Protein AF-A0A8T2PXD2-F1 (afdb_monomer_lite)

InterPro domains:
  IPR002957 Keratin, type I [PTHR23239] (31-312)
  IPR039008 Intermediate filament, rod domain [PF00038] (96-312)
  IPR039008 Intermediate filament, rod domain [PF00038] (316-366)
  IPR039008 Intermediate filament, rod domain [PS51842] (93-367)
  IPR039008 Intermediate filament, rod domain [SM01391] (88-366)

pLDDT: mean 75.16, std 25.71, range [29.47, 98.56]

Organism: NCBI:txid121402

Sequence (407 aa):
MPLPRRRSSFLGQPAPVSAAERAGTGSGGVGRMSAGVTASPRGVFVGMAPTGGTSSLGARVSRRALGISSVFLQGLRSSTMPVLPQPGERGHHQPTFESLNGCLLEYRDKVRALEQLNQQLEEQIRHCLDRKASSAGNWSALRQDWEEIYRQVSEAILDNARLMLQTENVQASAEDFKDSSLYKVIDDANLTKMDLEAQIEDMRAELGDLERNYEEDVRVLYNQLAGCQVDEPDAPIETSLDQILGYIRSHWEKAIERNRAETDAYLEFKADSLSSKLSREEEELESLKTECSDAGCKIQSLQAETESMRALNLGSVIGKLEAELGDIRGDIEQQRRDYETLLSNKMRLELEIGTYHGILDGEESRYQPMWSGGPAEAEGKPVPPSSDPSKASQTEGGANPLSHPKT

Foldseek 3Di:
DDDDDDDDDDDDDDDDDDDDDDDDDDDDDDDDDDDDDDDDDDDDDPDDDDDDDDDDDDPDDDPPPPPPPPVVVVPPPPPDDPPDDDPDDDDDDPPPVVNVVVVVVVVVVVVVVVVVVVVVVVVVVVVVVVVVVVVVVVVVVVVVVVVVVVVVVVVVVVVVVVVVVVVVVVVVVVVVCCVPPVVVVVVVVVVVVVVVVVVVVVVVVVVVVVVVVVVVVVVVVVVVVVVDDDDDDDDDDPDPPVVVVVVVVVVVVVVVVVVVVVVVVVVVVVVVVVVVVVVVVVVVVVVVVVVVVVVVVVVVVVVVVVVVVVVVVVVVVVVVVVVVVVVVVVVVVVVVVVVVVVVVVVVVVVVVVVVVVVVVVVVVVVPDDDDDDDDDDDDDDDDDDDDDDDDDDDDDDDDDDDDDDDD

Secondary structure (DSSP, 8-state):
-----------------------------PPPP-------------PPP-------------TTTT---TTTTTTT-------PPP-----S----HHHHHHHHHHHHHHHHHHHHHHHHHHHHHHHHHHHHHHHTTHHHHHHHHHHHHHHHHHHHHHHHHHHHHHHHHHHHHHHHHIIIIIHHHHHHHHHHHHHHHHHHHHHHHHHHHHHHHHHHHHHHHHHHHHH-----------S-HHHHHHHHHHHHHHHHHHHHHHHHHHHHHHHHHHHHHHHHHHHHHHHHHHHHHHHHHHHHHHHHHHHHHHHHHHHHHHHHHHHHHHHHHHHHHHHHHHHHHHHHHHHHHHHHHHHHHHHHHHHHTTS-------------PPPPP----------------------

Radius of gyration: 61.91 Å; chains: 1; bounding box: 147×72×177 Å

Structure (mmCIF, N/CA/C/O backbone):
data_AF-A0A8T2PXD2-F1
#
_entry.id   AF-A0A8T2PXD2-F1
#
loop_
_atom_site.group_PDB
_atom_site.id
_atom_site.type_symbol
_atom_site.label_atom_id
_atom_site.label_alt_id
_atom_site.label_comp_id
_atom_site.label_asym_id
_atom_site.label_entity_id
_atom_site.label_seq_id
_atom_site.pdbx_PDB_ins_code
_atom_site.Cartn_x
_atom_site.Cartn_y
_atom_site.Cartn_z
_atom_site.occupancy
_atom_site.B_iso_or_equiv
_atom_site.auth_seq_id
_atom_site.auth_comp_id
_atom_site.auth_asym_id
_atom_site.auth_atom_id
_atom_site.pdbx_PDB_model_num
ATOM 1 N N . MET A 1 1 ? -52.062 34.406 15.449 1.00 45.03 1 MET A N 1
ATOM 2 C CA . MET A 1 1 ? -51.867 35.877 15.471 1.00 45.03 1 MET A CA 1
ATOM 3 C C . MET A 1 1 ? -52.639 36.430 16.665 1.00 45.03 1 MET A C 1
ATOM 5 O O . MET A 1 1 ? -53.760 35.960 16.808 1.00 45.03 1 MET A O 1
ATOM 9 N N . PRO A 1 2 ? -52.150 37.395 17.472 1.00 58.28 2 PRO A N 1
ATOM 10 C CA . PRO A 1 2 ? -50.908 38.167 17.375 1.00 58.28 2 PRO A CA 1
ATOM 11 C C . PRO A 1 2 ? -50.071 38.240 18.688 1.00 58.28 2 PRO A C 1
ATOM 13 O O . PRO A 1 2 ? -50.428 37.701 19.725 1.00 58.28 2 PRO A O 1
ATOM 16 N N . LEU A 1 3 ? -48.926 38.912 18.529 1.00 49.41 3 LEU A N 1
ATOM 17 C CA . LEU A 1 3 ? -47.837 39.385 19.417 1.00 49.41 3 LEU A CA 1
ATOM 18 C C . LEU A 1 3 ? -48.336 40.242 20.634 1.00 49.41 3 LEU A C 1
ATOM 20 O O . LEU A 1 3 ? -49.552 40.406 20.702 1.00 49.41 3 LEU A O 1
ATOM 24 N N . PRO A 1 4 ? -47.516 40.928 21.500 1.00 58.84 4 PRO A N 1
ATOM 25 C CA . PRO A 1 4 ? -46.066 41.243 21.405 1.00 58.84 4 PRO A CA 1
ATOM 26 C C . PRO A 1 4 ? -45.228 41.463 22.719 1.00 58.84 4 PRO A C 1
ATOM 28 O O . PRO A 1 4 ? -45.768 41.580 23.804 1.00 58.84 4 PRO A O 1
ATOM 31 N N . ARG A 1 5 ? -43.892 41.645 22.538 1.00 46.41 5 ARG A N 1
ATOM 32 C CA . ARG A 1 5 ? -42.941 42.661 23.121 1.00 46.41 5 ARG A CA 1
ATOM 33 C C . ARG A 1 5 ? -42.919 42.899 24.662 1.00 46.41 5 ARG A C 1
ATOM 35 O O . ARG A 1 5 ? -43.954 43.105 25.258 1.00 46.41 5 ARG A O 1
ATOM 42 N N . ARG A 1 6 ? -41.787 43.118 25.363 1.00 39.47 6 ARG A N 1
ATOM 43 C CA . ARG A 1 6 ? -40.637 44.013 25.070 1.00 39.47 6 ARG A CA 1
ATOM 44 C C . ARG A 1 6 ? -39.559 43.933 26.192 1.00 39.47 6 ARG A C 1
ATOM 46 O O . ARG A 1 6 ? -39.910 43.954 27.359 1.00 39.47 6 ARG A O 1
ATOM 53 N N . ARG A 1 7 ? -38.281 43.944 25.777 1.00 40.31 7 ARG A N 1
ATOM 54 C CA . ARG A 1 7 ? -37.053 44.617 26.300 1.00 40.31 7 ARG A CA 1
ATOM 55 C C . ARG A 1 7 ? -36.970 45.130 27.759 1.00 40.31 7 ARG A C 1
ATOM 57 O O . ARG A 1 7 ? -37.756 45.997 28.112 1.00 40.31 7 ARG A O 1
ATOM 64 N N . SER A 1 8 ? -35.787 44.948 28.372 1.00 33.06 8 SER A N 1
ATOM 65 C CA . SER A 1 8 ? -34.846 46.061 28.657 1.00 33.06 8 SER A CA 1
ATOM 66 C C . SER A 1 8 ? -33.428 45.587 29.012 1.00 33.06 8 SER A C 1
ATOM 68 O O . SER A 1 8 ? -33.245 44.697 29.832 1.00 33.06 8 SER A O 1
ATOM 70 N N . SER A 1 9 ? -32.441 46.229 28.393 1.00 42.75 9 SER A N 1
ATOM 71 C CA . SER A 1 9 ? -30.997 46.151 28.626 1.00 42.75 9 SER A CA 1
ATOM 72 C C . SER A 1 9 ? -30.555 47.130 29.722 1.00 42.75 9 SER A C 1
ATOM 74 O O . SER A 1 9 ? -31.154 48.198 29.825 1.00 42.75 9 SER A O 1
ATOM 76 N N . PHE A 1 10 ? -29.446 46.859 30.425 1.00 34.78 10 PHE A N 1
ATOM 77 C CA . PHE A 1 10 ? -28.579 47.932 30.933 1.00 34.78 10 PHE A CA 1
ATOM 78 C C . PHE A 1 10 ? -27.119 47.479 31.126 1.00 34.78 10 PHE A C 1
ATOM 80 O O . PHE A 1 10 ? -26.850 46.394 31.631 1.00 34.78 10 PHE A O 1
ATOM 87 N N . LEU A 1 11 ? -26.208 48.329 30.646 1.00 40.47 11 LEU A N 1
ATOM 88 C CA . LEU A 1 11 ? -24.743 48.256 30.680 1.00 40.47 11 LEU A CA 1
ATOM 89 C C . LEU A 1 11 ? -24.173 48.500 32.089 1.00 40.47 11 LEU A C 1
ATOM 91 O O . LEU A 1 11 ? -24.747 49.279 32.847 1.00 40.47 11 LEU A O 1
ATOM 95 N N . GLY A 1 12 ? -22.955 48.005 32.348 1.00 30.86 12 GLY A N 1
ATOM 96 C CA . GLY A 1 12 ? -22.078 48.575 33.379 1.00 30.86 12 GLY A CA 1
ATOM 97 C C . GLY A 1 12 ? -20.835 47.741 33.715 1.00 30.86 12 GLY A C 1
ATOM 98 O O . GLY A 1 12 ? -20.894 46.865 34.564 1.00 30.86 12 GLY A O 1
ATOM 99 N N . GLN A 1 13 ? -19.700 48.057 33.088 1.00 38.34 13 GLN A N 1
ATOM 100 C CA . GLN A 1 13 ? -18.345 47.882 33.650 1.00 38.34 13 GLN A CA 1
ATOM 101 C C . GLN A 1 13 ? -17.867 49.277 34.112 1.00 38.34 13 GLN A C 1
ATOM 103 O O . GLN A 1 13 ? -18.331 50.249 33.500 1.00 38.34 13 GLN A O 1
ATOM 108 N N . PRO A 1 14 ? -16.984 49.435 35.134 1.00 47.81 14 PRO A N 1
ATOM 109 C CA . PRO A 1 14 ? -15.544 49.122 34.974 1.00 47.81 14 PRO A CA 1
ATOM 110 C C . PRO A 1 14 ? -14.715 48.724 36.243 1.00 47.81 14 PRO A C 1
ATOM 112 O O . PRO A 1 14 ? -14.995 49.201 37.331 1.00 47.81 14 PRO A O 1
ATOM 115 N N . ALA A 1 15 ? -13.655 47.910 36.025 1.00 32.88 15 ALA A N 1
ATOM 116 C CA . ALA A 1 15 ? -12.229 47.969 36.484 1.00 32.88 15 ALA A CA 1
ATOM 117 C C . ALA A 1 15 ? -11.821 48.252 37.976 1.00 32.88 15 ALA A C 1
ATOM 119 O O . ALA A 1 15 ? -12.648 48.669 38.773 1.00 32.88 15 ALA A O 1
ATOM 120 N N . PRO A 1 16 ? -10.510 48.265 38.349 1.00 60.94 16 PRO A N 1
ATOM 121 C CA . PRO A 1 16 ? -9.425 47.252 38.252 1.00 60.94 16 PRO A CA 1
ATOM 122 C C . PRO A 1 16 ? -8.598 47.113 39.572 1.00 60.94 16 PRO A C 1
ATOM 124 O O . PRO A 1 16 ? -8.717 47.966 40.440 1.00 60.94 16 PRO A O 1
ATOM 127 N N . VAL A 1 17 ? -7.670 46.142 39.703 1.00 36.81 17 VAL A N 1
ATOM 128 C CA . VAL A 1 17 ? -6.396 46.324 40.462 1.00 36.81 17 VAL A CA 1
ATOM 129 C C . VAL A 1 17 ? -5.326 45.262 40.140 1.00 36.81 17 VAL A C 1
ATOM 131 O O . VAL A 1 17 ? -5.614 44.081 39.976 1.00 36.81 17 VAL A O 1
ATOM 134 N N . SER A 1 18 ? -4.092 45.761 40.044 1.00 34.34 18 SER A N 1
ATOM 135 C CA . SER A 1 18 ? -2.800 45.161 39.678 1.00 34.34 18 SER A CA 1
ATOM 136 C C . SER A 1 18 ? -2.192 44.178 40.693 1.00 34.34 18 SER A C 1
ATOM 138 O O . SER A 1 18 ? -2.429 44.329 41.885 1.00 34.34 18 SER A O 1
ATOM 140 N N . ALA A 1 19 ? -1.258 43.315 40.254 1.00 31.69 19 ALA A N 1
ATOM 141 C CA . ALA A 1 19 ? 0.199 43.498 40.460 1.00 31.69 19 ALA A CA 1
ATOM 142 C C . ALA A 1 19 ? 1.038 42.228 40.154 1.00 31.69 19 ALA A C 1
ATOM 144 O O . ALA A 1 19 ? 0.718 41.163 40.660 1.00 31.69 19 ALA A O 1
ATOM 145 N N . ALA A 1 20 ? 2.129 42.443 39.387 1.00 34.78 20 ALA A N 1
ATOM 146 C CA . ALA A 1 20 ? 3.510 41.912 39.519 1.00 34.78 20 ALA A CA 1
ATOM 147 C C . ALA A 1 20 ? 3.761 40.377 39.535 1.00 34.78 20 ALA A C 1
ATOM 149 O O . ALA A 1 20 ? 3.026 39.631 40.152 1.00 34.78 20 ALA A O 1
ATOM 150 N N . GLU A 1 21 ? 4.816 39.788 38.956 1.00 31.72 21 GLU A N 1
ATOM 151 C CA . GLU A 1 21 ? 6.014 40.231 38.225 1.00 31.72 21 GLU A CA 1
ATOM 152 C C . GLU A 1 21 ? 6.671 38.992 37.543 1.00 31.72 21 GLU A C 1
ATOM 154 O O . GLU A 1 21 ? 6.519 37.884 38.042 1.00 31.72 21 GLU A O 1
ATOM 159 N N . ARG A 1 22 ? 7.369 39.221 36.407 1.00 31.56 22 ARG A N 1
ATOM 160 C CA . ARG A 1 22 ? 8.636 38.629 35.860 1.00 31.56 22 ARG A CA 1
ATOM 161 C C . ARG A 1 22 ? 9.105 37.232 36.325 1.00 31.56 22 ARG A C 1
ATOM 163 O O . ARG A 1 22 ? 9.056 36.932 37.500 1.00 31.56 22 ARG A O 1
ATOM 170 N N . ALA A 1 23 ? 9.793 36.371 35.571 1.00 31.47 23 ALA A N 1
ATOM 171 C CA . ALA A 1 23 ? 10.410 36.213 34.237 1.00 31.47 23 ALA A CA 1
ATOM 172 C C . ALA A 1 23 ? 10.790 34.695 34.185 1.00 31.47 23 ALA A C 1
ATOM 174 O O . ALA A 1 23 ? 10.826 34.066 35.235 1.00 31.47 23 ALA A O 1
ATOM 175 N N . GLY A 1 24 ? 11.089 33.967 33.110 1.00 29.58 24 GLY A N 1
ATOM 176 C CA . GLY A 1 24 ? 11.532 34.214 31.744 1.00 29.58 24 GLY A CA 1
ATOM 177 C C . GLY A 1 24 ? 11.898 32.854 31.099 1.00 29.58 24 GLY A C 1
ATOM 178 O O . GLY A 1 24 ? 12.016 31.859 31.808 1.00 29.58 24 GLY A O 1
ATOM 179 N N . THR A 1 25 ? 12.131 32.859 29.775 1.00 33.78 25 THR A N 1
ATOM 180 C CA . THR A 1 25 ? 12.835 31.839 28.939 1.00 33.78 25 THR A CA 1
ATOM 181 C C . THR A 1 25 ? 12.286 30.395 28.903 1.00 33.78 25 THR A C 1
ATOM 183 O O . THR A 1 25 ? 12.192 29.742 29.923 1.00 33.78 25 THR A O 1
ATOM 186 N N . GLY A 1 26 ? 11.990 29.764 27.761 1.00 29.67 26 GLY A N 1
ATOM 187 C CA . GLY A 1 26 ? 12.106 30.157 26.359 1.00 29.67 26 GLY A CA 1
ATOM 188 C C . GLY A 1 26 ? 11.721 29.014 25.397 1.00 29.67 26 GLY A C 1
ATOM 189 O O . GLY A 1 26 ? 11.611 27.865 25.800 1.00 29.67 26 GLY A O 1
ATOM 190 N N . SER A 1 27 ? 11.607 29.394 24.119 1.00 31.95 27 SER A N 1
ATOM 191 C CA . SER A 1 27 ? 11.732 28.605 22.876 1.00 31.95 27 SER A CA 1
ATOM 192 C C . SER A 1 27 ? 10.662 27.574 22.467 1.00 31.95 27 SER A C 1
ATOM 194 O O . SER A 1 27 ? 10.413 26.593 23.154 1.00 31.95 27 SER A O 1
ATOM 196 N N . GLY A 1 28 ? 10.163 27.749 21.232 1.00 33.12 28 GLY A N 1
ATOM 197 C CA . GLY A 1 28 ? 9.668 26.660 20.377 1.00 33.12 28 GLY A CA 1
ATOM 198 C C . GLY A 1 28 ? 8.198 26.747 19.961 1.00 33.12 28 GLY A C 1
ATOM 199 O O . GLY A 1 28 ? 7.392 25.950 20.421 1.00 33.12 28 GLY A O 1
ATOM 200 N N . GLY A 1 29 ? 7.829 27.680 19.074 1.00 31.34 29 GLY A N 1
ATOM 201 C CA . GLY A 1 29 ? 6.451 27.811 18.581 1.00 31.34 29 GLY A CA 1
ATOM 202 C C . GLY A 1 29 ? 6.383 28.307 17.140 1.00 31.34 29 GLY A C 1
ATOM 203 O O . GLY A 1 29 ? 6.677 29.462 16.854 1.00 31.34 29 GLY A O 1
ATOM 204 N N . VAL A 1 30 ? 6.018 27.386 16.256 1.00 36.53 30 VAL A N 1
ATOM 205 C CA . VAL A 1 30 ? 5.982 27.439 14.791 1.00 36.53 30 VAL A CA 1
ATOM 206 C C . VAL A 1 30 ? 5.067 28.551 14.256 1.00 36.53 30 VAL A C 1
ATOM 208 O O . VAL A 1 30 ? 3.929 28.714 14.693 1.00 36.53 30 VAL A O 1
ATOM 211 N N . GLY A 1 31 ? 5.572 29.308 13.278 1.00 29.47 31 GLY A N 1
ATOM 212 C CA . GLY A 1 31 ? 4.842 30.371 12.592 1.00 29.47 31 GLY A CA 1
ATOM 213 C C . GLY A 1 31 ? 3.683 29.838 11.746 1.00 29.47 31 GLY A C 1
ATOM 214 O O . GLY A 1 31 ? 3.870 28.989 10.876 1.00 29.47 31 GLY A O 1
ATOM 215 N N . ARG A 1 32 ? 2.483 30.380 11.987 1.00 32.88 32 ARG A N 1
ATOM 216 C CA . ARG A 1 32 ? 1.322 30.252 11.097 1.00 32.88 32 ARG A CA 1
ATOM 217 C C . ARG A 1 32 ? 1.543 31.078 9.837 1.00 32.88 32 ARG A C 1
ATOM 219 O O . ARG A 1 32 ? 1.992 32.220 9.887 1.00 32.88 32 ARG A O 1
ATOM 226 N N . MET A 1 33 ? 1.187 30.461 8.722 1.00 31.38 33 MET A N 1
ATOM 227 C CA . MET A 1 33 ? 1.295 30.997 7.376 1.00 31.38 33 MET A CA 1
ATOM 228 C C . MET A 1 33 ? 0.072 31.860 7.073 1.00 31.38 33 MET A C 1
ATOM 230 O O . MET A 1 33 ? -1.062 31.407 7.222 1.00 31.38 33 MET A O 1
ATOM 234 N N . SER A 1 34 ? 0.313 33.097 6.645 1.00 31.45 34 SER A N 1
ATOM 235 C CA . SER A 1 34 ? -0.702 33.975 6.067 1.00 31.45 34 SER A CA 1
ATOM 236 C C . SER A 1 34 ? -0.454 34.061 4.567 1.00 31.45 34 SER A C 1
ATOM 238 O O . SER A 1 34 ? 0.622 34.466 4.128 1.00 31.45 34 SER A O 1
ATOM 240 N N . ALA A 1 35 ? -1.457 33.642 3.798 1.00 35.47 35 ALA A N 1
ATOM 241 C CA . ALA A 1 35 ? -1.476 33.649 2.345 1.00 35.47 35 ALA A CA 1
ATOM 242 C C . ALA A 1 35 ? -1.472 35.087 1.800 1.00 35.47 35 ALA A C 1
ATOM 244 O O . ALA A 1 35 ? -2.387 35.869 2.060 1.00 35.47 35 ALA A O 1
ATOM 245 N N . GLY A 1 36 ? -0.434 35.418 1.032 1.00 30.53 36 GLY A N 1
ATOM 246 C CA . GLY A 1 36 ? -0.332 36.633 0.233 1.00 30.53 36 GLY A CA 1
ATOM 247 C C . GLY A 1 36 ? -0.533 36.299 -1.240 1.00 30.53 36 GLY A C 1
ATOM 248 O O . GLY A 1 36 ? 0.306 35.653 -1.858 1.00 30.53 36 GLY A O 1
ATOM 249 N N . VAL A 1 37 ? -1.667 36.743 -1.772 1.00 38.22 37 VAL A N 1
ATOM 250 C CA . VAL A 1 37 ? -2.035 36.749 -3.190 1.00 38.22 37 VAL A CA 1
ATOM 251 C C . VAL A 1 37 ? -0.977 37.501 -4.002 1.00 38.22 37 VAL A C 1
ATOM 253 O O . VAL A 1 37 ? -0.715 38.672 -3.728 1.00 38.22 37 VAL A O 1
ATOM 256 N N . THR A 1 38 ? -0.426 36.879 -5.046 1.00 33.06 38 THR A N 1
ATOM 257 C CA . THR A 1 38 ? 0.271 37.599 -6.118 1.00 33.06 38 THR A CA 1
ATOM 258 C C . THR A 1 38 ? -0.300 37.215 -7.476 1.00 33.06 38 THR A C 1
ATOM 260 O O . THR A 1 38 ? -0.423 36.053 -7.855 1.00 33.06 38 THR A O 1
ATOM 263 N N . ALA A 1 39 ? -0.732 38.262 -8.169 1.00 31.50 39 ALA A N 1
ATOM 264 C CA . ALA A 1 39 ? -1.377 38.247 -9.461 1.00 31.50 39 ALA A CA 1
ATOM 265 C C . ALA A 1 39 ? -0.404 37.860 -10.585 1.00 31.50 39 ALA A C 1
ATOM 267 O O . ALA A 1 39 ? 0.728 38.340 -10.645 1.00 31.50 39 ALA A O 1
ATOM 268 N N . SER A 1 40 ? -0.887 37.044 -11.519 1.00 43.69 40 SER A N 1
ATOM 269 C CA . SER A 1 40 ? -0.247 36.787 -12.810 1.00 43.69 40 SER A CA 1
ATOM 270 C C . SER A 1 40 ? -0.265 38.026 -13.712 1.00 43.69 40 SER A C 1
ATOM 272 O O . SER A 1 40 ? -1.238 38.786 -13.698 1.00 43.69 40 SER A O 1
ATOM 274 N N . PRO A 1 41 ? 0.703 38.144 -14.635 1.00 43.16 41 PRO A N 1
ATOM 275 C CA . PRO A 1 41 ? 0.449 38.809 -15.901 1.00 43.16 41 PRO A CA 1
ATOM 276 C C . PRO A 1 41 ? 0.635 37.872 -17.109 1.00 43.16 41 PRO A C 1
ATOM 278 O O . PRO A 1 41 ? 1.620 37.152 -17.210 1.00 43.16 41 PRO A O 1
ATOM 281 N N . ARG A 1 42 ? -0.346 37.963 -18.024 1.00 36.56 42 ARG A N 1
ATOM 282 C CA . ARG A 1 42 ? -0.258 37.978 -19.506 1.00 36.56 42 ARG A CA 1
ATOM 283 C C . ARG A 1 42 ? 0.744 36.995 -20.148 1.00 36.56 42 ARG A C 1
ATOM 285 O O . ARG A 1 42 ? 1.943 37.198 -20.078 1.00 36.56 42 ARG A O 1
ATOM 292 N N . GLY A 1 43 ? 0.333 35.954 -20.872 1.00 34.69 43 GLY A N 1
ATOM 293 C CA . GLY A 1 43 ? -0.614 35.982 -21.991 1.00 34.69 43 GLY A CA 1
ATOM 294 C C . GLY A 1 43 ? 0.114 36.323 -23.299 1.00 34.69 43 GLY A C 1
ATOM 295 O O . GLY A 1 43 ? 0.160 37.492 -23.671 1.00 34.69 43 GLY A O 1
ATOM 296 N N . VAL A 1 44 ? 0.664 35.317 -23.996 1.00 34.56 44 VAL A N 1
ATOM 297 C CA . VAL A 1 44 ? 1.046 35.437 -25.414 1.00 34.56 44 VAL A CA 1
ATOM 298 C C . VAL A 1 44 ? -0.057 34.801 -26.249 1.00 34.56 44 VAL A C 1
ATOM 300 O O . VAL A 1 44 ? -0.323 33.605 -26.199 1.00 34.56 44 VAL A O 1
ATOM 303 N N . PHE A 1 45 ? -0.726 35.685 -26.969 1.00 36.03 45 PHE A N 1
ATOM 304 C CA . PHE A 1 45 ? -1.795 35.466 -27.923 1.00 36.03 45 PHE A CA 1
ATOM 305 C C . PHE A 1 45 ? -1.311 34.611 -29.108 1.00 36.03 45 PHE A C 1
ATOM 307 O O . PHE A 1 45 ? -0.442 35.036 -29.868 1.00 36.03 45 PHE A O 1
ATOM 314 N N . VAL A 1 46 ? -1.895 33.423 -29.284 1.00 38.88 46 VAL A N 1
ATOM 315 C CA . VAL A 1 46 ? -1.834 32.671 -30.545 1.00 38.88 46 VAL A CA 1
ATOM 316 C C . VAL A 1 46 ? -2.936 33.231 -31.438 1.00 38.88 46 VAL A C 1
ATOM 318 O O . VAL A 1 46 ? -4.122 33.062 -31.162 1.00 38.88 46 VAL A O 1
ATOM 321 N N . GLY A 1 47 ? -2.536 33.986 -32.460 1.00 31.62 47 GLY A N 1
ATOM 322 C CA . GLY A 1 47 ? -3.455 34.656 -33.372 1.00 31.62 47 GLY A CA 1
ATOM 323 C C . GLY A 1 47 ? -4.309 33.680 -34.177 1.00 31.62 47 GLY A C 1
ATOM 324 O O . GLY A 1 47 ? -3.820 32.678 -34.696 1.00 31.62 47 GLY A O 1
ATOM 325 N N . MET A 1 48 ? -5.592 34.020 -34.294 1.00 38.22 48 MET A N 1
ATOM 326 C CA . MET A 1 48 ? -6.545 33.377 -35.192 1.00 38.22 48 MET A CA 1
ATOM 327 C C . MET A 1 48 ? -6.153 33.561 -36.662 1.00 38.22 48 MET A C 1
ATOM 329 O O . MET A 1 48 ? -5.695 34.625 -37.083 1.00 38.22 48 MET A O 1
ATOM 333 N N . ALA A 1 49 ? -6.408 32.514 -37.443 1.00 35.34 49 ALA A N 1
ATOM 334 C CA . ALA A 1 49 ? -6.348 32.514 -38.894 1.00 35.34 49 ALA A CA 1
ATOM 335 C C . ALA A 1 49 ? -7.411 33.448 -39.507 1.00 35.34 49 ALA A C 1
ATOM 337 O O . ALA A 1 49 ? -8.560 33.431 -39.060 1.00 35.34 49 ALA A O 1
ATOM 338 N N . PRO A 1 50 ? -7.094 34.197 -40.577 1.00 43.03 50 PRO A N 1
ATOM 339 C CA . PRO A 1 50 ? -8.116 34.773 -41.427 1.00 43.03 50 PRO A CA 1
ATOM 340 C C . PRO A 1 50 ? -8.616 33.706 -42.406 1.00 43.03 50 PRO A C 1
ATOM 342 O O . PRO A 1 50 ? -7.904 33.245 -43.298 1.00 43.03 50 PRO A O 1
ATOM 345 N N . THR A 1 51 ? -9.878 33.327 -42.248 1.00 42.81 51 THR A N 1
ATOM 346 C CA . THR A 1 51 ? -10.690 32.742 -43.315 1.00 42.81 51 THR A CA 1
ATOM 347 C C . THR A 1 51 ? -10.946 33.802 -44.384 1.00 42.81 51 THR A C 1
ATOM 349 O O . THR A 1 51 ? -11.543 34.835 -44.087 1.00 42.81 51 THR A O 1
ATOM 352 N N . GLY A 1 52 ? -10.537 33.542 -45.629 1.00 33.44 52 GLY A N 1
ATOM 353 C CA . GLY A 1 52 ? -10.947 34.367 -46.767 1.00 33.44 52 GLY A CA 1
ATOM 354 C C . GLY A 1 52 ? -10.127 34.184 -48.044 1.00 33.44 52 GLY A C 1
ATOM 355 O O . GLY A 1 52 ? -9.199 34.939 -48.287 1.00 33.44 52 GLY A O 1
ATOM 356 N N . GLY A 1 53 ? -10.552 33.246 -48.896 1.00 34.16 53 GLY A N 1
ATOM 357 C CA . GLY A 1 53 ? -10.756 33.542 -50.319 1.00 34.16 53 GLY A CA 1
ATOM 358 C C . GLY A 1 53 ? -9.597 33.407 -51.320 1.00 34.16 53 GLY A C 1
ATOM 359 O O . GLY A 1 53 ? -8.837 34.335 -51.552 1.00 34.16 53 GLY A O 1
ATOM 360 N N . THR A 1 54 ? -9.690 32.321 -52.096 1.00 38.34 54 THR A N 1
ATOM 361 C CA . THR A 1 54 ? -9.396 32.206 -53.543 1.00 38.34 54 THR A CA 1
ATOM 362 C C . THR A 1 54 ? -7.951 31.952 -54.013 1.00 38.34 54 THR A C 1
ATOM 364 O O . THR A 1 54 ? -7.077 32.806 -53.991 1.00 38.34 54 THR A O 1
ATOM 367 N N . SER A 1 55 ? -7.770 30.726 -54.524 1.00 38.22 55 SER A N 1
ATOM 368 C CA . SER A 1 55 ? -7.059 30.362 -55.763 1.00 38.22 55 SER A CA 1
ATOM 369 C C . SER A 1 55 ? -5.689 30.986 -56.066 1.00 38.22 55 SER A C 1
ATOM 371 O O . SER A 1 55 ? -5.595 32.113 -56.543 1.00 38.22 55 SER A O 1
ATOM 373 N N . SER A 1 56 ? -4.636 30.169 -56.006 1.00 37.28 56 SER A N 1
ATOM 374 C CA . SER A 1 56 ? -3.878 29.682 -57.181 1.00 37.28 56 SER A CA 1
ATOM 375 C C . SER A 1 56 ? -2.468 29.233 -56.778 1.00 37.28 56 SER A C 1
ATOM 377 O O . SER A 1 56 ? -1.849 29.758 -55.856 1.00 37.28 56 SER A O 1
ATOM 379 N N . LEU A 1 57 ? -1.999 28.188 -57.455 1.00 50.56 57 LEU A N 1
ATOM 380 C CA . LEU A 1 57 ? -0.699 27.544 -57.293 1.00 50.56 57 LEU A CA 1
ATOM 381 C C . LEU A 1 57 ? 0.464 28.549 -57.325 1.00 50.56 57 LEU A C 1
ATOM 383 O O . LEU A 1 57 ? 0.619 29.301 -58.283 1.00 50.56 57 LEU A O 1
ATOM 387 N N . GLY A 1 58 ? 1.332 28.498 -56.314 1.00 38.31 58 GLY A N 1
ATOM 388 C CA . GLY A 1 58 ? 2.592 29.237 -56.312 1.00 38.31 58 GLY A CA 1
ATOM 389 C C . GLY A 1 58 ? 3.290 29.185 -54.961 1.00 38.31 58 GLY A C 1
ATOM 390 O O . GLY A 1 58 ? 3.159 30.105 -54.156 1.00 38.31 58 GLY A O 1
ATOM 391 N N . ALA A 1 59 ? 4.045 28.115 -54.699 1.00 40.47 59 ALA A N 1
ATOM 392 C CA . ALA A 1 59 ? 4.926 28.044 -53.539 1.00 40.47 59 ALA A CA 1
ATOM 393 C C . ALA A 1 59 ? 5.966 29.177 -53.610 1.00 40.47 59 ALA A C 1
ATOM 395 O O . ALA A 1 59 ? 6.928 29.131 -54.375 1.00 40.47 59 ALA A O 1
ATOM 396 N N . ARG A 1 60 ? 5.762 30.223 -52.804 1.00 40.75 60 ARG A N 1
ATOM 397 C CA . ARG A 1 60 ? 6.759 31.263 -52.550 1.00 40.75 60 ARG A CA 1
ATOM 398 C C . ARG A 1 60 ? 7.782 30.705 -51.567 1.00 40.75 60 ARG A C 1
ATOM 400 O O . ARG A 1 60 ? 7.576 30.750 -50.358 1.00 40.75 60 ARG A O 1
ATOM 407 N N . VAL A 1 61 ? 8.893 30.185 -52.081 1.00 36.12 61 VAL A N 1
ATOM 408 C CA . VAL A 1 61 ? 10.050 29.844 -51.246 1.00 36.12 61 VAL A CA 1
ATOM 409 C C . VAL A 1 61 ? 10.684 31.146 -50.750 1.00 36.12 61 VAL A C 1
ATOM 411 O O . VAL A 1 61 ? 11.185 31.963 -51.526 1.00 36.12 61 VAL A O 1
ATOM 414 N N . SER A 1 62 ? 10.619 31.358 -49.437 1.00 37.38 62 SER A N 1
ATOM 415 C CA . SER A 1 62 ? 11.249 32.482 -48.748 1.00 37.38 62 SER A CA 1
ATOM 416 C C . SER A 1 62 ? 12.774 32.372 -48.856 1.00 37.38 62 SER A C 1
ATOM 418 O O . SER A 1 62 ? 13.375 31.404 -48.392 1.00 37.38 62 SER A O 1
ATOM 420 N N . ARG A 1 63 ? 13.418 33.385 -49.453 1.00 49.84 63 ARG A N 1
ATOM 421 C CA . ARG A 1 63 ? 14.864 33.441 -49.766 1.00 49.84 63 ARG A CA 1
ATOM 422 C C . ARG A 1 63 ? 15.804 33.453 -48.544 1.00 49.84 63 ARG A C 1
ATOM 424 O O . ARG A 1 63 ? 16.995 33.685 -48.708 1.00 49.84 63 ARG A O 1
ATOM 431 N N . ARG A 1 64 ? 15.309 33.226 -47.323 1.00 49.41 64 ARG A N 1
ATOM 432 C CA . ARG A 1 64 ? 16.130 33.189 -46.097 1.00 49.41 64 ARG A CA 1
ATOM 433 C C . ARG A 1 64 ? 16.483 31.783 -45.605 1.00 49.41 64 ARG A C 1
ATOM 435 O O . ARG A 1 64 ? 17.302 31.674 -44.705 1.00 49.41 64 ARG A O 1
ATOM 442 N N . ALA A 1 65 ? 15.919 30.721 -46.181 1.00 46.19 65 ALA A N 1
ATOM 443 C CA . ALA A 1 65 ? 16.034 29.380 -45.598 1.00 46.19 65 ALA A CA 1
ATOM 444 C C . ALA A 1 65 ? 17.269 28.560 -46.026 1.00 46.19 65 ALA A C 1
ATOM 446 O O . ALA A 1 65 ? 17.452 27.465 -45.511 1.00 46.19 65 ALA A O 1
ATOM 447 N N . LEU A 1 66 ? 18.123 29.053 -46.934 1.00 47.66 66 LEU A N 1
ATOM 448 C CA . LEU A 1 66 ? 19.281 28.281 -47.422 1.00 47.66 66 LEU A CA 1
ATOM 449 C C . LEU A 1 66 ? 20.654 28.815 -47.003 1.00 47.66 66 LEU A C 1
ATOM 451 O O . LEU A 1 66 ? 21.650 28.314 -47.504 1.00 47.66 66 LEU A O 1
ATOM 455 N N . GLY A 1 67 ? 20.741 29.797 -46.098 1.00 47.59 67 GLY A N 1
ATOM 456 C CA . GLY A 1 67 ? 22.019 30.163 -45.463 1.00 47.59 67 GLY A CA 1
ATOM 457 C C . GLY A 1 67 ? 23.185 30.462 -46.420 1.00 47.59 67 GLY A C 1
ATOM 458 O O . GLY A 1 67 ? 24.340 30.362 -46.018 1.00 47.59 67 GLY A O 1
ATOM 459 N N . ILE A 1 68 ? 22.917 30.816 -47.682 1.00 50.56 68 ILE A N 1
ATOM 460 C CA . ILE A 1 68 ? 23.964 31.137 -48.651 1.00 50.56 68 ILE A CA 1
ATOM 461 C C . ILE A 1 68 ? 24.302 32.609 -48.448 1.00 50.56 68 ILE A C 1
ATOM 463 O O . ILE A 1 68 ? 23.601 33.504 -48.920 1.00 50.56 68 ILE A O 1
ATOM 467 N N . SER A 1 69 ? 25.349 32.850 -47.663 1.00 43.75 69 SER A N 1
ATOM 468 C CA . SER A 1 69 ? 25.968 34.161 -47.498 1.00 43.75 69 SER A CA 1
ATOM 469 C C . SER A 1 69 ? 26.193 34.815 -48.868 1.00 43.75 69 SER A C 1
ATOM 471 O O . SER A 1 69 ? 26.768 34.202 -49.772 1.00 43.75 69 SER A O 1
ATOM 473 N N . SER A 1 70 ? 25.772 36.077 -49.015 1.00 49.91 70 SER A N 1
ATOM 474 C CA . SER A 1 70 ? 25.914 36.889 -50.236 1.00 49.91 70 SER A CA 1
ATOM 475 C C . SER A 1 70 ? 27.368 37.085 -50.687 1.00 49.91 70 SER A C 1
ATOM 477 O O . SER A 1 70 ? 27.615 37.645 -51.749 1.00 49.91 70 SER A O 1
ATOM 479 N N . VAL A 1 71 ? 28.333 36.615 -49.898 1.00 54.22 71 VAL A N 1
ATOM 480 C CA . VAL A 1 71 ? 29.768 36.662 -50.182 1.00 54.22 71 VAL A CA 1
ATOM 481 C C . VAL A 1 71 ? 30.195 35.530 -51.134 1.00 54.22 71 VAL A C 1
ATOM 483 O O . VAL A 1 71 ? 31.168 35.682 -51.868 1.00 54.22 71 VAL A O 1
ATOM 486 N N . PHE A 1 72 ? 29.439 34.426 -51.212 1.00 46.38 72 PHE A N 1
ATOM 487 C CA . PHE A 1 72 ? 29.804 33.262 -52.037 1.00 46.38 72 PHE A CA 1
ATOM 488 C C . PHE A 1 72 ? 29.644 33.507 -53.552 1.00 46.38 72 PHE A C 1
ATOM 490 O O . PHE A 1 72 ? 30.342 32.904 -54.359 1.00 46.38 72 PHE A O 1
ATOM 497 N N . LEU A 1 73 ? 28.786 34.452 -53.954 1.00 48.62 73 LEU A N 1
ATOM 498 C CA . LEU A 1 73 ? 28.614 34.844 -55.363 1.00 48.62 73 LEU A CA 1
ATOM 499 C C . LEU A 1 73 ? 29.578 35.957 -55.813 1.00 48.62 73 LEU A C 1
ATOM 501 O O . LEU A 1 73 ? 29.681 36.231 -57.007 1.00 48.62 73 LEU A O 1
ATOM 505 N N . GLN A 1 74 ? 30.320 36.572 -54.886 1.00 49.09 74 GLN A N 1
ATOM 506 C CA . GLN A 1 74 ? 31.309 37.607 -55.205 1.00 49.09 74 GLN A CA 1
ATOM 507 C C . GLN A 1 74 ? 32.668 37.005 -55.625 1.00 49.09 74 GLN A C 1
ATOM 509 O O . GLN A 1 74 ? 33.438 37.663 -56.322 1.00 49.09 74 GLN A O 1
ATOM 514 N N . GLY A 1 75 ? 32.952 35.754 -55.233 1.00 43.81 75 GLY A N 1
ATOM 515 C CA . GLY A 1 75 ? 34.234 35.069 -55.458 1.00 43.81 75 GLY A CA 1
ATOM 516 C C . GLY A 1 75 ? 34.408 34.395 -56.825 1.00 43.81 75 GLY A C 1
ATOM 517 O O . GLY A 1 75 ? 35.501 33.942 -57.138 1.00 43.81 75 GLY A O 1
ATOM 518 N N . LEU A 1 76 ? 33.368 34.353 -57.666 1.00 45.91 76 LEU A N 1
ATOM 519 C CA . LEU A 1 76 ? 33.422 33.750 -59.009 1.00 45.91 76 LEU A CA 1
ATOM 520 C C . LEU A 1 76 ? 33.733 34.760 -60.124 1.00 45.91 76 LEU A C 1
ATOM 522 O O . LEU A 1 76 ? 33.461 34.508 -61.297 1.00 45.91 76 LEU A O 1
ATOM 526 N N . ARG A 1 77 ? 34.345 35.904 -59.795 1.00 44.34 77 ARG A N 1
ATOM 527 C CA . ARG A 1 77 ? 34.997 36.739 -60.811 1.00 44.34 77 ARG A CA 1
ATOM 528 C C . ARG A 1 77 ? 36.376 36.166 -61.105 1.00 44.34 77 ARG A C 1
ATOM 530 O O . ARG A 1 77 ? 37.385 36.660 -6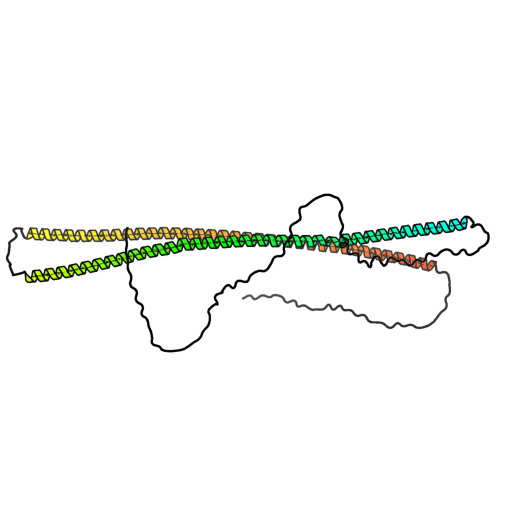0.619 1.00 44.34 77 ARG A O 1
ATOM 537 N N . SER A 1 78 ? 36.390 35.100 -61.898 1.00 37.25 78 SER A N 1
ATOM 538 C CA . SER A 1 78 ? 37.611 34.584 -62.504 1.00 37.25 78 SER A CA 1
ATOM 539 C C . SER A 1 78 ? 38.215 35.678 -63.387 1.00 37.25 78 SER A C 1
ATOM 541 O O . SER A 1 78 ? 37.651 36.053 -64.416 1.00 37.25 78 SER A O 1
ATOM 543 N N . SER A 1 79 ? 39.343 36.236 -62.953 1.00 43.12 79 SER A N 1
ATOM 544 C CA . SER A 1 79 ? 40.200 37.113 -63.742 1.00 43.12 79 SER A CA 1
ATOM 545 C C . SER A 1 79 ? 40.896 36.278 -64.815 1.00 43.12 79 SER A C 1
ATOM 547 O O . SER A 1 79 ? 42.057 35.905 -64.682 1.00 43.12 79 SER A O 1
ATOM 549 N N . THR A 1 80 ? 40.171 35.961 -65.880 1.00 39.56 80 THR A N 1
ATOM 550 C CA . THR A 1 80 ? 40.772 35.498 -67.129 1.00 39.56 80 THR A CA 1
ATOM 551 C C . THR A 1 80 ? 40.523 36.590 -68.158 1.00 39.56 80 THR A C 1
ATOM 553 O O . THR A 1 80 ? 39.418 36.784 -68.657 1.00 39.56 80 THR A O 1
ATOM 556 N N . MET A 1 81 ? 41.554 37.405 -68.388 1.00 37.72 81 MET A N 1
ATOM 557 C CA . MET A 1 81 ? 41.611 38.284 -69.553 1.00 37.72 81 MET A CA 1
ATOM 558 C C . MET A 1 81 ? 41.420 37.411 -70.803 1.00 37.72 81 MET A C 1
ATOM 560 O O . MET A 1 81 ? 42.095 36.383 -70.907 1.00 37.72 81 MET A O 1
ATOM 564 N N . PRO A 1 82 ? 40.543 37.774 -71.754 1.00 39.56 82 PRO A N 1
ATOM 565 C CA . PRO A 1 82 ? 40.487 37.067 -73.019 1.00 39.56 82 PRO A CA 1
ATOM 566 C C . PRO A 1 82 ? 41.789 37.381 -73.761 1.00 39.56 82 PRO A C 1
ATOM 568 O O . PRO A 1 82 ? 42.000 38.505 -74.215 1.00 39.56 82 PRO A O 1
ATOM 571 N N . VAL A 1 83 ? 42.693 36.405 -73.846 1.00 44.50 83 VAL A N 1
ATOM 572 C CA . VAL A 1 83 ? 43.853 36.492 -74.736 1.00 44.50 83 VAL A CA 1
ATOM 573 C C . VAL A 1 83 ? 43.315 36.408 -76.161 1.00 44.50 83 VAL A C 1
ATOM 575 O O . VAL A 1 83 ? 43.032 35.336 -76.687 1.00 44.50 83 VAL A O 1
ATOM 578 N N . LEU A 1 84 ? 43.106 37.578 -76.756 1.00 46.59 84 LEU A N 1
ATOM 579 C CA . LEU A 1 84 ? 42.892 37.749 -78.184 1.00 46.59 84 LEU A CA 1
ATOM 580 C C . LEU A 1 84 ? 44.191 37.326 -78.902 1.00 46.59 84 LEU A C 1
ATOM 582 O O . LEU A 1 84 ? 45.252 37.838 -78.534 1.00 46.59 84 LEU A O 1
ATOM 586 N N . PRO A 1 85 ? 44.173 36.430 -79.906 1.00 44.81 85 PRO A N 1
ATOM 587 C CA . PRO A 1 85 ? 45.376 36.156 -80.680 1.00 44.81 85 PRO A CA 1
ATOM 588 C C . PRO A 1 85 ? 45.735 37.413 -81.483 1.00 44.81 85 PRO A C 1
ATOM 590 O O . PRO A 1 85 ? 44.954 37.862 -82.322 1.00 44.81 85 PRO A O 1
ATOM 593 N N . GLN A 1 86 ? 46.903 38.000 -81.218 1.00 44.34 86 GLN A N 1
ATOM 594 C CA . GLN A 1 86 ? 47.484 39.014 -82.099 1.00 44.34 86 GLN A CA 1
ATOM 595 C C . GLN A 1 86 ? 47.758 38.398 -83.483 1.00 44.34 86 GLN A C 1
ATOM 597 O O . GLN A 1 86 ? 48.312 37.296 -83.549 1.00 44.34 86 GLN A O 1
ATOM 602 N N . PRO A 1 87 ? 47.452 39.096 -84.593 1.00 44.28 87 PRO A N 1
ATOM 603 C CA . PRO A 1 87 ? 47.892 38.682 -85.913 1.00 44.28 87 PRO A CA 1
ATOM 604 C C . PRO A 1 87 ? 49.363 39.083 -86.067 1.00 44.28 87 PRO A C 1
ATOM 606 O O . PRO A 1 87 ? 49.687 40.203 -86.451 1.00 44.28 87 PRO A O 1
ATOM 609 N N . GLY A 1 88 ? 50.262 38.169 -85.713 1.00 40.75 88 GLY A N 1
ATOM 610 C CA . GLY A 1 88 ? 51.656 38.245 -86.127 1.00 40.75 88 GLY A CA 1
ATOM 611 C C . GLY A 1 88 ? 51.760 37.822 -87.587 1.00 40.75 88 GLY A C 1
ATOM 612 O O . GLY A 1 88 ? 51.482 36.670 -87.918 1.00 40.75 88 GLY A O 1
ATOM 613 N N . GLU A 1 89 ? 52.145 38.756 -88.451 1.00 46.91 89 GLU A N 1
ATOM 614 C CA . GLU A 1 89 ? 52.520 38.503 -89.839 1.00 46.91 89 GLU A CA 1
ATOM 615 C C . GLU A 1 89 ? 53.521 37.340 -89.929 1.00 46.91 89 GLU A C 1
ATOM 617 O O . GLU A 1 89 ? 54.668 37.433 -89.489 1.00 46.91 89 GLU A O 1
ATOM 622 N N . ARG A 1 90 ? 53.103 36.235 -90.549 1.00 39.84 90 ARG A N 1
ATOM 623 C CA . ARG A 1 90 ? 54.015 35.297 -91.206 1.00 39.84 90 ARG A CA 1
ATOM 624 C C . ARG A 1 90 ? 53.472 34.993 -92.587 1.00 39.84 90 ARG A C 1
ATOM 626 O O . ARG A 1 90 ? 52.313 34.624 -92.751 1.00 39.84 90 ARG A O 1
ATOM 633 N N . GLY A 1 91 ? 54.339 35.215 -93.567 1.00 38.16 91 GLY A N 1
ATOM 634 C CA . GLY A 1 91 ? 54.057 35.019 -94.973 1.00 38.16 91 GLY A CA 1
ATOM 635 C C . GLY A 1 91 ? 53.547 33.618 -95.294 1.00 38.16 91 GLY A C 1
ATOM 636 O O . GLY A 1 91 ? 53.886 32.637 -94.637 1.00 38.16 91 GLY A O 1
ATOM 637 N N . HIS A 1 92 ? 52.724 33.587 -96.339 1.00 48.41 92 HIS A N 1
ATOM 638 C CA . HIS A 1 92 ? 52.557 32.507 -97.304 1.00 48.41 92 HIS A CA 1
ATOM 639 C C . HIS A 1 92 ? 53.340 31.218 -97.027 1.00 48.41 92 HIS A C 1
ATOM 641 O O . HIS A 1 92 ? 54.360 30.972 -97.652 1.00 48.41 92 HIS A O 1
ATOM 647 N N . HIS A 1 93 ? 52.767 30.343 -96.211 1.00 40.28 93 HIS A N 1
ATOM 648 C CA . HIS A 1 93 ? 52.714 28.913 -96.488 1.00 40.28 93 HIS A CA 1
ATOM 649 C C . HIS A 1 93 ? 51.359 28.442 -95.962 1.00 40.28 93 HIS A C 1
ATOM 651 O O . HIS A 1 93 ? 50.988 28.776 -94.838 1.00 40.28 93 HIS A O 1
ATOM 657 N N . GLN A 1 94 ? 50.582 27.729 -96.783 1.00 48.03 94 GLN A N 1
ATOM 658 C CA . GLN A 1 94 ? 49.432 26.969 -96.288 1.00 48.03 94 GLN A CA 1
ATOM 659 C C . GLN A 1 94 ? 49.864 26.259 -94.998 1.00 48.03 94 GLN A C 1
ATOM 661 O O . GLN A 1 94 ? 50.917 25.615 -95.037 1.00 48.03 94 GLN A O 1
ATOM 666 N N . PRO A 1 95 ? 49.124 26.346 -93.874 1.00 53.94 95 PRO A N 1
ATOM 667 C CA . PRO A 1 95 ? 49.327 25.369 -92.822 1.00 53.94 95 PRO A CA 1
ATOM 668 C C . PRO A 1 95 ? 49.104 24.029 -93.510 1.00 53.94 95 PRO A C 1
ATOM 670 O O . PRO A 1 95 ? 48.001 23.744 -93.989 1.00 53.94 95 PRO A O 1
ATOM 673 N N . THR A 1 96 ? 50.180 23.262 -93.683 1.00 55.94 96 THR A N 1
ATOM 674 C CA . THR A 1 96 ? 50.068 21.897 -94.170 1.00 55.94 96 THR A CA 1
ATOM 675 C C . THR A 1 96 ? 49.010 21.251 -93.290 1.00 55.94 96 THR A C 1
ATOM 677 O O . THR A 1 96 ? 48.976 21.491 -92.082 1.00 55.94 96 THR A O 1
ATOM 680 N N . PHE A 1 97 ? 48.074 20.528 -93.900 1.00 60.56 97 PHE A N 1
ATOM 681 C CA . PHE A 1 97 ? 46.949 19.878 -93.223 1.00 60.56 97 PHE A CA 1
ATOM 682 C C . PHE A 1 97 ? 47.369 19.215 -91.891 1.00 60.56 97 PHE A C 1
ATOM 684 O O . PHE A 1 97 ? 46.632 19.236 -90.913 1.00 60.56 97 PHE A O 1
ATOM 691 N N . GLU A 1 98 ? 48.615 18.751 -91.831 1.00 71.25 98 GLU A N 1
ATOM 692 C CA . GLU A 1 98 ? 49.359 18.250 -90.677 1.00 71.25 98 GLU A CA 1
ATOM 693 C C . GLU A 1 98 ? 49.444 19.193 -89.455 1.00 71.25 98 GLU A C 1
ATOM 695 O O . GLU A 1 98 ? 49.224 18.730 -88.340 1.00 71.25 98 GLU A O 1
ATOM 700 N N . SER A 1 99 ? 49.704 20.499 -89.606 1.00 76.25 99 SER A N 1
ATOM 701 C CA . SER A 1 99 ? 49.801 21.447 -88.475 1.00 76.25 99 SER A CA 1
ATOM 702 C C . SER A 1 99 ? 48.436 21.754 -87.848 1.00 76.25 99 SER A C 1
ATOM 704 O O . SER A 1 99 ? 48.307 21.797 -86.623 1.00 76.25 99 SER A O 1
ATOM 706 N N . LEU A 1 100 ? 47.395 21.901 -88.677 1.00 80.44 100 LEU A N 1
ATOM 707 C CA . LEU A 1 100 ? 46.017 22.047 -88.199 1.00 80.44 100 LEU A CA 1
ATOM 708 C C . LEU A 1 100 ? 45.535 20.755 -87.529 1.00 80.44 100 LEU A C 1
ATOM 710 O O . LEU A 1 100 ? 44.907 20.801 -86.475 1.00 80.44 100 LEU A O 1
ATOM 714 N N . ASN A 1 101 ? 45.869 19.607 -88.117 1.00 83.19 101 ASN A N 1
ATOM 715 C CA . ASN A 1 101 ? 45.564 18.303 -87.546 1.00 83.19 101 ASN A CA 1
ATOM 716 C C . ASN A 1 101 ? 46.285 18.094 -86.199 1.00 83.19 101 ASN A C 1
ATOM 718 O O . ASN A 1 101 ? 45.674 17.590 -85.263 1.00 83.19 101 ASN A O 1
ATOM 722 N N . GLY A 1 102 ? 47.529 18.565 -86.055 1.00 88.94 102 GLY A N 1
ATOM 723 C CA . GLY A 1 102 ? 48.247 18.593 -84.775 1.00 88.94 102 GLY A CA 1
ATOM 724 C C . GLY A 1 102 ? 47.530 19.431 -83.711 1.00 88.94 102 GLY A C 1
ATOM 725 O O . GLY A 1 102 ? 47.292 18.955 -82.605 1.00 88.94 102 GLY A O 1
ATOM 726 N N . CYS A 1 103 ? 47.077 20.635 -84.069 1.00 88.19 103 CYS A N 1
ATOM 727 C CA . CYS A 1 103 ? 46.303 21.497 -83.169 1.00 88.19 103 CYS A CA 1
ATOM 728 C C . CYS A 1 103 ? 44.955 20.866 -82.753 1.00 88.19 103 CYS A C 1
ATOM 730 O O . CYS A 1 103 ? 44.559 20.932 -81.587 1.00 88.19 103 CYS A O 1
ATOM 732 N N . LEU A 1 104 ? 44.257 20.201 -83.682 1.00 92.69 104 LEU A N 1
ATOM 733 C CA . LEU A 1 104 ? 43.009 19.484 -83.390 1.00 92.69 104 LEU A CA 1
ATOM 734 C C . LEU A 1 104 ? 43.228 18.259 -82.492 1.00 92.69 104 LEU A C 1
ATOM 736 O O . LEU A 1 104 ? 42.392 17.985 -81.629 1.00 92.69 104 LEU A O 1
ATOM 740 N N . LEU A 1 105 ? 44.337 17.537 -82.667 1.00 92.12 105 LEU A N 1
ATOM 741 C CA . LEU A 1 105 ? 44.721 16.430 -81.790 1.00 92.12 105 LEU A CA 1
ATOM 742 C C . LEU A 1 105 ? 45.014 16.928 -80.369 1.00 92.12 105 LEU A C 1
ATOM 744 O O . LEU A 1 105 ? 44.439 16.397 -79.422 1.00 92.12 105 LEU A O 1
ATOM 748 N N . GLU A 1 106 ? 45.788 18.006 -80.214 1.00 93.12 106 GLU A N 1
ATOM 749 C CA . GLU A 1 106 ? 46.039 18.619 -78.902 1.00 93.12 106 GLU A CA 1
ATOM 750 C C . GLU A 1 106 ? 44.753 19.108 -78.223 1.00 93.12 106 GLU A C 1
ATOM 752 O O . GLU A 1 106 ? 44.587 18.957 -77.011 1.00 93.12 106 GLU A O 1
ATOM 757 N N . TYR A 1 107 ? 43.822 19.698 -78.981 1.00 95.50 107 TYR A N 1
ATOM 758 C CA . TYR A 1 107 ? 42.517 20.092 -78.450 1.00 95.50 107 TYR A CA 1
ATOM 759 C C . TYR A 1 107 ? 41.710 18.872 -77.996 1.00 95.50 107 TYR A C 1
ATOM 761 O O . TYR A 1 107 ? 41.143 18.885 -76.905 1.00 95.50 107 TYR A O 1
ATOM 769 N N . ARG A 1 108 ? 41.703 17.790 -78.783 1.00 95.19 108 ARG A N 1
ATOM 770 C CA . ARG A 1 108 ? 41.036 16.532 -78.425 1.00 95.19 108 ARG A CA 1
ATOM 771 C C . ARG A 1 108 ? 41.625 15.914 -77.157 1.00 95.19 108 ARG A C 1
ATOM 773 O O . ARG A 1 108 ? 40.865 15.430 -76.323 1.00 95.19 108 ARG A O 1
ATOM 780 N N . ASP A 1 109 ? 42.941 15.953 -76.987 1.00 95.62 109 ASP A N 1
ATOM 781 C CA . ASP A 1 109 ? 43.597 15.432 -75.787 1.00 95.62 109 ASP A CA 1
ATOM 782 C C . ASP A 1 109 ? 43.327 16.308 -74.559 1.00 95.62 109 ASP A C 1
ATOM 784 O O . ASP A 1 109 ? 43.062 15.779 -73.481 1.00 95.62 109 ASP A O 1
ATOM 788 N N . LYS A 1 110 ? 43.263 17.636 -74.723 1.00 96.56 110 LYS A N 1
ATOM 789 C CA . LYS A 1 110 ? 42.806 18.552 -73.662 1.00 96.56 110 LYS A CA 1
ATOM 790 C C . LYS A 1 110 ? 41.354 18.292 -73.269 1.00 96.56 110 LYS A C 1
ATOM 792 O O . LYS A 1 110 ? 41.054 18.271 -72.081 1.00 96.56 110 LYS A O 1
ATOM 797 N N . VAL A 1 111 ? 40.463 18.068 -74.237 1.00 97.12 111 VAL A N 1
ATOM 798 C CA . VAL A 1 111 ? 39.060 17.718 -73.966 1.00 97.12 111 VAL A CA 1
ATOM 799 C C . VAL A 1 111 ? 38.981 16.399 -73.198 1.00 97.12 111 VAL A C 1
ATOM 801 O O . VAL A 1 111 ? 38.335 16.363 -72.159 1.00 97.12 111 VAL A O 1
ATOM 804 N N . ARG A 1 112 ? 39.716 15.360 -73.615 1.00 96.19 112 ARG A N 1
ATOM 805 C CA . ARG A 1 112 ? 39.778 14.084 -72.879 1.00 96.19 112 ARG A CA 1
ATOM 806 C C . ARG A 1 112 ? 40.317 14.244 -71.457 1.00 96.19 112 ARG A C 1
ATOM 808 O O . ARG A 1 112 ? 39.769 13.656 -70.533 1.00 96.19 112 ARG A O 1
ATOM 815 N N . ALA A 1 113 ? 41.375 15.033 -71.267 1.00 96.12 113 ALA A N 1
ATOM 816 C CA . ALA A 1 11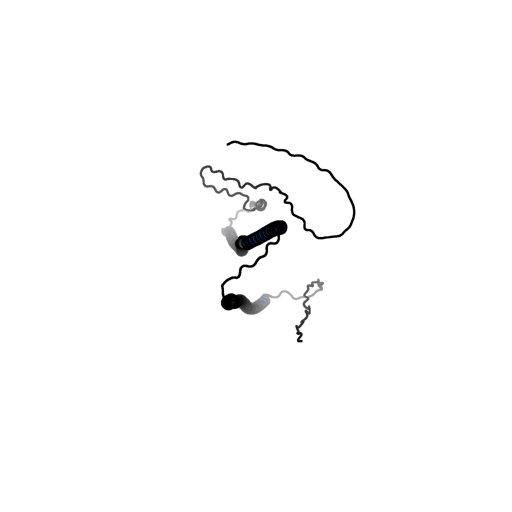3 ? 41.940 15.289 -69.943 1.00 96.12 113 ALA A CA 1
ATOM 817 C C . ALA A 1 113 ? 40.953 16.051 -69.040 1.00 96.12 113 ALA A C 1
ATOM 819 O O . ALA A 1 113 ? 40.817 15.729 -67.862 1.00 96.12 113 ALA A O 1
ATOM 820 N N . LEU A 1 114 ? 40.225 17.028 -69.593 1.00 96.81 114 LEU A N 1
ATOM 821 C CA . LEU A 1 114 ? 39.167 17.742 -68.876 1.00 96.81 114 LEU A CA 1
ATOM 822 C C . LEU A 1 114 ? 37.978 16.834 -68.554 1.00 96.81 114 LEU A C 1
ATOM 824 O O . LEU A 1 114 ? 37.444 16.925 -67.455 1.00 96.81 114 LEU A O 1
ATOM 828 N N . GLU A 1 115 ? 37.580 15.945 -69.463 1.00 96.62 115 GLU A N 1
ATOM 829 C CA . GLU A 1 115 ? 36.539 14.941 -69.216 1.00 96.62 115 GLU A CA 1
ATOM 830 C C . GLU A 1 115 ? 36.939 13.994 -68.078 1.00 96.62 115 GLU A C 1
ATOM 832 O O . GLU A 1 115 ? 36.138 13.761 -67.176 1.00 96.62 115 GLU A O 1
ATOM 837 N N . GLN A 1 116 ? 38.186 13.511 -68.066 1.00 96.81 116 GLN A N 1
ATOM 838 C CA . GLN A 1 116 ? 38.718 12.664 -66.992 1.00 96.81 116 GLN A CA 1
ATOM 839 C C . GLN A 1 116 ? 38.768 13.396 -65.647 1.00 96.81 116 GLN A C 1
ATOM 841 O O . GLN A 1 116 ? 38.333 12.857 -64.631 1.00 96.81 116 GLN A O 1
ATOM 846 N N . LEU A 1 117 ? 39.257 14.639 -65.628 1.00 96.94 117 LEU A N 1
ATOM 847 C CA . LEU A 1 117 ? 39.306 15.441 -64.405 1.00 96.94 117 LEU A CA 1
ATOM 848 C C . LEU A 1 117 ? 37.893 15.765 -63.900 1.00 96.94 117 LEU A C 1
ATOM 850 O O . LEU A 1 117 ? 37.645 15.730 -62.698 1.00 96.94 117 LEU A O 1
ATOM 854 N N . ASN A 1 118 ? 36.947 16.032 -64.802 1.00 96.50 118 ASN A N 1
ATOM 855 C CA . ASN A 1 118 ? 35.557 16.274 -64.435 1.00 96.50 118 ASN A CA 1
ATOM 856 C C . ASN A 1 118 ? 34.901 15.012 -63.852 1.00 96.50 118 ASN A C 1
ATOM 858 O O . ASN A 1 118 ? 34.243 15.097 -62.822 1.00 96.50 118 ASN A O 1
ATOM 862 N N . GLN A 1 119 ? 35.160 13.832 -64.426 1.00 97.56 119 GLN A N 1
ATOM 863 C CA . GLN A 1 119 ? 34.719 12.554 -63.851 1.00 97.56 119 GLN A CA 1
ATOM 864 C C . GLN A 1 119 ? 35.270 12.351 -62.432 1.00 97.56 119 GLN A C 1
ATOM 866 O O . GLN A 1 119 ? 34.510 12.033 -61.519 1.00 97.56 119 GLN A O 1
ATOM 871 N N . GLN A 1 120 ? 36.560 12.625 -62.212 1.00 97.69 120 GLN A N 1
ATOM 872 C CA . GLN A 1 120 ? 37.167 12.548 -60.878 1.00 97.69 120 GLN A CA 1
ATOM 873 C C . GLN A 1 120 ? 36.538 13.541 -59.890 1.00 97.69 120 GLN A C 1
ATOM 875 O O . GLN A 1 120 ? 36.286 13.193 -58.736 1.00 97.69 120 GLN A O 1
ATOM 880 N N . LEU A 1 121 ? 36.252 14.775 -60.320 1.00 97.00 121 LEU A N 1
ATOM 881 C CA . LEU A 1 121 ? 35.563 15.760 -59.482 1.00 97.00 121 LEU A CA 1
ATOM 882 C C . LEU A 1 121 ? 34.132 15.326 -59.153 1.00 97.00 121 LEU A C 1
ATOM 884 O O . LEU A 1 121 ? 33.703 15.468 -58.009 1.00 97.00 121 LEU A O 1
ATOM 888 N N . GLU A 1 122 ? 33.398 14.768 -60.115 1.00 96.81 122 GLU A N 1
ATOM 889 C CA . GLU A 1 122 ? 32.064 14.215 -59.878 1.00 96.81 122 GLU A CA 1
ATOM 890 C C . GLU A 1 122 ? 32.095 13.072 -58.855 1.00 96.81 122 GLU A C 1
ATOM 892 O O . GLU A 1 122 ? 31.261 13.039 -57.949 1.00 96.81 122 GLU A O 1
ATOM 897 N N . GLU A 1 123 ? 33.067 12.164 -58.951 1.00 97.25 123 GLU A N 1
ATOM 898 C CA . GLU A 1 123 ? 33.266 11.076 -57.986 1.00 97.25 123 GLU A CA 1
ATOM 899 C C . GLU A 1 123 ? 33.606 11.604 -56.590 1.00 97.25 123 GLU A C 1
ATOM 901 O O . GLU A 1 123 ? 33.021 11.162 -55.598 1.00 97.25 123 GLU A O 1
ATOM 906 N N . GLN A 1 124 ? 34.483 12.606 -56.493 1.00 97.38 124 GLN A N 1
ATOM 907 C CA . GLN A 1 124 ? 34.806 13.254 -55.220 1.00 97.38 124 GLN A CA 1
ATOM 908 C C . GLN A 1 124 ? 33.596 13.969 -54.608 1.00 97.38 124 GLN A C 1
ATOM 910 O O . GLN A 1 124 ? 33.394 13.904 -53.391 1.00 97.38 124 GLN A O 1
ATOM 915 N N . ILE A 1 125 ? 32.765 14.626 -55.425 1.00 96.19 125 ILE A N 1
ATOM 916 C CA . ILE A 1 125 ? 31.519 15.252 -54.970 1.00 96.19 125 ILE A CA 1
ATOM 917 C C . ILE A 1 125 ? 30.555 14.182 -54.455 1.00 96.19 125 ILE A C 1
ATOM 919 O O . ILE A 1 125 ? 30.033 14.345 -53.351 1.00 96.19 125 ILE A O 1
ATOM 923 N N . ARG A 1 126 ? 30.358 13.079 -55.193 1.00 96.06 126 ARG A N 1
ATOM 924 C CA . ARG A 1 126 ? 29.510 11.955 -54.752 1.00 96.06 126 ARG A CA 1
ATOM 925 C C . ARG A 1 126 ? 30.001 11.390 -53.421 1.00 96.06 126 ARG A C 1
ATOM 927 O O . ARG A 1 126 ? 29.239 11.377 -52.461 1.00 96.06 126 ARG A O 1
ATOM 934 N N . HIS A 1 127 ? 31.290 11.075 -53.301 1.00 95.56 127 HIS A N 1
ATOM 935 C CA . HIS A 1 127 ? 31.866 10.593 -52.044 1.00 95.56 127 HIS A CA 1
ATOM 936 C C . HIS A 1 127 ? 31.724 11.585 -50.883 1.00 95.56 127 HIS A C 1
ATOM 938 O O . HIS A 1 127 ? 31.465 11.181 -49.750 1.00 95.56 127 HIS A O 1
ATOM 944 N N . CYS A 1 128 ? 31.890 12.887 -51.128 1.00 92.88 128 CYS A N 1
ATOM 945 C CA . CYS A 1 128 ? 31.702 13.913 -50.102 1.00 92.88 128 CYS A CA 1
ATOM 946 C C . CYS A 1 128 ? 30.239 13.996 -49.641 1.00 92.88 128 CYS A C 1
ATOM 948 O O . CYS A 1 128 ? 29.977 14.138 -48.443 1.00 92.88 128 CYS A O 1
ATOM 950 N N . LEU A 1 129 ? 29.289 13.888 -50.573 1.00 92.19 129 LEU A N 1
ATOM 951 C CA . LEU A 1 129 ? 27.860 13.864 -50.270 1.00 92.19 129 LEU A CA 1
ATOM 952 C C . LEU A 1 129 ? 27.467 12.594 -49.510 1.00 92.19 129 LEU A C 1
ATOM 954 O O . LEU A 1 129 ? 26.784 12.710 -48.495 1.00 92.19 129 LEU A O 1
ATOM 958 N N . ASP A 1 130 ? 27.970 11.428 -49.908 1.00 90.31 130 ASP A N 1
ATOM 959 C CA . ASP A 1 130 ? 27.710 10.157 -49.223 1.00 90.31 130 ASP A CA 1
ATOM 960 C C . ASP A 1 130 ? 28.283 10.157 -47.805 1.00 90.31 130 ASP A C 1
ATOM 962 O O . ASP A 1 130 ? 27.591 9.813 -46.850 1.00 90.31 130 ASP A O 1
ATOM 966 N N . ARG A 1 131 ? 29.517 10.644 -47.618 1.00 88.00 131 ARG A N 1
ATOM 967 C CA . ARG A 1 131 ? 30.104 10.801 -46.276 1.00 88.00 131 ARG A CA 1
ATOM 968 C C . ARG A 1 131 ? 29.260 11.714 -45.388 1.00 88.00 131 ARG A C 1
ATOM 970 O O . ARG A 1 131 ? 29.079 11.420 -44.207 1.00 88.00 131 ARG A O 1
ATOM 977 N N . LYS A 1 132 ? 28.733 12.810 -45.942 1.00 85.69 132 LYS A N 1
ATOM 978 C CA . LYS A 1 132 ? 27.840 13.723 -45.213 1.00 85.69 132 LYS A CA 1
ATOM 979 C C . LYS A 1 132 ? 26.495 13.069 -44.898 1.00 85.69 132 LYS A C 1
ATOM 981 O O . LYS A 1 132 ? 26.027 13.215 -43.770 1.00 85.69 132 LYS A O 1
ATOM 986 N N . ALA A 1 133 ? 25.913 12.320 -45.833 1.00 81.69 133 ALA A N 1
ATOM 987 C CA . ALA A 1 133 ? 24.676 11.571 -45.624 1.00 81.69 133 ALA A CA 1
ATOM 988 C C . ALA A 1 133 ? 24.836 10.513 -44.520 1.00 81.69 133 ALA A C 1
ATOM 990 O O . ALA A 1 133 ? 24.008 10.448 -43.615 1.00 81.69 133 ALA A O 1
ATOM 991 N N . SER A 1 134 ? 25.946 9.773 -44.511 1.00 78.25 134 SER A N 1
ATOM 992 C CA . SER A 1 134 ? 26.256 8.805 -43.453 1.00 78.25 134 SER A CA 1
ATOM 993 C C . SER A 1 134 ? 26.480 9.476 -42.095 1.00 78.25 134 SER A C 1
ATOM 995 O O . SER A 1 134 ? 25.995 8.984 -41.082 1.00 78.25 134 SER A O 1
ATOM 997 N N . SER A 1 135 ? 27.138 10.643 -42.051 1.00 74.75 135 SER A N 1
ATOM 998 C CA . SER A 1 135 ? 27.292 11.411 -40.800 1.00 74.75 135 SER A CA 1
ATOM 999 C C . SER A 1 135 ? 25.966 11.969 -40.262 1.00 74.75 135 SER A C 1
ATOM 1001 O O . SER A 1 135 ? 25.806 12.148 -39.056 1.00 74.75 135 SER A O 1
ATOM 1003 N N . ALA A 1 136 ? 24.982 12.193 -41.141 1.00 70.88 136 ALA A N 1
ATOM 1004 C CA . ALA A 1 136 ? 23.625 12.566 -40.756 1.00 70.88 136 ALA A CA 1
ATOM 1005 C C . ALA A 1 136 ? 22.836 11.390 -40.138 1.00 70.88 136 ALA A C 1
ATOM 1007 O O . ALA A 1 136 ? 21.758 11.607 -39.587 1.00 70.88 136 ALA A O 1
ATOM 1008 N N . GLY A 1 137 ? 23.369 10.161 -40.144 1.00 69.44 137 GLY A N 1
ATOM 1009 C CA . GLY A 1 137 ? 22.780 9.017 -39.437 1.00 69.44 137 GLY A CA 1
ATOM 1010 C C . GLY A 1 137 ? 22.610 9.240 -37.926 1.00 69.44 137 GLY A C 1
ATOM 1011 O O . GLY A 1 137 ? 21.698 8.675 -37.321 1.00 69.44 137 GLY A O 1
ATOM 1012 N N . ASN A 1 138 ? 23.393 10.146 -37.331 1.00 72.31 138 ASN A N 1
ATOM 1013 C CA . ASN A 1 138 ? 23.348 10.468 -35.899 1.00 72.31 138 ASN A CA 1
ATOM 1014 C C . ASN A 1 138 ? 22.038 11.150 -35.445 1.00 72.31 138 ASN A C 1
ATOM 1016 O O . ASN A 1 138 ? 21.765 11.219 -34.248 1.00 72.31 138 ASN A O 1
ATOM 1020 N N . TRP A 1 139 ? 21.192 11.622 -36.371 1.00 81.00 139 TRP A N 1
ATOM 1021 C CA . TRP A 1 139 ? 19.862 12.155 -36.038 1.00 81.00 139 TRP A CA 1
ATOM 1022 C C . TRP A 1 139 ? 18.873 11.078 -35.573 1.00 81.00 139 TRP A C 1
ATOM 1024 O O . TRP A 1 139 ? 17.878 11.408 -34.930 1.00 81.00 139 TRP A O 1
ATOM 1034 N N . SER A 1 140 ? 19.121 9.806 -35.904 1.00 84.88 140 SER A N 1
ATOM 1035 C CA . SER A 1 140 ? 18.275 8.684 -35.476 1.00 84.88 140 SER A CA 1
ATOM 1036 C C . SER A 1 140 ? 18.418 8.396 -33.980 1.00 84.88 140 SER A C 1
ATOM 1038 O O . SER A 1 140 ? 17.406 8.303 -33.296 1.00 84.88 140 SER A O 1
ATOM 1040 N N . ALA A 1 141 ? 19.652 8.368 -33.467 1.00 86.81 141 ALA A N 1
ATOM 1041 C CA . ALA A 1 141 ? 19.939 8.193 -32.044 1.00 86.81 141 ALA A CA 1
ATOM 1042 C C . ALA A 1 141 ? 19.338 9.332 -31.208 1.00 86.81 141 ALA A C 1
ATOM 1044 O O . ALA A 1 141 ? 18.566 9.083 -30.292 1.00 86.81 141 ALA A O 1
ATOM 1045 N N . LEU A 1 142 ? 19.567 10.591 -31.608 1.00 88.94 142 LEU A N 1
ATOM 1046 C CA . LEU A 1 142 ? 18.973 11.736 -30.912 1.00 88.94 142 LEU A CA 1
ATOM 1047 C C . LEU A 1 142 ? 17.435 11.676 -30.916 1.00 88.94 142 LEU A C 1
ATOM 1049 O O . LEU A 1 142 ? 16.800 12.041 -29.934 1.00 88.94 142 LEU A O 1
ATOM 1053 N N . ARG A 1 143 ? 16.816 11.222 -32.014 1.00 91.75 143 ARG A N 1
ATOM 1054 C CA . ARG A 1 143 ? 15.360 11.028 -32.083 1.00 91.75 143 ARG A CA 1
ATOM 1055 C C . ARG A 1 143 ? 14.884 9.956 -31.102 1.00 91.75 143 ARG A C 1
ATOM 1057 O O . ARG A 1 143 ? 13.881 10.191 -30.440 1.00 91.75 143 ARG A O 1
ATOM 1064 N N . GLN A 1 144 ? 15.593 8.834 -31.007 1.00 93.38 144 GLN A N 1
ATOM 1065 C CA . GLN A 1 144 ? 15.284 7.775 -30.044 1.00 93.38 144 GLN A CA 1
ATOM 1066 C C . GLN A 1 144 ? 15.396 8.287 -28.605 1.00 93.38 144 GLN A C 1
ATOM 1068 O O . GLN A 1 144 ? 14.476 8.066 -27.825 1.00 93.38 144 GLN A O 1
ATOM 1073 N N . ASP A 1 145 ? 16.442 9.053 -28.281 1.00 94.19 145 ASP A N 1
ATOM 1074 C CA . ASP A 1 145 ? 16.596 9.672 -26.958 1.00 94.19 145 ASP A CA 1
ATOM 1075 C C . ASP A 1 145 ? 15.430 10.619 -26.638 1.00 94.19 145 ASP A C 1
ATOM 1077 O O . ASP A 1 145 ? 14.873 10.586 -25.542 1.00 94.19 145 ASP A O 1
ATOM 1081 N N . TRP A 1 146 ? 15.014 11.448 -27.603 1.00 94.56 146 TRP A N 1
ATOM 1082 C CA . TRP A 1 146 ? 13.843 12.313 -27.436 1.00 94.56 146 TRP A CA 1
ATOM 1083 C C . TRP A 1 146 ? 12.565 11.508 -27.207 1.00 94.56 146 TRP A C 1
ATOM 1085 O O . TRP A 1 146 ? 11.811 11.830 -26.292 1.00 94.56 146 TRP A O 1
ATOM 1095 N N . GLU A 1 147 ? 12.305 10.485 -28.021 1.00 97.31 147 GLU A N 1
ATOM 1096 C CA . GLU A 1 147 ? 11.131 9.614 -27.887 1.00 97.31 147 GLU A CA 1
ATOM 1097 C C . GLU A 1 147 ? 11.109 8.903 -26.528 1.00 97.31 147 GLU A C 1
ATOM 1099 O O . GLU A 1 147 ? 10.066 8.865 -25.874 1.00 97.31 147 GLU A O 1
ATOM 1104 N N . GLU A 1 148 ? 12.262 8.429 -26.060 1.00 97.62 148 GLU A N 1
ATOM 1105 C CA . GLU A 1 148 ? 12.422 7.796 -24.753 1.00 97.62 148 GLU A CA 1
ATOM 1106 C C . GLU A 1 148 ? 12.169 8.783 -23.605 1.00 97.62 148 GLU A C 1
ATOM 1108 O O . GLU A 1 148 ? 11.418 8.471 -22.681 1.00 97.62 148 GLU A O 1
ATOM 1113 N N . ILE A 1 149 ? 12.693 10.010 -23.687 1.00 97.75 149 ILE A N 1
ATOM 1114 C CA . ILE A 1 149 ? 12.409 11.063 -22.700 1.00 97.75 149 ILE A CA 1
ATOM 1115 C C . ILE A 1 149 ? 10.913 11.408 -22.686 1.00 97.75 149 ILE A C 1
ATOM 1117 O O . ILE A 1 149 ? 10.316 11.517 -21.614 1.00 97.75 149 ILE A O 1
ATOM 1121 N N . TYR A 1 150 ? 10.271 11.552 -23.850 1.00 97.75 150 TYR A N 1
ATOM 1122 C CA . TYR A 1 150 ? 8.824 11.794 -23.923 1.00 97.75 150 TYR A CA 1
ATOM 1123 C C . TYR A 1 150 ? 8.025 10.647 -23.298 1.00 97.75 150 TYR A C 1
ATOM 1125 O O . TYR A 1 150 ? 7.069 10.900 -22.558 1.00 97.75 150 TYR A O 1
ATOM 1133 N N . ARG A 1 151 ? 8.430 9.399 -23.555 1.00 98.00 151 ARG A N 1
ATOM 1134 C CA . ARG A 1 151 ? 7.821 8.206 -22.964 1.00 98.00 151 ARG A CA 1
ATOM 1135 C C . ARG A 1 151 ? 7.949 8.228 -21.441 1.00 98.00 151 ARG A C 1
ATOM 1137 O O . ARG A 1 151 ? 6.929 8.126 -20.764 1.00 98.00 151 ARG A O 1
ATOM 1144 N N . GLN A 1 152 ? 9.150 8.458 -20.910 1.00 98.31 152 GLN A N 1
ATOM 1145 C CA . GLN A 1 152 ? 9.402 8.549 -19.466 1.00 98.31 152 GLN A CA 1
ATOM 1146 C C . GLN A 1 152 ? 8.578 9.655 -18.798 1.00 98.31 152 GLN A C 1
ATOM 1148 O O . GLN A 1 152 ? 7.982 9.433 -17.747 1.00 98.31 152 GLN A O 1
ATOM 1153 N N . VAL A 1 153 ? 8.485 10.836 -19.418 1.00 98.25 153 VAL A N 1
ATOM 1154 C CA . VAL A 1 153 ? 7.657 11.934 -18.897 1.00 98.25 153 VAL A CA 1
ATOM 1155 C C . VAL A 1 153 ? 6.179 11.547 -18.888 1.00 98.25 153 VAL A C 1
ATOM 1157 O O . VAL A 1 153 ? 5.486 11.807 -17.907 1.00 98.25 153 VAL A O 1
ATOM 1160 N N . SER A 1 154 ? 5.682 10.909 -19.950 1.00 97.06 154 SER A N 1
ATOM 1161 C CA . SER A 1 154 ? 4.284 10.469 -20.009 1.00 97.06 154 SER A CA 1
ATOM 1162 C C . SER A 1 154 ? 3.955 9.404 -18.957 1.00 97.06 154 SER A C 1
ATOM 1164 O O . SER A 1 154 ? 2.908 9.483 -18.317 1.00 97.06 154 SER A O 1
ATOM 1166 N N . GLU A 1 155 ? 4.873 8.465 -18.724 1.00 98.06 155 GLU A N 1
ATOM 1167 C CA . GLU A 1 155 ? 4.758 7.428 -17.699 1.00 98.06 155 GLU A CA 1
ATOM 1168 C C . GLU A 1 155 ? 4.750 8.052 -16.299 1.00 98.06 155 GLU A C 1
ATOM 1170 O O . GLU A 1 155 ? 3.829 7.808 -15.525 1.00 98.06 155 GLU A O 1
ATOM 1175 N N . ALA A 1 156 ? 5.669 8.984 -16.025 1.00 97.19 156 ALA A N 1
ATOM 1176 C CA . ALA A 1 156 ? 5.707 9.718 -14.763 1.00 97.19 156 ALA A CA 1
ATOM 1177 C C . ALA A 1 156 ? 4.429 10.539 -14.502 1.00 97.19 156 ALA A C 1
ATOM 1179 O O . ALA A 1 156 ? 3.989 10.642 -13.357 1.00 97.19 156 ALA A O 1
ATOM 1180 N N . ILE A 1 157 ? 3.808 11.117 -15.538 1.00 97.88 157 ILE A N 1
ATOM 1181 C CA . ILE A 1 157 ? 2.524 11.827 -15.409 1.00 97.88 157 ILE A CA 1
ATOM 1182 C C . ILE A 1 157 ? 1.401 10.855 -15.022 1.00 97.88 157 ILE A C 1
ATOM 1184 O O . ILE A 1 157 ? 0.598 11.170 -14.142 1.00 97.88 157 ILE A O 1
ATOM 1188 N N . LEU A 1 158 ? 1.342 9.681 -15.655 1.00 98.25 158 LEU A N 1
ATOM 1189 C CA . LEU A 1 158 ? 0.340 8.659 -15.341 1.00 98.25 158 LEU A CA 1
ATOM 1190 C C . LEU A 1 158 ? 0.537 8.085 -13.935 1.00 98.25 158 LEU A C 1
ATOM 1192 O O . LEU A 1 158 ? -0.437 7.938 -13.196 1.00 98.25 158 LEU A O 1
ATOM 1196 N N . ASP A 1 159 ? 1.782 7.830 -13.539 1.00 98.25 159 ASP A N 1
ATOM 1197 C CA . ASP A 1 159 ? 2.115 7.375 -12.192 1.00 98.25 159 ASP A CA 1
ATOM 1198 C C . ASP A 1 159 ? 1.776 8.432 -11.142 1.00 98.25 159 ASP A C 1
ATOM 1200 O O . ASP A 1 159 ? 1.197 8.106 -10.106 1.00 98.25 159 ASP A O 1
ATOM 1204 N N . ASN A 1 160 ? 2.047 9.711 -11.417 1.00 97.56 160 ASN A N 1
ATOM 1205 C CA . ASN A 1 160 ? 1.649 10.796 -10.527 1.00 97.56 160 ASN A CA 1
ATOM 1206 C C . ASN A 1 160 ? 0.123 10.849 -10.364 1.00 97.56 160 ASN A C 1
ATOM 1208 O O . ASN A 1 160 ? -0.367 10.872 -9.237 1.00 97.56 160 ASN A O 1
ATOM 1212 N N . ALA A 1 161 ? -0.634 10.767 -11.464 1.00 97.75 161 ALA A N 1
ATOM 1213 C CA . ALA A 1 161 ? -2.094 10.717 -11.415 1.00 97.75 161 ALA A CA 1
ATOM 1214 C C . ALA A 1 161 ? -2.606 9.501 -10.621 1.00 97.75 161 ALA A C 1
ATOM 1216 O O . ALA A 1 161 ? -3.524 9.627 -9.810 1.00 97.75 161 ALA A O 1
ATOM 1217 N N . ARG A 1 162 ? -1.980 8.332 -10.796 1.00 98.19 162 ARG A N 1
ATOM 1218 C CA . ARG A 1 162 ? -2.303 7.119 -10.036 1.00 98.19 162 ARG A CA 1
ATOM 1219 C C . ARG A 1 162 ? -2.041 7.296 -8.540 1.00 98.19 162 ARG A C 1
ATOM 1221 O O . ARG A 1 162 ? -2.890 6.918 -7.736 1.00 98.19 162 ARG A O 1
ATOM 1228 N N . LEU A 1 163 ? -0.901 7.875 -8.166 1.00 97.12 163 LEU A N 1
ATOM 1229 C CA . LEU A 1 163 ? -0.551 8.154 -6.771 1.00 97.12 163 LEU A CA 1
ATOM 1230 C C . LEU A 1 163 ? -1.498 9.181 -6.137 1.00 97.12 163 LEU A C 1
ATOM 1232 O O . LEU A 1 163 ? -1.886 9.011 -4.980 1.00 97.12 163 LEU A O 1
ATOM 1236 N N . MET A 1 164 ? -1.920 10.210 -6.880 1.00 97.75 164 MET A N 1
ATOM 1237 C CA . MET A 1 164 ? -2.927 11.163 -6.399 1.00 97.75 164 MET A CA 1
ATOM 1238 C C . MET A 1 164 ? -4.255 10.463 -6.100 1.00 97.75 164 MET A C 1
ATOM 1240 O O . MET A 1 164 ? -4.775 10.608 -4.998 1.00 97.75 164 MET A O 1
ATOM 1244 N N . LEU A 1 165 ? -4.756 9.629 -7.018 1.00 97.50 165 LEU A N 1
ATOM 1245 C CA . LEU A 1 165 ? -6.004 8.884 -6.806 1.00 97.50 165 LEU A CA 1
ATOM 1246 C C . LEU A 1 165 ? -5.914 7.907 -5.628 1.00 97.50 165 LEU A C 1
ATOM 1248 O O . LEU A 1 165 ? -6.864 7.760 -4.864 1.00 97.50 165 LEU A O 1
ATOM 1252 N N . GLN A 1 166 ? -4.771 7.241 -5.452 1.00 97.19 166 GLN A N 1
ATOM 1253 C CA . GLN A 1 166 ? -4.543 6.394 -4.279 1.00 97.19 166 GLN A CA 1
ATOM 1254 C C . GLN A 1 166 ? -4.564 7.209 -2.986 1.00 97.19 166 GLN A C 1
ATOM 1256 O O . GLN A 1 166 ? -5.149 6.769 -2.000 1.00 97.19 166 GLN A O 1
ATOM 1261 N N . THR A 1 167 ? -3.966 8.400 -2.998 1.00 97.06 167 THR A N 1
ATOM 1262 C CA . THR A 1 167 ? -3.962 9.304 -1.844 1.00 97.06 167 THR A CA 1
ATOM 1263 C C . THR A 1 167 ? -5.376 9.761 -1.501 1.00 97.06 167 THR A C 1
ATOM 1265 O O . THR A 1 167 ? -5.769 9.675 -0.341 1.00 97.06 167 THR A O 1
ATOM 1268 N N . GLU A 1 168 ? -6.160 10.181 -2.494 1.00 97.38 168 GLU A N 1
ATOM 1269 C CA . GLU A 1 168 ? -7.560 10.578 -2.306 1.00 97.38 168 GLU A CA 1
ATOM 1270 C C . GLU A 1 168 ? -8.408 9.422 -1.766 1.00 97.38 168 GLU A C 1
ATOM 1272 O O . GLU A 1 168 ? -9.199 9.618 -0.850 1.00 97.38 168 GLU A O 1
ATOM 1277 N N . ASN A 1 169 ? -8.204 8.200 -2.265 1.00 95.62 169 ASN A N 1
ATOM 1278 C CA . ASN A 1 169 ? -8.925 7.023 -1.781 1.00 95.62 169 ASN A CA 1
ATOM 1279 C C . ASN A 1 169 ? -8.574 6.684 -0.321 1.00 95.62 169 ASN A C 1
ATOM 1281 O O . ASN A 1 169 ? -9.459 6.429 0.495 1.00 95.62 169 ASN A O 1
ATOM 1285 N N . VAL A 1 170 ? -7.286 6.722 0.036 1.00 96.12 170 VAL A N 1
ATOM 1286 C CA . VAL A 1 170 ? -6.848 6.508 1.425 1.00 96.12 170 VAL A CA 1
ATOM 1287 C C . VAL A 1 170 ? -7.395 7.603 2.343 1.00 96.12 170 VAL A C 1
ATOM 1289 O O . VAL A 1 170 ? -7.841 7.294 3.445 1.00 96.12 170 VAL A O 1
ATOM 1292 N N . GLN A 1 171 ? -7.410 8.863 1.898 1.00 96.19 171 GLN A N 1
ATOM 1293 C CA . GLN A 1 171 ? -7.995 9.972 2.658 1.00 96.19 171 GLN A CA 1
ATOM 1294 C C . GLN A 1 171 ? -9.505 9.808 2.845 1.00 96.19 171 GLN A C 1
ATOM 1296 O O . GLN A 1 171 ? -9.981 9.942 3.967 1.00 96.19 171 GLN A O 1
ATOM 1301 N N . ALA A 1 172 ? -10.242 9.468 1.784 1.00 93.44 172 ALA A N 1
ATOM 1302 C CA . ALA A 1 172 ? -11.678 9.210 1.858 1.00 93.44 172 ALA A CA 1
ATOM 1303 C C . ALA A 1 172 ? -11.984 8.055 2.822 1.00 93.44 172 ALA A C 1
ATOM 1305 O O . ALA A 1 172 ? -12.800 8.209 3.722 1.00 93.44 172 ALA A O 1
ATOM 1306 N N . SER A 1 173 ? -11.241 6.950 2.714 1.00 91.88 173 SER A N 1
ATOM 1307 C CA . SER A 1 173 ? -11.372 5.812 3.630 1.00 91.88 173 SER A CA 1
ATOM 1308 C C . SER A 1 173 ? -11.096 6.215 5.083 1.00 91.88 173 SER A C 1
ATOM 1310 O O . SER A 1 173 ? -11.806 5.794 5.991 1.00 91.88 173 SER A O 1
ATOM 1312 N N . ALA A 1 174 ? -10.067 7.034 5.328 1.00 92.00 174 ALA A N 1
ATOM 1313 C CA . ALA A 1 174 ? -9.719 7.493 6.670 1.00 92.00 174 ALA A CA 1
ATOM 1314 C C . ALA A 1 174 ? -10.794 8.406 7.284 1.00 92.00 174 ALA A C 1
ATOM 1316 O O . ALA A 1 174 ? -11.100 8.262 8.470 1.00 92.00 174 ALA A O 1
ATOM 1317 N N . GLU A 1 175 ? -11.376 9.316 6.499 1.00 91.06 175 GLU A N 1
ATOM 1318 C CA . GLU A 1 175 ? -12.501 10.136 6.961 1.00 91.06 175 GLU A CA 1
ATOM 1319 C C . GLU A 1 175 ? -13.753 9.276 7.185 1.00 91.06 175 GLU A C 1
ATOM 1321 O O . GLU A 1 175 ? -14.378 9.423 8.228 1.00 91.06 175 GLU A O 1
ATOM 1326 N N . ASP A 1 176 ? -14.054 8.290 6.331 1.00 90.06 176 ASP A N 1
ATOM 1327 C CA . ASP A 1 176 ? -15.170 7.356 6.553 1.00 90.06 176 ASP A CA 1
ATOM 1328 C C . ASP A 1 176 ? -15.023 6.590 7.881 1.00 90.06 176 ASP A C 1
ATOM 1330 O O . ASP A 1 176 ? -15.992 6.433 8.631 1.00 90.06 176 ASP A O 1
ATOM 1334 N N . PHE A 1 177 ? -13.812 6.133 8.224 1.00 85.69 177 PHE A N 1
ATOM 1335 C CA . PHE A 1 177 ? -13.551 5.488 9.518 1.00 85.69 177 PHE A CA 1
ATOM 1336 C C . PHE A 1 177 ? -13.742 6.445 10.696 1.00 85.69 177 PHE A C 1
ATOM 1338 O O . PHE A 1 177 ? -14.303 6.061 11.722 1.00 85.69 177 PHE A O 1
ATOM 1345 N N . LYS A 1 178 ? -13.288 7.691 10.567 1.00 87.62 178 LYS A N 1
ATOM 1346 C CA . LYS A 1 178 ? -13.412 8.705 11.617 1.00 87.62 178 LYS A CA 1
ATOM 1347 C C . LYS A 1 178 ? -14.866 9.130 11.820 1.00 87.62 178 LYS A C 1
ATOM 1349 O O . LYS A 1 178 ? -15.338 9.131 12.957 1.00 87.62 178 LYS A O 1
ATOM 1354 N N . ASP A 1 179 ? -15.575 9.405 10.732 1.00 82.19 179 ASP A N 1
ATOM 1355 C CA . ASP A 1 179 ? -16.969 9.835 10.737 1.00 82.19 179 ASP A CA 1
ATOM 1356 C C . ASP A 1 179 ? -17.906 8.723 11.220 1.00 82.19 179 ASP A C 1
ATOM 1358 O O . ASP A 1 179 ? -18.869 8.979 11.937 1.00 82.19 179 ASP A O 1
ATOM 1362 N N . SER A 1 180 ? -17.616 7.463 10.897 1.00 83.00 180 SER A N 1
ATOM 1363 C CA . SER A 1 180 ? -18.478 6.352 11.306 1.00 83.00 180 SER A CA 1
ATOM 1364 C C . SER A 1 180 ? -18.126 5.757 12.668 1.00 83.00 180 SER A C 1
ATOM 1366 O O . SER A 1 180 ? -19.038 5.371 13.393 1.00 83.00 180 SER A O 1
ATOM 1368 N N . SER A 1 181 ? -16.848 5.648 13.038 1.00 87.06 181 SER A N 1
ATOM 1369 C CA . SER A 1 181 ? -16.450 4.957 14.271 1.00 87.06 181 SER A CA 1
ATOM 1370 C C . SER A 1 181 ? -16.400 5.892 15.470 1.00 87.06 181 SER A C 1
ATOM 1372 O O . SER A 1 181 ? -16.895 5.531 16.535 1.00 87.06 181 SER A O 1
ATOM 1374 N N . LEU A 1 182 ? -15.797 7.076 15.332 1.00 92.31 182 LEU A N 1
ATOM 1375 C CA . LEU A 1 182 ? -15.617 7.974 16.472 1.00 92.31 182 LEU A CA 1
ATOM 1376 C C . LEU A 1 182 ? -16.952 8.585 16.893 1.00 92.31 182 LEU A C 1
ATOM 1378 O O . LEU A 1 182 ? -17.245 8.622 18.083 1.00 92.31 182 LEU A O 1
ATOM 1382 N N . TYR A 1 183 ? -17.770 9.022 15.932 1.00 91.06 183 TYR A N 1
ATOM 1383 C CA . TYR A 1 183 ? -19.080 9.591 16.246 1.00 91.06 183 TYR A CA 1
ATOM 1384 C C . TYR A 1 183 ? -20.001 8.571 16.904 1.00 91.06 183 TYR A C 1
ATOM 1386 O O . TYR A 1 183 ? -20.618 8.911 17.902 1.00 91.06 183 TYR A O 1
ATOM 1394 N N . LYS A 1 184 ? -20.015 7.311 16.448 1.00 94.12 184 LYS A N 1
ATOM 1395 C CA . LYS A 1 184 ? -20.773 6.249 17.131 1.00 94.12 184 LYS A CA 1
ATOM 1396 C C . LYS A 1 184 ? -20.324 6.059 18.575 1.00 94.12 184 LYS A C 1
ATOM 1398 O O . LYS A 1 184 ? -21.157 6.054 19.465 1.00 94.12 184 LYS A O 1
ATOM 1403 N N . VAL A 1 185 ? -19.015 5.977 18.822 1.00 95.56 185 VAL A N 1
ATOM 1404 C CA . VAL A 1 185 ? -18.485 5.846 20.191 1.00 95.56 185 VAL A CA 1
ATOM 1405 C C . VAL A 1 185 ? -18.834 7.067 21.046 1.00 95.56 185 VAL A C 1
ATOM 1407 O O . VAL A 1 185 ? -19.158 6.919 22.221 1.00 95.56 185 VAL A O 1
ATOM 1410 N N . ILE A 1 186 ? -18.782 8.274 20.474 1.00 95.88 186 ILE A N 1
ATOM 1411 C CA . ILE A 1 186 ? -19.190 9.507 21.157 1.00 95.88 186 ILE A CA 1
ATOM 1412 C C . ILE A 1 186 ? -20.688 9.475 21.477 1.00 95.88 186 ILE A C 1
ATOM 1414 O O . ILE A 1 186 ? -21.067 9.819 22.593 1.00 95.88 186 ILE A O 1
ATOM 1418 N N . ASP A 1 187 ? -21.532 9.059 20.538 1.00 95.19 187 ASP A N 1
ATOM 1419 C CA . ASP A 1 187 ? -22.980 8.974 20.721 1.00 95.19 187 ASP A CA 1
ATOM 1420 C C . ASP A 1 187 ? -23.350 7.909 21.762 1.00 95.19 187 ASP A C 1
ATOM 1422 O O . ASP A 1 187 ? -24.127 8.198 22.669 1.00 95.19 187 ASP A O 1
ATOM 1426 N N . ASP A 1 188 ? -22.721 6.733 21.725 1.00 96.88 188 ASP A N 1
ATOM 1427 C CA . ASP A 1 188 ? -22.891 5.676 22.730 1.00 96.88 188 ASP A CA 1
ATOM 1428 C C . ASP A 1 188 ? -22.432 6.147 24.125 1.00 96.88 188 ASP A C 1
ATOM 1430 O O . ASP A 1 188 ? -23.107 5.925 25.137 1.00 96.88 188 ASP A O 1
ATOM 1434 N N . ALA A 1 189 ? -21.307 6.867 24.203 1.00 97.50 189 ALA A N 1
ATOM 1435 C CA . ALA A 1 189 ? -20.836 7.482 25.445 1.00 97.50 189 ALA A CA 1
ATOM 1436 C C . ALA A 1 189 ? -21.793 8.579 25.949 1.00 97.50 189 ALA A C 1
ATOM 1438 O O . ALA A 1 189 ? -21.995 8.726 27.154 1.00 97.50 189 ALA A O 1
ATOM 1439 N N . ASN A 1 190 ? -22.412 9.341 25.045 1.00 97.44 190 ASN A N 1
ATOM 1440 C CA . ASN A 1 190 ? -23.410 10.345 25.402 1.00 97.44 190 ASN A CA 1
ATOM 1441 C C . ASN A 1 190 ? -24.709 9.699 25.904 1.00 97.44 190 ASN A C 1
ATOM 1443 O O . ASN A 1 190 ? -25.262 10.181 26.888 1.00 97.44 190 ASN A O 1
ATOM 1447 N N . LEU A 1 191 ? -25.168 8.605 25.286 1.00 98.00 191 LEU A N 1
ATOM 1448 C CA . LEU A 1 191 ? -26.343 7.851 25.737 1.00 98.00 191 LEU A CA 1
ATOM 1449 C C . LEU A 1 191 ? -26.125 7.274 27.139 1.00 98.00 191 LEU A C 1
ATOM 1451 O O . LEU A 1 191 ? -26.910 7.544 28.042 1.00 98.00 191 LEU A O 1
ATOM 1455 N N . THR A 1 192 ? -25.007 6.577 27.357 1.00 97.69 192 THR A N 1
ATOM 1456 C CA . THR A 1 192 ? -24.672 6.026 28.684 1.00 97.69 192 THR A CA 1
ATOM 1457 C C . THR A 1 192 ? -24.518 7.117 29.743 1.00 97.69 192 THR A C 1
ATOM 1459 O O . THR A 1 192 ? -24.944 6.940 30.884 1.00 97.69 192 THR A O 1
ATOM 1462 N N . LYS A 1 193 ? -23.962 8.278 29.379 1.00 98.38 193 LYS A N 1
ATOM 1463 C CA . LYS A 1 193 ? -23.923 9.447 30.260 1.00 98.38 193 LYS A CA 1
ATOM 1464 C C . LYS A 1 193 ? -25.332 9.935 30.614 1.00 98.38 193 LYS A C 1
ATOM 1466 O O . LYS A 1 193 ? -25.587 10.171 31.791 1.00 98.38 193 LYS A O 1
ATOM 1471 N N . MET A 1 194 ? -26.224 10.089 29.633 1.00 98.25 194 MET A N 1
ATOM 1472 C CA . MET A 1 194 ? -27.608 10.521 29.867 1.00 98.25 194 MET A CA 1
ATOM 1473 C C . MET A 1 194 ? -28.364 9.542 30.774 1.00 98.25 194 MET A C 1
ATOM 1475 O O . MET A 1 194 ? -29.075 9.984 31.673 1.00 98.25 194 MET A O 1
ATOM 1479 N N . ASP A 1 195 ? -28.162 8.234 30.600 1.00 98.44 195 ASP A N 1
ATOM 1480 C CA . ASP A 1 195 ? -28.769 7.204 31.452 1.00 98.44 195 ASP A CA 1
ATOM 1481 C C . ASP A 1 195 ? -28.271 7.287 32.903 1.00 98.44 195 ASP A C 1
ATOM 1483 O O . ASP A 1 195 ? -29.060 7.190 33.844 1.00 98.44 195 ASP A O 1
ATOM 1487 N N . LEU A 1 196 ? -26.966 7.501 33.107 1.00 98.19 196 LEU A N 1
ATOM 1488 C CA . LEU A 1 196 ? -26.393 7.691 34.444 1.00 98.19 196 LEU A CA 1
ATOM 1489 C C . LEU A 1 196 ? -26.869 8.997 35.091 1.00 98.19 196 LEU A C 1
ATOM 1491 O O . LEU A 1 196 ? -27.144 9.020 36.288 1.00 98.19 196 LEU A O 1
ATOM 1495 N N . GLU A 1 197 ? -26.981 10.082 34.323 1.00 98.06 197 GLU A N 1
ATOM 1496 C CA . GLU A 1 197 ? -27.540 11.350 34.803 1.00 98.06 197 GLU A CA 1
ATOM 1497 C C . GLU A 1 197 ? -29.010 11.192 35.216 1.00 98.06 197 GLU A C 1
ATOM 1499 O O . GLU A 1 197 ? -29.393 11.706 36.268 1.00 98.06 197 GLU A O 1
ATOM 1504 N N . ALA A 1 198 ? -29.806 10.433 34.454 1.00 98.31 198 ALA A N 1
ATOM 1505 C CA . ALA A 1 198 ? -31.185 10.107 34.808 1.00 98.31 198 ALA A CA 1
ATOM 1506 C C . ALA A 1 198 ? -31.262 9.298 36.113 1.00 98.31 198 ALA A C 1
ATOM 1508 O O . ALA A 1 198 ? -31.983 9.693 37.021 1.00 98.31 198 ALA A O 1
ATOM 1509 N N . GLN A 1 199 ? -30.446 8.247 36.271 1.00 98.50 199 GLN A N 1
ATOM 1510 C CA . GLN A 1 199 ? -30.385 7.470 37.520 1.00 98.50 199 GLN A CA 1
ATOM 1511 C C . GLN A 1 199 ? -29.963 8.319 38.727 1.00 98.50 199 GLN A C 1
ATOM 1513 O O . GLN A 1 199 ? -30.456 8.120 39.836 1.00 98.50 199 GLN A O 1
ATOM 1518 N N . ILE A 1 200 ? -29.039 9.269 38.536 1.00 98.06 200 ILE A N 1
ATOM 1519 C CA . ILE A 1 200 ? -28.645 10.208 39.594 1.00 98.06 200 ILE A CA 1
ATOM 1520 C C . ILE A 1 200 ? -29.830 11.089 39.994 1.00 98.06 200 ILE A C 1
ATOM 1522 O O . ILE A 1 200 ? -30.019 11.331 41.186 1.00 98.06 200 ILE A O 1
ATOM 1526 N N . GLU A 1 201 ? -30.603 11.582 39.030 1.00 98.19 201 GLU A N 1
ATOM 1527 C CA . GLU A 1 201 ? -31.775 12.411 39.309 1.00 98.19 201 GLU A CA 1
ATOM 1528 C C . GLU A 1 201 ? -32.899 11.603 39.972 1.00 98.19 201 GLU A C 1
ATOM 1530 O O . GLU A 1 201 ? -33.486 12.078 40.943 1.00 98.19 201 GLU A O 1
ATOM 1535 N N . ASP A 1 202 ? -33.117 10.356 39.549 1.00 98.56 202 ASP A N 1
ATOM 1536 C CA . ASP A 1 202 ? -34.067 9.434 40.177 1.00 98.56 202 ASP A CA 1
ATOM 1537 C C . ASP A 1 202 ? -33.691 9.166 41.644 1.00 98.56 202 ASP A C 1
ATOM 1539 O O . ASP A 1 202 ? -34.506 9.373 42.542 1.00 98.56 202 ASP A O 1
ATOM 1543 N N . MET A 1 203 ? -32.428 8.820 41.930 1.00 97.81 203 MET A N 1
ATOM 1544 C CA . MET A 1 203 ? -31.954 8.629 43.311 1.00 97.81 203 MET A CA 1
ATOM 1545 C C . MET A 1 203 ? -32.075 9.906 44.156 1.00 97.81 203 MET A C 1
ATOM 1547 O O . MET A 1 203 ? -32.337 9.842 45.358 1.00 97.81 203 MET A O 1
ATOM 1551 N N . ARG A 1 204 ? -31.876 11.088 43.557 1.00 98.25 204 ARG A N 1
ATOM 1552 C CA . ARG A 1 204 ? -32.082 12.371 44.249 1.00 98.25 204 ARG A CA 1
ATOM 1553 C C . ARG A 1 204 ? -33.554 12.610 44.568 1.00 98.25 204 ARG A C 1
ATOM 1555 O O . ARG A 1 204 ? -33.850 13.109 45.654 1.00 98.25 204 ARG A O 1
ATOM 1562 N N . ALA A 1 205 ? -34.458 12.257 43.656 1.00 98.00 205 ALA A N 1
ATOM 1563 C CA . ALA A 1 205 ? -35.894 12.339 43.884 1.00 98.00 205 ALA A CA 1
ATOM 1564 C C . ALA A 1 205 ? -36.331 11.385 45.006 1.00 98.00 205 ALA A C 1
ATOM 1566 O O . ALA A 1 205 ? -37.006 11.823 45.935 1.00 98.00 205 ALA A O 1
ATOM 1567 N N . GLU A 1 206 ? -35.861 10.133 44.989 1.00 98.25 206 GLU A N 1
ATOM 1568 C CA . GLU A 1 206 ? -36.134 9.141 46.037 1.00 98.25 206 GLU A CA 1
ATOM 1569 C C . GLU A 1 206 ? -35.640 9.594 47.415 1.00 98.25 206 GLU A C 1
ATOM 1571 O O . GLU A 1 206 ? -36.362 9.465 48.404 1.00 98.25 206 GLU A O 1
ATOM 1576 N N . LEU A 1 207 ? -34.435 10.171 47.494 1.00 97.31 207 LEU A N 1
ATOM 1577 C CA . LEU A 1 207 ? -33.927 10.758 48.737 1.00 97.31 207 LEU A CA 1
ATOM 1578 C C . LEU A 1 207 ? -34.835 11.886 49.237 1.00 97.31 207 LEU A C 1
ATOM 1580 O O . LEU A 1 207 ? -35.184 11.906 50.415 1.00 97.31 207 LEU A O 1
ATOM 1584 N N . GLY A 1 208 ? -35.261 12.788 48.348 1.00 97.81 208 GLY A N 1
ATOM 1585 C CA . GLY A 1 208 ? -36.173 13.875 48.707 1.00 97.81 208 GLY A CA 1
ATOM 1586 C C . GLY A 1 208 ? -37.563 13.388 49.138 1.00 97.81 208 GLY A C 1
ATOM 1587 O O . GLY A 1 208 ? -38.190 13.990 50.012 1.00 97.81 208 GLY A O 1
ATOM 1588 N N . ASP A 1 209 ? -38.054 12.299 48.550 1.00 97.38 209 ASP A N 1
ATOM 1589 C CA . ASP A 1 209 ? -39.308 11.659 48.949 1.00 97.38 209 ASP A CA 1
ATOM 1590 C C . ASP A 1 209 ? -39.182 10.992 50.318 1.00 97.38 209 ASP A C 1
ATOM 1592 O O . ASP A 1 209 ? -40.062 11.149 51.167 1.00 97.38 209 ASP A O 1
ATOM 1596 N N . LEU A 1 210 ? -38.067 10.308 50.569 1.00 97.50 210 LEU A N 1
ATOM 1597 C CA . LEU A 1 210 ? -37.786 9.668 51.845 1.00 97.50 210 LEU A CA 1
ATOM 1598 C C . LEU A 1 210 ? -37.627 10.698 52.976 1.00 97.50 210 LEU A C 1
ATOM 1600 O O . LEU A 1 210 ? -38.187 10.508 54.052 1.00 97.50 210 LEU A O 1
ATOM 1604 N N . GLU A 1 211 ? -36.938 11.815 52.725 1.00 97.62 211 GLU A N 1
ATOM 1605 C CA . GLU A 1 211 ? -36.843 12.943 53.661 1.00 97.62 211 GLU A CA 1
ATOM 1606 C C . GLU A 1 211 ? -38.223 13.518 54.002 1.00 97.62 211 GLU A C 1
ATOM 1608 O O . GLU A 1 211 ? -38.550 13.669 55.180 1.00 97.62 211 GLU A O 1
ATOM 1613 N N . ARG A 1 212 ? -39.070 13.771 52.993 1.00 97.44 212 ARG A N 1
ATOM 1614 C CA . ARG A 1 212 ? -40.444 14.254 53.216 1.00 97.44 212 ARG A CA 1
ATOM 1615 C C . ARG A 1 212 ? -41.291 13.258 54.002 1.00 97.44 212 ARG A C 1
ATOM 1617 O O . ARG A 1 212 ? -42.029 13.679 54.890 1.00 97.44 212 ARG A O 1
ATOM 1624 N N . ASN A 1 213 ? -41.165 11.963 53.721 1.00 96.94 213 ASN A N 1
ATOM 1625 C CA . ASN A 1 213 ? -41.858 10.922 54.479 1.00 96.94 213 ASN A CA 1
ATOM 1626 C C . ASN A 1 213 ? -41.396 10.900 55.939 1.00 96.94 213 ASN A C 1
ATOM 1628 O O . ASN A 1 213 ? -42.236 10.898 56.833 1.00 96.94 213 ASN A O 1
ATOM 1632 N N . TYR A 1 214 ? -40.087 10.976 56.197 1.00 96.38 214 TYR A N 1
ATOM 1633 C CA . TYR A 1 214 ? -39.575 11.054 57.565 1.00 96.38 214 TYR A CA 1
ATOM 1634 C C . TYR A 1 214 ? -40.058 12.308 58.298 1.00 96.38 214 TYR A C 1
ATOM 1636 O O . TYR A 1 214 ? -40.427 12.226 59.468 1.00 96.38 214 TYR A O 1
ATOM 1644 N N . GLU A 1 215 ? -40.095 13.466 57.638 1.00 96.94 215 GLU A N 1
ATOM 1645 C CA . GLU A 1 215 ? -40.655 14.685 58.229 1.00 96.94 215 GLU A CA 1
ATOM 1646 C C . GLU A 1 215 ? -42.146 14.543 58.569 1.00 96.94 215 GLU A C 1
ATOM 1648 O O . GLU A 1 215 ? -42.593 15.046 59.606 1.00 96.94 215 GLU A O 1
ATOM 1653 N N . GLU A 1 216 ? -42.917 13.878 57.707 1.00 95.81 216 GLU A N 1
ATOM 1654 C CA . GLU A 1 216 ? -44.341 13.607 57.914 1.00 95.81 216 GLU A CA 1
ATOM 1655 C C . GLU A 1 216 ? -44.555 12.618 59.070 1.00 95.81 216 GLU A C 1
ATOM 1657 O O . GLU A 1 216 ? -45.337 12.902 59.977 1.00 95.81 216 GLU A O 1
ATOM 1662 N N . ASP A 1 217 ? -43.809 11.512 59.104 1.00 95.62 217 ASP A N 1
ATOM 1663 C CA . ASP A 1 217 ? -43.872 10.495 60.158 1.00 95.62 217 ASP A CA 1
ATOM 1664 C C . ASP A 1 217 ? -43.502 11.079 61.521 1.00 95.62 217 ASP A C 1
ATOM 1666 O O . ASP A 1 217 ? -44.204 10.865 62.512 1.00 95.62 217 ASP A O 1
ATOM 1670 N N . VAL A 1 218 ? -42.436 11.884 61.580 1.00 94.69 218 VAL A N 1
ATOM 1671 C CA . VAL A 1 218 ? -42.056 12.611 62.795 1.00 94.69 218 VAL A CA 1
ATOM 1672 C C . VAL A 1 218 ? -43.194 13.539 63.227 1.00 94.69 218 VAL A C 1
ATOM 1674 O O . VAL A 1 218 ? -43.576 13.525 64.400 1.00 94.69 218 VAL A O 1
ATOM 1677 N N . ARG A 1 219 ? -43.799 14.297 62.299 1.00 92.94 219 ARG A N 1
ATOM 1678 C CA . ARG A 1 219 ? -44.980 15.134 62.587 1.00 92.94 219 ARG A CA 1
ATOM 1679 C C . ARG A 1 219 ? -46.143 14.315 63.154 1.00 92.94 219 ARG A C 1
ATOM 1681 O O . ARG A 1 219 ? -46.752 14.731 64.140 1.00 92.94 219 ARG A O 1
ATOM 1688 N N . VAL A 1 220 ? -46.447 13.158 62.569 1.00 93.50 220 VAL A N 1
ATOM 1689 C CA . VAL A 1 220 ? -47.523 12.265 63.022 1.00 93.50 220 VAL A CA 1
ATOM 1690 C C . VAL A 1 220 ? -47.233 11.705 64.414 1.00 93.50 220 VAL A C 1
ATOM 1692 O O . VAL A 1 220 ? -48.117 11.753 65.267 1.00 93.50 220 VAL A O 1
ATOM 1695 N N . LEU A 1 221 ? -46.015 11.232 64.683 1.00 89.94 221 LEU A N 1
ATOM 1696 C CA . LEU A 1 221 ? -45.624 10.711 65.997 1.00 89.94 221 LEU A CA 1
ATOM 1697 C C . LEU A 1 221 ? -45.725 11.779 67.088 1.00 89.94 221 LEU A C 1
ATOM 1699 O O . LEU A 1 221 ? -46.255 11.507 68.166 1.00 89.94 221 LEU A O 1
ATOM 1703 N N . TYR A 1 222 ? -45.293 13.011 66.805 1.00 85.94 222 TYR A N 1
ATOM 1704 C CA . TYR A 1 222 ? -45.483 14.129 67.731 1.00 85.94 222 TYR A CA 1
ATOM 1705 C C . TYR A 1 222 ? -46.969 14.418 67.994 1.00 85.94 222 TYR A C 1
ATOM 1707 O O . TYR A 1 222 ? -47.348 14.650 69.143 1.00 85.94 222 TYR A O 1
ATOM 1715 N N . ASN A 1 223 ? -47.827 14.347 66.970 1.00 86.25 223 ASN A N 1
ATOM 1716 C CA . ASN A 1 223 ? -49.276 14.515 67.129 1.00 86.25 223 ASN A CA 1
ATOM 1717 C C . ASN A 1 223 ? -49.922 13.372 67.934 1.00 86.25 223 ASN A C 1
ATOM 1719 O O . ASN A 1 223 ? -50.793 13.624 68.764 1.00 86.25 223 ASN A O 1
ATOM 1723 N N . GLN A 1 224 ? -49.496 12.124 67.722 1.00 85.44 224 GLN A N 1
ATOM 1724 C CA . GLN A 1 224 ? -49.987 10.960 68.468 1.00 85.44 224 GLN A CA 1
ATOM 1725 C C . GLN A 1 224 ? -49.564 11.007 69.938 1.00 85.44 224 GLN A C 1
ATOM 1727 O O . GLN A 1 224 ? -50.383 10.760 70.822 1.00 85.44 224 GLN A O 1
ATOM 1732 N N . LEU A 1 225 ? -48.316 11.390 70.220 1.00 75.56 225 LEU A N 1
ATOM 1733 C CA . LEU A 1 225 ? -47.832 11.560 71.590 1.00 75.56 225 LEU A CA 1
ATOM 1734 C C . LEU A 1 225 ? -48.575 12.690 72.320 1.00 75.56 225 LEU A C 1
ATOM 1736 O O . LEU A 1 225 ? -48.790 12.607 73.526 1.00 75.56 225 LEU A O 1
ATOM 1740 N N . ALA A 1 226 ? -49.021 13.715 71.589 1.00 73.44 226 ALA A N 1
ATOM 1741 C CA . ALA A 1 226 ? -49.897 14.753 72.124 1.00 73.44 226 ALA A CA 1
ATOM 1742 C C . ALA A 1 226 ? -51.352 14.277 72.357 1.00 73.44 226 ALA A C 1
ATOM 1744 O O . ALA A 1 226 ? -52.079 14.925 73.110 1.00 73.44 226 ALA A O 1
ATOM 1745 N N . GLY A 1 227 ? -51.782 13.174 71.728 1.00 65.19 227 GLY A N 1
ATOM 1746 C CA . GLY A 1 227 ? -53.152 12.646 71.777 1.00 65.19 227 GLY A CA 1
ATOM 1747 C C . GLY A 1 227 ? -53.382 11.439 72.699 1.00 65.19 227 GLY A C 1
ATOM 1748 O O . GLY A 1 227 ? -54.519 11.212 73.109 1.00 65.19 227 GLY A O 1
ATOM 1749 N N . CYS A 1 228 ? -52.346 10.674 73.060 1.00 52.12 228 CYS A N 1
ATOM 1750 C CA . CYS A 1 228 ? -52.486 9.513 73.947 1.00 52.12 228 CYS A CA 1
ATOM 1751 C C . CYS A 1 228 ? -52.631 9.926 75.424 1.00 52.12 228 CYS A C 1
ATOM 1753 O O . CYS A 1 228 ? -51.644 10.081 76.145 1.00 52.12 228 CYS A O 1
ATOM 1755 N N . GLN A 1 229 ? -53.877 10.036 75.895 1.00 47.34 229 GLN A N 1
ATOM 1756 C CA . GLN A 1 229 ? -54.199 9.681 77.278 1.00 47.34 229 GLN A CA 1
ATOM 1757 C C . GLN A 1 229 ? -54.216 8.155 77.407 1.00 47.34 229 GLN A C 1
ATOM 1759 O O . GLN A 1 229 ? -54.692 7.446 76.525 1.00 47.34 229 GLN A O 1
ATOM 1764 N N . VAL A 1 230 ? -53.623 7.690 78.504 1.00 54.88 230 VAL A N 1
ATOM 1765 C CA . VAL A 1 230 ? -53.533 6.295 78.938 1.00 54.88 230 VAL A CA 1
ATOM 1766 C C . VAL A 1 230 ? -54.929 5.686 79.006 1.00 54.88 230 VAL A C 1
ATOM 1768 O O . VAL A 1 230 ? -55.699 6.082 79.869 1.00 54.88 230 VAL A O 1
ATOM 1771 N N . ASP A 1 231 ? -55.208 4.701 78.157 1.00 43.91 231 ASP A N 1
ATOM 1772 C CA . ASP A 1 231 ? -56.297 3.750 78.363 1.00 43.91 231 ASP A CA 1
ATOM 1773 C C . ASP A 1 231 ? -55.791 2.347 78.012 1.00 43.91 231 ASP A C 1
ATOM 1775 O O . ASP A 1 231 ? -55.745 1.913 76.862 1.00 43.91 231 ASP A O 1
ATOM 1779 N N . GLU A 1 232 ? -55.360 1.656 79.059 1.00 50.19 232 GLU A N 1
ATOM 1780 C CA . GLU A 1 232 ? -55.330 0.201 79.152 1.00 50.19 232 GLU A CA 1
ATOM 1781 C C . GLU A 1 232 ? -56.745 -0.204 79.598 1.00 50.19 232 GLU A C 1
ATOM 1783 O O . GLU A 1 232 ? -57.254 0.399 80.550 1.00 50.19 232 GLU A O 1
ATOM 1788 N N . PRO A 1 233 ? -57.442 -1.143 78.928 1.00 55.56 233 PRO A N 1
ATOM 1789 C CA . PRO A 1 233 ? -57.355 -2.513 79.433 1.00 55.56 233 PRO A CA 1
ATOM 1790 C C . PRO A 1 233 ? -57.625 -3.654 78.427 1.00 55.56 233 PRO A C 1
ATOM 1792 O O . PRO A 1 233 ? -58.353 -3.537 77.443 1.00 55.56 233 PRO A O 1
ATOM 1795 N N . ASP A 1 234 ? -57.039 -4.793 78.794 1.00 47.09 234 ASP A N 1
ATOM 1796 C CA . ASP A 1 234 ? -57.460 -6.188 78.626 1.00 47.09 234 ASP A CA 1
ATOM 1797 C C . ASP A 1 234 ? -58.756 -6.499 77.853 1.00 47.09 234 ASP A C 1
ATOM 1799 O O . ASP A 1 234 ? -59.874 -6.245 78.309 1.00 47.09 234 ASP A O 1
ATOM 1803 N N . ALA A 1 235 ? -58.595 -7.271 76.775 1.00 48.28 235 ALA A N 1
ATOM 1804 C CA . ALA A 1 235 ? -59.611 -8.197 76.286 1.00 48.28 235 ALA A CA 1
ATOM 1805 C C . ALA A 1 235 ? -58.989 -9.605 76.171 1.00 48.28 235 ALA A C 1
ATOM 1807 O O . ALA A 1 235 ? -58.027 -9.783 75.418 1.00 48.28 235 ALA A O 1
ATOM 1808 N N . PRO A 1 236 ? -59.494 -10.621 76.898 1.00 51.78 236 PRO A N 1
ATOM 1809 C CA . PRO A 1 236 ? -58.980 -11.980 76.795 1.00 51.78 236 PRO A CA 1
ATOM 1810 C C . PRO A 1 236 ? -59.442 -12.604 75.474 1.00 51.78 236 PRO A C 1
ATOM 1812 O O . PRO A 1 236 ? -60.629 -12.827 75.243 1.00 51.78 236 PRO A O 1
ATOM 1815 N N . ILE A 1 237 ? -58.482 -12.869 74.592 1.00 54.44 237 ILE A N 1
ATOM 1816 C CA . ILE A 1 237 ? -58.709 -13.511 73.298 1.00 54.44 237 ILE A CA 1
ATOM 1817 C C . ILE A 1 237 ? -58.936 -15.010 73.546 1.00 54.44 237 ILE A C 1
ATOM 1819 O O . ILE A 1 237 ? -58.022 -15.728 73.948 1.00 54.44 237 ILE A O 1
ATOM 1823 N N . GLU A 1 238 ? -60.155 -15.488 73.294 1.00 53.31 238 GLU A N 1
ATOM 1824 C CA . GLU A 1 238 ? -60.575 -16.898 73.376 1.00 53.31 238 GLU A CA 1
ATOM 1825 C C . GLU A 1 238 ? -60.012 -17.761 72.225 1.00 53.31 238 GLU A C 1
ATOM 1827 O O . GLU A 1 238 ? -60.725 -18.494 71.543 1.00 53.31 238 GLU A O 1
ATOM 1832 N N . THR A 1 239 ? -58.706 -17.697 71.989 1.00 61.66 239 THR A N 1
ATOM 1833 C CA . THR A 1 239 ? -57.982 -18.674 71.166 1.00 61.66 239 THR A CA 1
ATOM 1834 C C . THR A 1 239 ? -56.967 -19.347 72.069 1.00 61.66 239 THR A C 1
ATOM 1836 O O . THR A 1 239 ? -56.176 -18.654 72.709 1.00 61.66 239 THR A O 1
ATOM 1839 N N . SER A 1 240 ? -57.002 -20.679 72.181 1.00 76.50 240 SER A N 1
ATOM 1840 C CA . SER A 1 240 ? -56.085 -21.392 73.074 1.00 76.50 240 SER A CA 1
ATOM 1841 C C . SER A 1 240 ? -54.642 -20.996 72.753 1.00 76.50 240 SER A C 1
ATOM 1843 O O . SER A 1 240 ? -54.234 -20.981 71.591 1.00 76.50 240 SER A O 1
ATOM 1845 N N . LEU A 1 241 ? -53.876 -20.633 73.784 1.00 82.88 241 LEU A N 1
ATOM 1846 C CA . LEU A 1 241 ? -52.504 -20.134 73.652 1.00 82.88 241 LEU A CA 1
ATOM 1847 C C . LEU A 1 241 ? -51.645 -21.046 72.758 1.00 82.88 241 LEU A C 1
ATOM 1849 O O . LEU A 1 241 ? -50.875 -20.562 71.933 1.00 82.88 241 LEU A O 1
ATOM 1853 N N . ASP A 1 242 ? -51.855 -22.358 72.850 1.00 84.38 242 ASP A N 1
ATOM 1854 C CA . ASP A 1 242 ? -51.178 -23.364 72.031 1.00 84.38 242 ASP A CA 1
ATOM 1855 C C . ASP A 1 242 ? -51.469 -23.232 70.526 1.00 84.38 242 ASP A C 1
ATOM 1857 O O . ASP A 1 242 ? -50.567 -23.422 69.709 1.00 84.38 242 ASP A O 1
ATOM 1861 N N . GLN A 1 243 ? -52.696 -22.869 70.128 1.00 86.12 243 GLN A N 1
ATOM 1862 C CA . GLN A 1 243 ? -53.036 -22.627 68.720 1.00 86.12 243 GLN A CA 1
ATOM 1863 C C . GLN A 1 243 ? -52.367 -21.357 68.190 1.00 86.12 243 GLN A C 1
ATOM 1865 O O . GLN A 1 243 ? -51.853 -21.364 67.071 1.00 86.12 243 GLN A O 1
ATOM 1870 N N . ILE A 1 244 ? -52.318 -20.292 68.995 1.00 87.69 244 ILE A N 1
ATOM 1871 C CA . ILE A 1 244 ? -51.641 -19.041 68.625 1.00 87.69 244 ILE A CA 1
ATOM 1872 C C . ILE A 1 244 ? -50.131 -19.280 68.492 1.00 87.69 244 ILE A C 1
ATOM 1874 O O . ILE A 1 244 ? -49.530 -18.913 67.483 1.00 87.69 244 ILE A O 1
ATOM 1878 N N . LEU A 1 245 ? -49.511 -19.940 69.476 1.00 90.00 245 LEU A N 1
ATOM 1879 C CA . LEU A 1 245 ? -48.083 -20.266 69.458 1.00 90.00 245 LEU A CA 1
ATOM 1880 C C . LEU A 1 245 ? -47.726 -21.204 68.297 1.00 90.00 245 LEU A C 1
ATOM 1882 O O . LEU A 1 245 ? -46.701 -21.007 67.641 1.00 90.00 245 LEU A O 1
ATOM 1886 N N . GLY A 1 246 ? -48.582 -22.188 68.000 1.00 93.19 246 GLY A N 1
ATOM 1887 C CA . GLY A 1 246 ? -48.434 -23.071 66.843 1.00 93.19 246 GLY A CA 1
ATOM 1888 C C . GLY A 1 246 ? -48.532 -22.324 65.510 1.00 93.19 246 GLY A C 1
ATOM 1889 O O . GLY A 1 246 ? -47.708 -22.543 64.621 1.00 93.19 246 GLY A O 1
ATOM 1890 N N . TYR A 1 247 ? -49.482 -21.393 65.385 1.00 93.31 247 TYR A N 1
ATOM 1891 C CA . TYR A 1 247 ? -49.618 -20.530 64.210 1.00 93.31 247 TYR A CA 1
ATOM 1892 C C . TYR A 1 247 ? -48.389 -19.633 64.014 1.00 93.31 247 TYR A C 1
ATOM 1894 O O . TYR A 1 247 ? -47.842 -19.581 62.913 1.00 93.31 247 TYR A O 1
ATOM 1902 N N . ILE A 1 248 ? -47.908 -18.985 65.080 1.00 93.69 248 ILE A N 1
ATOM 1903 C CA . ILE A 1 248 ? -46.712 -18.131 65.043 1.00 93.69 248 ILE A CA 1
ATOM 1904 C C . ILE A 1 248 ? -45.481 -18.951 64.643 1.00 93.69 248 ILE A C 1
ATOM 1906 O O . ILE A 1 248 ? -44.739 -18.536 63.753 1.00 93.69 248 ILE A O 1
ATOM 1910 N N . ARG A 1 249 ? -45.277 -20.137 65.237 1.00 95.81 249 ARG A N 1
ATOM 1911 C CA . ARG A 1 249 ? -44.165 -21.025 64.865 1.00 95.81 249 ARG A CA 1
ATOM 1912 C C . ARG A 1 249 ? -44.251 -21.432 63.392 1.00 95.81 249 ARG A C 1
ATOM 1914 O O . ARG A 1 249 ? -43.269 -21.273 62.679 1.00 95.81 249 ARG A O 1
ATOM 1921 N N . SER A 1 250 ? -45.422 -21.862 62.916 1.00 95.06 250 SER A N 1
ATOM 1922 C CA . SER A 1 250 ? -45.621 -22.224 61.505 1.00 95.06 250 SER A CA 1
ATOM 1923 C C . SER A 1 250 ? -45.398 -21.042 60.554 1.00 95.06 250 SER A C 1
ATOM 1925 O O . SER A 1 250 ? -44.853 -21.217 59.464 1.00 95.06 250 SER A O 1
ATOM 1927 N N . HIS A 1 251 ? -45.803 -19.832 60.948 1.00 94.94 251 HIS A N 1
ATOM 1928 C CA . HIS A 1 251 ? -45.572 -18.618 60.171 1.00 94.94 251 HIS A CA 1
ATOM 1929 C C . HIS A 1 251 ? -44.074 -18.325 60.023 1.00 94.94 251 HIS A C 1
ATOM 1931 O O . HIS A 1 251 ? -43.612 -18.082 58.907 1.00 94.94 251 HIS A O 1
ATOM 1937 N N . TRP A 1 252 ? -43.311 -18.404 61.117 1.00 96.38 252 TRP A N 1
ATOM 1938 C CA . TRP A 1 252 ? -41.862 -18.193 61.095 1.00 96.38 252 TRP A CA 1
ATOM 1939 C C . TRP A 1 252 ? -41.110 -19.307 60.377 1.00 96.38 252 TRP A C 1
ATOM 1941 O O . TRP A 1 252 ? -40.227 -19.000 59.587 1.00 96.38 252 TRP A O 1
ATOM 1951 N N . GLU A 1 253 ? -41.484 -20.572 60.567 1.00 96.81 253 GLU A N 1
ATOM 1952 C CA . GLU A 1 253 ? -40.913 -21.691 59.806 1.00 96.81 253 GLU A CA 1
ATOM 1953 C C . GLU A 1 253 ? -41.114 -21.484 58.302 1.00 96.81 253 GLU A C 1
ATOM 1955 O O . GLU A 1 253 ? -40.157 -21.567 57.539 1.00 96.81 253 GLU A O 1
ATOM 1960 N N . LYS A 1 254 ? -42.322 -21.101 57.867 1.00 97.62 254 LYS A N 1
ATOM 1961 C CA . LYS A 1 254 ? -42.577 -20.757 56.459 1.00 97.62 254 LYS A CA 1
ATOM 1962 C C . LYS A 1 254 ? -41.790 -19.531 56.000 1.00 97.62 254 LYS A C 1
ATOM 1964 O O . LYS A 1 254 ? -41.397 -19.477 54.842 1.00 97.62 254 LYS A O 1
ATOM 1969 N N . ALA A 1 255 ? -41.613 -18.518 56.848 1.00 96.00 255 ALA A N 1
ATOM 1970 C CA . ALA A 1 255 ? -40.846 -17.322 56.501 1.00 96.00 255 ALA A CA 1
ATOM 1971 C C . ALA A 1 255 ? -39.354 -17.638 56.331 1.00 96.00 255 ALA A C 1
ATOM 1973 O O . ALA A 1 255 ? -38.763 -17.212 55.346 1.00 96.00 255 ALA A O 1
ATOM 1974 N N . ILE A 1 256 ? -38.779 -18.430 57.238 1.00 96.25 256 ILE A N 1
ATOM 1975 C CA . ILE A 1 256 ? -37.391 -18.900 57.167 1.00 96.25 256 ILE A CA 1
ATOM 1976 C C . ILE A 1 256 ? -37.200 -19.783 55.934 1.00 96.25 256 ILE A C 1
ATOM 1978 O O . ILE A 1 256 ? -36.247 -19.577 55.191 1.00 96.25 256 ILE A O 1
ATOM 1982 N N . GLU A 1 257 ? -38.118 -20.719 55.680 1.00 97.38 257 GLU A N 1
ATOM 1983 C CA . GLU A 1 257 ? -38.030 -21.610 54.521 1.00 97.38 257 GLU A CA 1
ATOM 1984 C C . GLU A 1 257 ? -38.151 -20.838 53.201 1.00 97.38 257 GLU A C 1
ATOM 1986 O O . GLU A 1 257 ? -37.370 -21.072 52.284 1.00 97.38 257 GLU A O 1
ATOM 1991 N N . ARG A 1 258 ? -39.069 -19.860 53.114 1.00 96.75 258 ARG A N 1
ATOM 1992 C CA . ARG A 1 258 ? -39.144 -18.961 51.950 1.00 96.75 258 ARG A CA 1
ATOM 1993 C C . ARG A 1 258 ? -37.863 -18.163 51.776 1.00 96.75 258 ARG A C 1
ATOM 1995 O O . ARG A 1 258 ? -37.338 -18.132 50.674 1.00 96.75 258 ARG A O 1
ATOM 2002 N N . ASN A 1 259 ? -37.342 -17.569 52.848 1.00 95.12 259 ASN A N 1
ATOM 2003 C CA . ASN A 1 259 ? -36.121 -16.775 52.774 1.00 95.12 259 ASN A CA 1
ATOM 2004 C C . ASN A 1 259 ? -34.932 -17.629 52.311 1.00 95.12 259 ASN A C 1
ATOM 2006 O O . ASN A 1 259 ? -34.190 -17.210 51.432 1.00 95.12 259 ASN A O 1
ATOM 2010 N N . ARG A 1 260 ? -34.813 -18.861 52.823 1.00 97.06 260 ARG A N 1
ATOM 2011 C CA . ARG A 1 260 ? -33.800 -19.824 52.383 1.00 97.06 260 ARG A CA 1
ATOM 2012 C C . ARG A 1 260 ? -33.956 -20.182 50.903 1.00 97.06 260 ARG A C 1
ATOM 2014 O O . ARG A 1 260 ? -32.986 -20.093 50.157 1.00 97.06 260 ARG A O 1
ATOM 2021 N N . ALA A 1 261 ? -35.163 -20.547 50.473 1.00 97.31 261 ALA A N 1
ATOM 2022 C CA . ALA A 1 261 ? -35.431 -20.900 49.081 1.00 97.31 261 ALA A CA 1
ATOM 2023 C C . ALA A 1 261 ? -35.170 -19.722 48.126 1.00 97.31 261 ALA A C 1
ATOM 2025 O O . ALA A 1 261 ? -34.602 -19.913 47.056 1.00 97.31 261 ALA A O 1
ATOM 2026 N N . GLU A 1 262 ? -35.533 -18.499 48.521 1.00 97.19 262 GLU A N 1
ATOM 2027 C CA . GLU A 1 262 ? -35.249 -17.275 47.767 1.00 97.19 262 GLU A CA 1
ATOM 2028 C C . GLU A 1 262 ? -33.743 -17.001 47.678 1.00 97.19 262 GLU A C 1
ATOM 2030 O O . GLU A 1 262 ? -33.251 -16.657 46.602 1.00 97.19 262 GLU A O 1
ATOM 2035 N N . THR A 1 263 ? -32.988 -17.193 48.768 1.00 95.94 263 THR A N 1
ATOM 2036 C CA . THR A 1 263 ? -31.526 -17.042 48.736 1.00 95.94 263 THR A CA 1
ATOM 2037 C C . THR A 1 263 ? -30.855 -18.096 47.866 1.00 95.94 263 THR A C 1
ATOM 2039 O O . THR A 1 263 ? -29.976 -17.747 47.080 1.00 95.94 263 THR A O 1
ATOM 2042 N N . ASP A 1 264 ? -31.287 -19.355 47.956 1.00 96.81 264 ASP A N 1
ATOM 2043 C CA . ASP A 1 264 ? -30.732 -20.450 47.159 1.00 96.81 264 ASP A CA 1
ATOM 2044 C C . ASP A 1 264 ? -31.023 -20.213 45.665 1.00 96.81 264 ASP A C 1
ATOM 2046 O O . ASP A 1 264 ? -30.103 -20.245 44.850 1.00 96.81 264 ASP A O 1
ATOM 2050 N N . ALA A 1 265 ? -32.259 -19.837 45.314 1.00 97.25 265 ALA A N 1
ATOM 2051 C CA . ALA A 1 265 ? -32.639 -19.497 43.942 1.00 97.25 265 ALA A CA 1
ATOM 2052 C C . ALA A 1 265 ? -31.883 -18.271 43.399 1.00 97.25 265 ALA A C 1
ATOM 2054 O O . ALA A 1 265 ? -31.489 -18.247 42.232 1.00 97.25 265 ALA A O 1
ATOM 2055 N N . TYR A 1 266 ? -31.647 -17.250 44.230 1.00 97.31 266 TYR A N 1
ATOM 2056 C CA . TYR A 1 266 ? -30.850 -16.085 43.839 1.00 97.31 266 TYR A CA 1
ATOM 2057 C C . TYR A 1 266 ? -29.388 -16.460 43.560 1.00 97.31 266 TYR A C 1
ATOM 2059 O O . TYR A 1 266 ? -28.797 -15.977 42.590 1.00 97.31 266 TYR A O 1
ATOM 2067 N N . LEU A 1 267 ? -28.795 -17.316 44.399 1.00 96.94 267 LEU A N 1
ATOM 2068 C CA . LEU A 1 267 ? -27.423 -17.786 44.213 1.00 96.94 267 LEU A CA 1
ATOM 2069 C C . LEU A 1 267 ? -27.291 -18.666 42.970 1.00 96.94 267 LEU A C 1
ATOM 2071 O O . LEU A 1 267 ? -26.338 -18.482 42.215 1.00 96.94 267 LEU A O 1
ATOM 2075 N N . GLU A 1 268 ? -28.251 -19.558 42.732 1.00 97.50 268 GLU A N 1
ATOM 2076 C CA . GLU A 1 268 ? -28.301 -20.408 41.540 1.00 97.50 268 GLU A CA 1
ATOM 2077 C C . GLU A 1 268 ? -28.438 -19.562 40.269 1.00 97.50 268 GLU A C 1
ATOM 2079 O O . GLU A 1 268 ? -27.592 -19.645 39.382 1.00 97.50 268 GLU A O 1
ATOM 2084 N N . PHE A 1 269 ? -29.386 -18.618 40.233 1.00 97.69 269 PHE A N 1
ATOM 2085 C CA . PHE A 1 269 ? -29.533 -17.683 39.113 1.00 97.69 269 PHE A CA 1
ATOM 2086 C C . PHE A 1 269 ? -28.251 -16.884 38.840 1.00 97.69 269 PHE A C 1
ATOM 2088 O O . PHE A 1 269 ? -27.865 -16.663 37.689 1.00 97.69 269 PHE A O 1
ATOM 2095 N N . LYS A 1 270 ? -27.566 -16.432 39.896 1.00 97.25 270 LYS A N 1
ATOM 2096 C CA . LYS A 1 270 ? -26.313 -15.688 39.752 1.00 97.25 270 LYS A CA 1
ATOM 2097 C C . LYS A 1 270 ? -25.178 -16.580 39.249 1.00 97.25 270 LYS A C 1
ATOM 2099 O O . LYS A 1 270 ? -24.393 -16.120 38.421 1.00 97.25 270 LYS A O 1
ATOM 2104 N N . ALA A 1 271 ? -25.096 -17.826 39.715 1.00 96.81 271 ALA A N 1
ATOM 2105 C CA . ALA A 1 271 ? -24.128 -18.807 39.235 1.00 96.81 271 ALA A CA 1
ATOM 2106 C C . ALA A 1 271 ? -24.352 -19.124 37.749 1.00 96.81 271 ALA A C 1
ATOM 2108 O O . ALA A 1 271 ? -23.402 -19.050 36.969 1.00 96.81 271 ALA A O 1
ATOM 2109 N N . ASP A 1 272 ? -25.601 -19.351 37.343 1.00 97.06 272 ASP A N 1
ATOM 2110 C CA . ASP A 1 272 ? -25.979 -19.605 35.951 1.00 97.06 272 ASP A CA 1
ATOM 2111 C C . ASP A 1 272 ? -25.694 -18.397 35.056 1.00 97.06 272 ASP A C 1
ATOM 2113 O O . ASP A 1 272 ? -25.104 -18.531 33.984 1.00 97.06 272 ASP A O 1
ATOM 2117 N N . SER A 1 273 ? -26.036 -17.186 35.508 1.00 96.25 273 SER A N 1
ATOM 2118 C CA . SER A 1 273 ? -25.742 -15.960 34.760 1.00 96.25 273 SER A CA 1
ATOM 2119 C C . SER A 1 273 ? -24.236 -15.770 34.559 1.00 96.25 273 SER A C 1
ATOM 2121 O O . SER A 1 273 ? -23.801 -15.449 33.453 1.00 96.25 273 SER A O 1
ATOM 2123 N N . LEU A 1 274 ? -23.420 -16.007 35.590 1.00 97.00 274 LEU A N 1
ATOM 2124 C CA . LEU A 1 274 ? -21.962 -15.932 35.472 1.00 97.00 274 LEU A CA 1
ATOM 2125 C C . LEU A 1 274 ? -21.404 -17.042 34.575 1.00 97.00 274 LEU A C 1
ATOM 2127 O O . LEU A 1 274 ? -20.533 -16.764 33.757 1.00 97.00 274 LEU A O 1
ATOM 2131 N N . SER A 1 275 ? -21.937 -18.261 34.663 1.00 95.75 275 SER A N 1
ATOM 2132 C CA . SER A 1 275 ? -21.555 -19.373 33.788 1.00 95.75 275 SER A CA 1
ATOM 2133 C C . SER A 1 275 ? -21.890 -19.090 32.317 1.00 95.75 275 SER A C 1
ATOM 2135 O O . SER A 1 275 ? -21.055 -19.316 31.440 1.00 95.75 275 SER A O 1
ATOM 2137 N N . SER A 1 276 ? -23.058 -18.502 32.034 1.00 96.44 276 SER A N 1
ATOM 2138 C CA . SER A 1 276 ? -23.442 -18.087 30.675 1.00 96.44 276 SER A CA 1
ATOM 2139 C C . SER A 1 276 ? -22.562 -16.961 30.118 1.00 96.44 276 SER A C 1
ATOM 2141 O O . SER A 1 276 ? -22.278 -16.924 28.925 1.00 96.44 276 SER A O 1
ATOM 2143 N N . LYS A 1 277 ? -22.095 -16.045 30.978 1.00 96.88 277 LYS A N 1
ATOM 2144 C CA . LYS A 1 277 ? -21.188 -14.963 30.572 1.00 96.88 277 LYS A CA 1
ATOM 2145 C C . LYS A 1 277 ? -19.792 -15.500 30.295 1.00 96.88 277 LYS A C 1
ATOM 2147 O O . LYS A 1 277 ? -19.226 -15.171 29.264 1.00 96.88 277 LYS A O 1
ATOM 2152 N N . LEU A 1 278 ? -19.281 -16.362 31.174 1.00 97.69 278 LEU A N 1
ATOM 2153 C CA . LEU A 1 278 ? -17.967 -16.978 31.015 1.00 97.69 278 LEU A CA 1
ATOM 2154 C C . LEU A 1 278 ? -17.907 -17.840 29.750 1.00 97.69 278 LEU A C 1
ATOM 2156 O O . LEU A 1 278 ? -16.958 -17.716 28.989 1.00 97.69 278 LEU A O 1
ATOM 2160 N N . SER A 1 279 ? -18.936 -18.653 29.486 1.00 96.69 279 SER A N 1
ATOM 2161 C CA . SER A 1 279 ? -19.014 -19.438 28.242 1.00 96.69 279 SER A CA 1
ATOM 2162 C C . SER A 1 279 ? -19.067 -18.552 26.996 1.00 96.69 279 SER A C 1
ATOM 2164 O O . SER A 1 279 ? -18.356 -18.823 26.034 1.00 96.69 279 SER A O 1
ATOM 2166 N N . ARG A 1 280 ? -19.829 -17.451 27.021 1.00 96.44 280 ARG A N 1
ATOM 2167 C CA . ARG A 1 280 ? -19.836 -16.475 25.922 1.00 96.44 280 ARG A CA 1
ATOM 2168 C C . ARG A 1 280 ? -18.462 -15.824 25.713 1.00 96.44 280 ARG A C 1
ATOM 2170 O O . ARG A 1 280 ? -18.018 -15.708 24.576 1.00 96.44 280 ARG A O 1
ATOM 2177 N N . GLU A 1 281 ? -17.796 -15.397 26.784 1.00 97.31 281 GLU A N 1
ATOM 2178 C CA . GLU A 1 281 ? -16.447 -14.818 26.711 1.00 97.31 281 GLU A CA 1
ATOM 2179 C C . GLU A 1 281 ? -15.418 -15.839 26.194 1.00 97.31 281 GLU A C 1
ATOM 2181 O O . GLU A 1 281 ? -14.526 -15.481 25.428 1.00 97.31 281 GLU A O 1
ATOM 2186 N N . GLU A 1 282 ? -15.554 -17.118 26.558 1.00 97.81 282 GLU A N 1
ATOM 2187 C CA . GLU A 1 282 ? -14.714 -18.211 26.054 1.00 97.81 282 GLU A CA 1
ATOM 2188 C C . GLU A 1 282 ? -14.928 -18.456 24.550 1.00 97.81 282 GLU A C 1
ATOM 2190 O O . GLU A 1 282 ? -13.953 -18.580 23.807 1.00 97.81 282 GLU A O 1
ATOM 2195 N N . GLU A 1 283 ? -16.178 -18.442 24.074 1.00 97.38 283 GLU A N 1
ATOM 2196 C CA . GLU A 1 283 ? -16.506 -18.518 22.642 1.00 97.38 283 GLU A CA 1
ATOM 2197 C C . GLU A 1 283 ? -15.931 -17.327 21.857 1.00 97.38 283 GLU A C 1
ATOM 2199 O O . GLU A 1 283 ? -15.336 -17.509 20.790 1.00 97.38 283 GLU A O 1
ATOM 2204 N N . GLU A 1 284 ? -16.060 -16.108 22.390 1.00 97.69 284 GLU A N 1
ATOM 2205 C CA . GLU A 1 284 ? -15.491 -14.897 21.790 1.00 97.69 284 GLU A CA 1
ATOM 2206 C C . GLU A 1 284 ? -13.954 -14.972 21.739 1.00 97.69 284 GLU A C 1
ATOM 2208 O O . GLU A 1 284 ? -13.357 -14.693 20.695 1.00 97.69 284 GLU A O 1
ATOM 2213 N N . LEU A 1 285 ? -13.300 -15.426 22.812 1.00 97.69 285 LEU A N 1
ATOM 2214 C CA . LEU A 1 285 ? -11.848 -15.620 22.847 1.00 97.69 285 LEU A CA 1
ATOM 2215 C C . LEU A 1 285 ? -11.367 -16.668 21.842 1.00 97.69 285 LEU A C 1
ATOM 2217 O O . LEU A 1 285 ? -10.377 -16.426 21.147 1.00 97.69 285 LEU A O 1
ATOM 2221 N N . GLU A 1 286 ? -12.044 -17.813 21.734 1.00 97.62 286 GLU A N 1
ATOM 2222 C CA . GLU A 1 286 ? -11.684 -18.828 20.740 1.00 97.62 286 GLU A CA 1
ATOM 2223 C C . GLU A 1 286 ? -11.917 -18.316 19.311 1.00 97.62 286 GLU A C 1
ATOM 2225 O O . GLU A 1 286 ? -11.066 -18.538 18.449 1.00 97.62 286 GLU A O 1
ATOM 2230 N N . SER A 1 287 ? -12.975 -17.535 19.060 1.00 97.38 287 SER A N 1
ATOM 2231 C CA . SER A 1 287 ? -13.185 -16.902 17.749 1.00 97.38 287 SER A CA 1
ATOM 2232 C C . SER A 1 287 ? -12.044 -15.941 17.382 1.00 97.38 287 SER A C 1
ATOM 2234 O O . SER A 1 287 ? -11.410 -16.104 16.337 1.00 97.38 287 SER A O 1
ATOM 2236 N N . LEU A 1 288 ? -11.662 -15.032 18.286 1.00 97.44 288 LEU A N 1
ATOM 2237 C CA . LEU A 1 288 ? -10.555 -14.093 18.075 1.00 97.44 288 LEU A CA 1
ATOM 2238 C C . LEU A 1 288 ? -9.210 -14.810 17.914 1.00 97.44 288 LEU A C 1
ATOM 2240 O O . LEU A 1 288 ? -8.356 -14.394 17.129 1.00 97.44 288 LEU A O 1
ATOM 2244 N N . LYS A 1 289 ? -9.008 -15.915 18.634 1.00 98.31 289 LYS A N 1
ATOM 2245 C CA . LYS A 1 289 ? -7.819 -16.761 18.502 1.00 98.31 289 LYS A CA 1
ATOM 2246 C C . LYS A 1 289 ? -7.755 -17.436 17.133 1.00 98.31 289 LYS A C 1
ATOM 2248 O O . LYS A 1 289 ? -6.671 -17.476 16.546 1.00 98.31 289 LYS A O 1
ATOM 2253 N N . THR A 1 290 ? -8.883 -17.917 16.600 1.00 97.38 290 THR A N 1
ATOM 2254 C CA . THR A 1 290 ? -8.937 -18.445 15.227 1.00 97.38 290 THR A CA 1
ATOM 2255 C C . THR A 1 290 ? -8.666 -17.359 14.187 1.00 97.38 290 THR A C 1
ATOM 2257 O O . THR A 1 290 ? -7.820 -17.566 13.321 1.00 97.38 290 THR A O 1
ATOM 2260 N N . GLU A 1 291 ? -9.241 -16.161 14.334 1.00 98.12 291 GLU A N 1
ATOM 2261 C CA . GLU A 1 291 ? -8.972 -15.027 13.437 1.00 98.12 291 GLU A CA 1
ATOM 2262 C C . GLU A 1 291 ? -7.498 -14.591 13.464 1.00 98.12 291 GLU A C 1
ATOM 2264 O O . GLU A 1 291 ? -6.898 -14.320 12.422 1.00 98.12 291 GLU A O 1
ATOM 2269 N N . CYS A 1 292 ? -6.879 -14.565 14.648 1.00 97.38 292 CYS A N 1
ATOM 2270 C CA . CYS A 1 292 ? -5.458 -14.258 14.805 1.00 97.38 292 CYS A CA 1
ATOM 2271 C C . CYS A 1 292 ? -4.571 -15.310 14.116 1.00 97.38 292 CYS A C 1
ATOM 2273 O O . CYS A 1 292 ? -3.607 -14.962 13.427 1.00 97.38 292 CYS A O 1
ATOM 2275 N N . SER A 1 293 ? -4.922 -16.595 14.245 1.00 97.81 293 SER A N 1
ATOM 2276 C CA . SER A 1 293 ? -4.249 -17.686 13.533 1.00 97.81 293 SER A CA 1
ATOM 2277 C C . SER A 1 293 ? -4.384 -17.537 12.013 1.00 97.81 293 SER A C 1
ATOM 2279 O O . SER A 1 293 ? -3.382 -17.620 11.299 1.00 97.81 293 SER A O 1
ATOM 2281 N N . ASP A 1 294 ? -5.585 -17.248 11.512 1.00 97.75 294 ASP A N 1
ATOM 2282 C CA . ASP A 1 294 ? -5.858 -17.069 10.081 1.00 97.75 294 ASP A CA 1
ATOM 2283 C C . ASP A 1 294 ? -5.105 -15.866 9.496 1.00 97.75 294 ASP A C 1
ATOM 2285 O O . ASP A 1 294 ? -4.499 -15.953 8.420 1.00 97.75 294 ASP A O 1
ATOM 2289 N N . ALA A 1 295 ? -5.075 -14.748 10.227 1.00 96.88 295 ALA A N 1
ATOM 2290 C CA . ALA A 1 295 ? -4.266 -13.585 9.877 1.00 96.88 295 ALA A CA 1
ATOM 2291 C C . ALA A 1 295 ? -2.770 -13.941 9.832 1.00 96.88 295 ALA A C 1
ATOM 2293 O O . ALA A 1 295 ? -2.073 -13.555 8.888 1.00 96.88 295 ALA A O 1
ATOM 2294 N N . GLY A 1 296 ? -2.286 -14.735 10.793 1.00 97.81 296 GLY A N 1
ATOM 2295 C CA . GLY A 1 296 ? -0.925 -15.270 10.810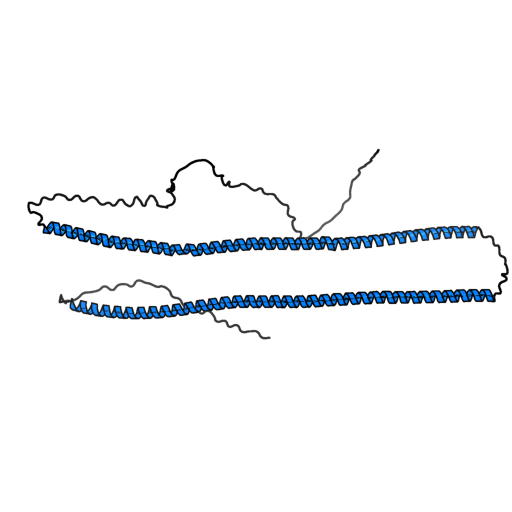 1.00 97.81 296 GLY A CA 1
ATOM 2296 C C . GLY A 1 296 ? -0.598 -16.100 9.564 1.00 97.81 296 GLY A C 1
ATOM 2297 O O . GLY A 1 296 ? 0.423 -15.857 8.913 1.00 97.81 296 GLY A O 1
ATOM 2298 N N . CYS A 1 297 ? -1.486 -17.016 9.169 1.00 97.44 297 CYS A N 1
ATOM 2299 C CA . CYS A 1 297 ? -1.338 -17.800 7.940 1.00 97.44 297 CYS A CA 1
ATOM 2300 C C . CYS A 1 297 ? -1.302 -16.912 6.686 1.00 97.44 297 CYS A C 1
ATOM 2302 O O . CYS A 1 297 ? -0.488 -17.134 5.785 1.00 97.44 297 CYS A O 1
ATOM 2304 N N . LYS A 1 298 ? -2.136 -15.867 6.626 1.00 97.81 298 LYS A N 1
ATOM 2305 C CA . LYS A 1 298 ? -2.171 -14.941 5.486 1.00 97.81 298 LYS A CA 1
ATOM 2306 C C . LYS A 1 298 ? -0.901 -14.100 5.374 1.00 97.81 298 LYS A C 1
ATOM 2308 O O . LYS A 1 298 ? -0.394 -13.917 4.268 1.00 97.81 298 LYS A O 1
ATOM 2313 N N . ILE A 1 299 ? -0.356 -13.641 6.502 1.00 97.88 299 ILE A N 1
ATOM 2314 C CA . ILE A 1 299 ? 0.932 -12.936 6.545 1.00 97.88 299 ILE A CA 1
ATOM 2315 C C . ILE A 1 299 ? 2.048 -13.839 6.015 1.00 97.88 299 ILE A C 1
ATOM 2317 O O . ILE A 1 299 ? 2.798 -13.410 5.141 1.00 97.88 299 ILE A O 1
ATOM 2321 N N . GLN A 1 300 ? 2.129 -15.089 6.482 1.00 97.94 300 GLN A N 1
ATOM 2322 C CA . GLN A 1 300 ? 3.145 -16.041 6.015 1.00 97.94 300 GLN A CA 1
ATOM 2323 C C . GLN A 1 300 ? 3.031 -16.311 4.508 1.00 97.94 300 GLN A C 1
ATOM 2325 O O . GLN A 1 300 ? 4.038 -16.310 3.801 1.00 97.94 300 GLN A O 1
ATOM 2330 N N . SER A 1 301 ? 1.808 -16.478 3.993 1.00 97.50 301 SER A N 1
ATOM 2331 C CA . SER A 1 301 ? 1.567 -16.666 2.557 1.00 97.50 301 SER A CA 1
ATOM 2332 C C . SER A 1 301 ? 2.032 -15.465 1.730 1.00 97.50 301 SER A C 1
ATOM 2334 O O . SER A 1 301 ? 2.718 -15.641 0.725 1.00 97.50 301 SER A O 1
ATOM 2336 N N . LEU A 1 302 ? 1.683 -14.243 2.147 1.00 97.25 302 LEU A N 1
ATOM 2337 C CA . LEU A 1 302 ? 2.094 -13.022 1.449 1.00 97.25 302 LEU A CA 1
ATOM 2338 C C . LEU A 1 302 ? 3.611 -12.813 1.523 1.00 97.25 302 LEU A C 1
ATOM 2340 O O . LEU A 1 302 ? 4.225 -12.403 0.541 1.00 97.25 302 LEU A O 1
ATOM 2344 N N . GLN A 1 303 ? 4.240 -13.128 2.657 1.00 96.81 303 GLN A N 1
ATOM 2345 C CA . GLN A 1 303 ? 5.697 -13.090 2.785 1.00 96.81 303 GLN A CA 1
ATOM 2346 C C . GLN A 1 303 ? 6.363 -14.033 1.777 1.00 96.81 303 GLN A C 1
ATOM 2348 O O . GLN A 1 303 ? 7.212 -13.577 1.009 1.00 96.81 303 GLN A O 1
ATOM 2353 N N . ALA A 1 304 ? 5.910 -15.287 1.693 1.00 96.44 304 ALA A N 1
ATOM 2354 C CA . ALA A 1 304 ? 6.426 -16.257 0.728 1.00 96.44 304 ALA A CA 1
ATOM 2355 C C . ALA A 1 304 ? 6.246 -15.793 -0.731 1.00 96.44 304 ALA A C 1
ATOM 2357 O O . ALA A 1 304 ? 7.167 -15.916 -1.541 1.00 96.44 304 ALA A O 1
ATOM 2358 N N . GLU A 1 305 ? 5.096 -15.200 -1.068 1.00 97.00 305 GLU A N 1
ATOM 2359 C CA . GLU A 1 305 ? 4.846 -14.639 -2.401 1.00 97.00 305 GLU A CA 1
ATOM 2360 C C . GLU A 1 305 ? 5.794 -13.471 -2.713 1.00 97.00 305 GLU A C 1
ATOM 2362 O O . GLU A 1 305 ? 6.409 -13.431 -3.780 1.00 97.00 305 GLU A O 1
ATOM 2367 N N . THR A 1 306 ? 5.991 -12.548 -1.765 1.00 96.25 306 THR A N 1
ATOM 2368 C CA . THR A 1 306 ? 6.918 -11.422 -1.962 1.00 96.25 306 THR A CA 1
ATOM 2369 C C . THR A 1 306 ? 8.367 -11.877 -2.121 1.00 96.25 306 THR A C 1
ATOM 2371 O O . THR A 1 306 ? 9.095 -11.322 -2.944 1.00 96.25 306 THR A O 1
ATOM 2374 N N . GLU A 1 307 ? 8.801 -12.887 -1.368 1.00 96.50 307 GLU A N 1
ATOM 2375 C CA . GLU A 1 307 ? 10.142 -13.462 -1.488 1.00 96.50 307 GLU A CA 1
ATOM 2376 C C . GLU A 1 307 ? 10.329 -14.174 -2.827 1.00 96.50 307 GLU A C 1
ATOM 2378 O O . GLU A 1 307 ? 11.343 -13.958 -3.494 1.00 96.50 307 GLU A O 1
ATOM 2383 N N . SER A 1 308 ? 9.325 -14.934 -3.270 1.00 96.25 308 SER A N 1
ATOM 2384 C CA . SER A 1 308 ? 9.315 -15.573 -4.587 1.00 96.25 308 SER A CA 1
ATOM 2385 C C . SER A 1 308 ? 9.427 -14.542 -5.716 1.00 96.25 308 SER A C 1
ATOM 2387 O O . SER A 1 308 ? 10.301 -14.656 -6.577 1.00 96.25 308 SER A O 1
ATOM 2389 N N . MET A 1 309 ? 8.627 -13.473 -5.666 1.00 95.06 309 MET A N 1
ATOM 2390 C CA . MET A 1 309 ? 8.675 -12.389 -6.653 1.00 95.06 309 MET A CA 1
ATOM 2391 C C . MET A 1 309 ? 10.030 -11.671 -6.666 1.00 95.06 309 MET A C 1
ATOM 2393 O O . MET A 1 309 ? 10.561 -11.375 -7.738 1.00 95.06 309 MET A O 1
ATOM 2397 N N . ARG A 1 310 ? 10.636 -11.419 -5.496 1.00 95.25 310 ARG A N 1
ATOM 2398 C CA . ARG A 1 310 ? 11.995 -10.852 -5.424 1.00 95.25 310 ARG A CA 1
ATOM 2399 C C . ARG A 1 310 ? 13.029 -11.788 -6.045 1.00 95.25 310 ARG A C 1
ATOM 2401 O O . ARG A 1 310 ? 13.868 -11.315 -6.807 1.00 95.25 310 ARG A O 1
ATOM 2408 N N . ALA A 1 311 ? 12.963 -13.086 -5.751 1.00 95.38 311 ALA A N 1
ATOM 2409 C CA . ALA A 1 311 ? 13.883 -14.073 -6.308 1.00 95.38 311 ALA A CA 1
ATOM 2410 C C . ALA A 1 311 ? 13.772 -14.156 -7.839 1.00 95.38 311 ALA A C 1
ATOM 2412 O O . ALA A 1 311 ? 14.793 -14.154 -8.524 1.00 95.38 311 ALA A O 1
ATOM 2413 N N . LEU A 1 312 ? 12.550 -14.146 -8.385 1.00 95.75 312 LEU A N 1
ATOM 2414 C CA . LEU A 1 312 ? 12.313 -14.127 -9.832 1.00 95.75 312 LEU A CA 1
ATOM 2415 C C . LEU A 1 312 ? 12.839 -12.847 -10.493 1.00 95.75 312 LEU A C 1
ATOM 2417 O O . LEU A 1 312 ? 13.508 -12.920 -11.524 1.00 95.75 312 LEU A O 1
ATOM 2421 N N . ASN A 1 313 ? 12.586 -11.682 -9.892 1.00 95.44 313 ASN A N 1
ATOM 2422 C CA . ASN A 1 313 ? 13.075 -10.404 -10.413 1.00 95.44 313 ASN A CA 1
ATOM 2423 C C . ASN A 1 313 ? 14.606 -10.350 -10.434 1.00 95.44 313 ASN A C 1
ATOM 2425 O O . ASN A 1 313 ? 15.194 -9.980 -11.449 1.00 95.44 313 ASN A O 1
ATOM 2429 N N . LEU A 1 314 ? 15.254 -10.762 -9.340 1.00 95.19 314 LEU A N 1
ATOM 2430 C CA . LEU A 1 314 ? 16.712 -10.847 -9.274 1.00 95.19 314 LEU A CA 1
ATOM 2431 C C . LEU A 1 314 ? 17.256 -11.843 -10.302 1.00 95.19 314 LEU A C 1
ATOM 2433 O O . LEU A 1 314 ? 18.187 -11.504 -11.025 1.00 95.19 314 LEU A O 1
ATOM 2437 N N . GLY A 1 315 ? 16.641 -13.022 -10.429 1.00 96.00 315 GLY A N 1
ATOM 2438 C CA . GLY A 1 315 ? 17.017 -14.015 -11.437 1.00 96.00 315 GLY A CA 1
ATOM 2439 C C . GLY A 1 315 ? 16.909 -13.480 -12.867 1.00 96.00 315 GLY A C 1
ATOM 2440 O O . GLY A 1 315 ? 17.802 -13.708 -13.677 1.00 96.00 315 GLY A O 1
ATOM 2441 N N . SER A 1 316 ? 15.865 -12.704 -13.175 1.00 96.31 316 SER A N 1
ATOM 2442 C CA . SER A 1 316 ? 15.708 -12.064 -14.486 1.00 96.31 316 SER A CA 1
ATOM 2443 C C . SER A 1 316 ? 16.787 -11.015 -14.759 1.00 96.31 316 SER A C 1
ATOM 2445 O O . SER A 1 316 ? 17.338 -10.984 -15.858 1.00 96.31 316 SER A O 1
ATOM 2447 N N . VAL A 1 317 ? 17.106 -10.164 -13.778 1.00 97.00 317 VAL A N 1
ATOM 2448 C CA . VAL A 1 317 ? 18.161 -9.146 -13.919 1.00 97.00 317 VAL A CA 1
ATOM 2449 C C . VAL A 1 317 ? 19.527 -9.804 -14.097 1.00 97.00 317 VAL A C 1
ATOM 2451 O O . VAL A 1 317 ? 20.270 -9.411 -14.990 1.00 97.00 317 VAL A O 1
ATOM 2454 N N . ILE A 1 318 ? 19.831 -10.833 -13.301 1.00 97.06 318 ILE A N 1
ATOM 2455 C CA . ILE A 1 318 ? 21.071 -11.605 -13.429 1.00 97.06 318 ILE A CA 1
ATOM 2456 C C . ILE A 1 318 ? 21.156 -12.229 -14.823 1.00 97.06 318 ILE A C 1
ATOM 2458 O O . ILE A 1 318 ? 22.147 -12.010 -15.507 1.00 97.06 318 ILE A O 1
ATOM 2462 N N . GLY A 1 319 ? 20.101 -12.901 -15.293 1.00 98.00 319 GLY A N 1
ATOM 2463 C CA . GLY A 1 319 ? 20.097 -13.520 -16.621 1.00 98.00 319 GLY A CA 1
ATOM 2464 C C . GLY A 1 319 ? 20.299 -12.522 -17.770 1.00 98.00 319 GLY A C 1
ATOM 2465 O O . GLY A 1 319 ? 20.974 -12.841 -18.745 1.00 98.00 319 GLY A O 1
ATOM 2466 N N . LYS A 1 320 ? 19.769 -11.294 -17.656 1.00 97.38 320 LYS A N 1
ATOM 2467 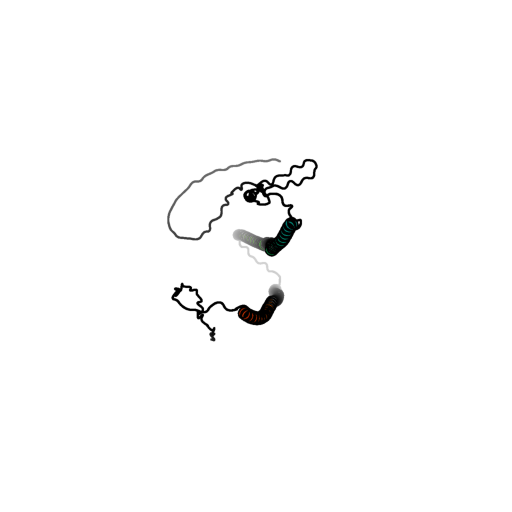C CA . LYS A 1 320 ? 20.025 -10.221 -18.635 1.00 97.38 320 LYS A CA 1
ATOM 2468 C C . LYS A 1 320 ? 21.490 -9.787 -18.631 1.00 97.38 320 LYS A C 1
ATOM 2470 O O . LYS A 1 320 ? 22.099 -9.716 -19.691 1.00 97.38 320 LYS A O 1
ATOM 2475 N N . LEU A 1 321 ? 22.058 -9.545 -17.449 1.00 97.19 321 LEU A N 1
ATOM 2476 C CA . LEU A 1 321 ? 23.463 -9.151 -17.313 1.00 97.19 321 LEU A CA 1
ATOM 2477 C C . LEU A 1 321 ? 24.415 -10.260 -17.782 1.00 97.19 321 LEU A C 1
ATOM 2479 O O . LEU A 1 321 ? 25.426 -9.976 -18.415 1.00 97.19 321 LEU A O 1
ATOM 2483 N N . GLU A 1 322 ? 24.094 -11.525 -17.508 1.00 97.50 322 GLU A N 1
ATOM 2484 C CA . GLU A 1 322 ? 24.855 -12.676 -18.002 1.00 97.50 322 GLU A CA 1
ATOM 2485 C C . GLU A 1 322 ? 24.826 -12.769 -19.532 1.00 97.50 322 GLU A C 1
ATOM 2487 O O . GLU A 1 322 ? 25.860 -13.051 -20.140 1.00 97.50 322 GLU A O 1
ATOM 2492 N N . ALA A 1 323 ? 23.677 -12.490 -20.158 1.00 97.56 323 ALA A N 1
ATOM 2493 C CA . ALA A 1 323 ? 23.556 -12.438 -21.613 1.00 97.56 323 ALA A CA 1
ATOM 2494 C C . ALA A 1 323 ? 24.390 -11.293 -22.214 1.00 97.56 323 ALA A C 1
ATOM 2496 O O . ALA A 1 323 ? 25.199 -11.543 -23.103 1.00 97.56 323 ALA A O 1
ATOM 2497 N N . GLU A 1 324 ? 24.281 -10.073 -21.675 1.00 97.94 324 GLU A N 1
ATOM 2498 C CA . GLU A 1 324 ? 25.074 -8.914 -22.121 1.00 97.94 324 GLU A CA 1
ATOM 2499 C C . GLU A 1 324 ? 26.587 -9.158 -21.983 1.00 97.94 324 GLU A C 1
ATOM 2501 O O . GLU A 1 324 ? 27.365 -8.840 -22.883 1.00 97.94 324 GLU A O 1
ATOM 2506 N N . LEU A 1 325 ? 27.025 -9.770 -20.876 1.00 97.88 325 LEU A N 1
ATOM 2507 C CA . LEU A 1 325 ? 28.423 -10.171 -20.693 1.00 97.88 325 LEU A CA 1
ATOM 2508 C C . LEU A 1 325 ? 28.859 -11.230 -21.715 1.00 97.88 325 LEU A C 1
ATOM 2510 O O . LEU A 1 325 ? 30.005 -11.203 -22.172 1.00 97.88 325 LEU A O 1
ATOM 2514 N N . GLY A 1 326 ? 27.965 -12.157 -22.064 1.00 98.00 326 GLY A N 1
ATOM 2515 C CA . GLY A 1 326 ? 28.179 -13.144 -23.119 1.00 98.00 326 GLY A CA 1
ATOM 2516 C C . GLY A 1 326 ? 28.387 -12.494 -24.486 1.00 98.00 326 GLY A C 1
ATOM 2517 O O . GLY A 1 326 ? 29.360 -12.821 -25.167 1.00 98.00 326 GLY A O 1
ATOM 2518 N N . ASP A 1 327 ? 27.537 -11.532 -24.839 1.00 97.88 327 ASP A N 1
ATOM 2519 C CA . ASP A 1 327 ? 27.609 -10.794 -26.102 1.00 97.88 327 ASP A CA 1
ATOM 2520 C C . ASP A 1 327 ? 28.911 -9.987 -26.204 1.00 97.88 327 ASP A C 1
ATOM 2522 O O . ASP A 1 327 ? 29.667 -10.152 -27.162 1.00 97.88 327 ASP A O 1
ATOM 2526 N N . ILE A 1 328 ? 29.255 -9.207 -25.169 1.00 97.88 328 ILE A N 1
ATOM 2527 C CA . ILE A 1 328 ? 30.509 -8.430 -25.124 1.00 97.88 328 ILE A CA 1
ATOM 2528 C C . ILE A 1 328 ? 31.729 -9.347 -25.261 1.00 97.88 328 ILE A C 1
ATOM 2530 O O . ILE A 1 328 ? 32.697 -9.022 -25.952 1.00 97.88 328 ILE A O 1
ATOM 2534 N N . ARG A 1 329 ? 31.711 -10.509 -24.602 1.00 98.38 329 ARG A N 1
ATOM 2535 C CA . ARG A 1 329 ? 32.798 -11.483 -24.716 1.00 98.38 329 ARG A CA 1
ATOM 2536 C C . ARG A 1 329 ? 32.902 -12.039 -26.138 1.00 98.38 329 ARG A C 1
ATOM 2538 O O . ARG A 1 329 ? 34.015 -12.157 -26.650 1.00 98.38 329 ARG A O 1
ATOM 2545 N N . GLY A 1 330 ? 31.769 -12.336 -26.772 1.00 98.38 330 GLY A N 1
ATOM 2546 C CA . GLY A 1 330 ? 31.706 -12.744 -28.174 1.00 98.38 330 GLY A CA 1
ATOM 2547 C C . GLY A 1 330 ? 32.293 -11.689 -29.114 1.00 98.38 330 GLY A C 1
ATOM 2548 O O . GLY A 1 330 ? 33.123 -12.020 -29.965 1.00 98.38 330 GLY A O 1
ATOM 2549 N N . ASP A 1 331 ? 31.947 -10.419 -28.902 1.00 98.31 331 ASP A N 1
ATOM 2550 C CA . ASP A 1 331 ? 32.467 -9.284 -29.668 1.00 98.31 331 ASP A CA 1
ATOM 2551 C C . ASP A 1 331 ? 33.981 -9.120 -29.502 1.00 98.31 331 ASP A C 1
ATOM 2553 O O . ASP A 1 331 ? 34.698 -8.937 -30.488 1.00 98.31 331 ASP A O 1
ATOM 2557 N N . ILE A 1 332 ? 34.503 -9.244 -28.277 1.00 98.06 332 ILE A N 1
ATOM 2558 C CA . ILE A 1 332 ? 35.951 -9.193 -28.011 1.00 98.06 332 ILE A CA 1
ATOM 2559 C C . ILE A 1 332 ? 36.673 -10.333 -28.738 1.00 98.06 332 ILE A C 1
ATOM 2561 O O . ILE A 1 332 ? 37.728 -10.126 -29.344 1.00 98.06 332 ILE A O 1
ATOM 2565 N N . GLU A 1 333 ? 36.121 -11.545 -28.698 1.00 98.12 333 GLU A N 1
ATOM 2566 C CA . GLU A 1 333 ? 36.693 -12.699 -29.392 1.00 98.12 333 GLU A CA 1
ATOM 2567 C C . GLU A 1 333 ? 36.652 -12.529 -30.918 1.00 98.12 333 GLU A C 1
ATOM 2569 O O . GLU A 1 333 ? 37.595 -12.938 -31.602 1.00 98.12 333 GLU A O 1
ATOM 2574 N N . GLN A 1 334 ? 35.600 -11.905 -31.457 1.00 98.25 334 GLN A N 1
ATOM 2575 C CA . GLN A 1 334 ? 35.500 -11.554 -32.873 1.00 98.25 334 GLN A CA 1
ATOM 2576 C C . GLN A 1 334 ? 36.538 -10.499 -33.259 1.00 98.25 334 GLN A C 1
ATOM 2578 O O . GLN A 1 334 ? 37.313 -10.730 -34.185 1.00 98.25 334 GLN A O 1
ATOM 2583 N N . GLN A 1 335 ? 36.625 -9.395 -32.511 1.00 98.12 335 GLN A N 1
ATOM 2584 C CA . GLN A 1 335 ? 37.629 -8.355 -32.737 1.00 98.12 335 GLN A CA 1
ATOM 2585 C C . GLN A 1 335 ? 39.040 -8.936 -32.711 1.00 98.12 335 GLN A C 1
ATOM 2587 O O . GLN A 1 335 ? 39.855 -8.608 -33.571 1.00 98.12 335 GLN A O 1
ATOM 2592 N N . ARG A 1 336 ? 39.339 -9.838 -31.767 1.00 98.25 336 ARG A N 1
ATOM 2593 C CA . ARG A 1 336 ? 40.644 -10.508 -31.700 1.00 98.25 336 ARG A CA 1
ATOM 2594 C C . ARG A 1 336 ? 40.951 -11.280 -32.984 1.00 98.25 336 ARG A C 1
ATOM 2596 O O . ARG A 1 336 ? 42.051 -11.148 -33.514 1.00 98.25 336 ARG A O 1
ATOM 2603 N N . ARG A 1 337 ? 39.982 -12.046 -33.497 1.00 98.31 337 ARG A N 1
ATOM 2604 C CA . ARG A 1 337 ? 40.114 -12.778 -34.767 1.00 98.31 337 ARG A CA 1
ATOM 2605 C C . ARG A 1 337 ? 40.340 -11.817 -35.933 1.00 98.31 337 ARG A C 1
ATOM 2607 O O . ARG A 1 337 ? 41.263 -12.022 -36.718 1.00 98.31 337 ARG A O 1
ATOM 2614 N N . ASP A 1 338 ? 39.582 -10.730 -36.004 1.00 98.12 338 ASP A N 1
ATOM 2615 C CA . ASP A 1 338 ? 39.737 -9.723 -37.056 1.00 98.12 338 ASP A CA 1
ATOM 2616 C C . ASP A 1 338 ? 41.127 -9.060 -36.996 1.00 98.12 338 ASP A C 1
ATOM 2618 O O . ASP A 1 338 ? 41.799 -8.936 -38.022 1.00 98.12 338 ASP A O 1
ATOM 2622 N N . TYR A 1 339 ? 41.630 -8.735 -35.799 1.00 98.31 339 TYR A N 1
ATOM 2623 C CA . TYR A 1 339 ? 42.992 -8.225 -35.603 1.00 98.31 339 TYR A CA 1
ATOM 2624 C C . TYR A 1 339 ? 44.071 -9.218 -36.051 1.00 98.31 339 TYR A C 1
ATOM 2626 O O . TYR A 1 339 ? 45.019 -8.819 -36.729 1.00 98.31 339 TYR A O 1
ATOM 2634 N N . GLU A 1 340 ? 43.936 -10.502 -35.711 1.00 98.31 340 GLU A N 1
ATOM 2635 C CA . GLU A 1 340 ? 44.863 -11.556 -36.145 1.00 98.31 340 GLU A CA 1
ATOM 2636 C C . GLU A 1 340 ? 44.898 -11.671 -37.683 1.00 98.31 340 GLU A C 1
ATOM 2638 O O . GLU A 1 340 ? 45.977 -11.770 -38.283 1.00 98.31 340 GLU A O 1
ATOM 2643 N N . THR A 1 341 ? 43.739 -11.584 -38.349 1.00 98.19 341 THR A N 1
ATOM 2644 C CA . THR A 1 341 ? 43.675 -11.599 -39.823 1.00 98.19 341 THR A CA 1
ATOM 2645 C C . THR A 1 341 ? 44.303 -10.353 -40.445 1.00 98.19 341 THR A C 1
ATOM 2647 O O . THR A 1 341 ? 45.054 -10.457 -41.418 1.00 98.19 341 THR A O 1
ATOM 2650 N N . LEU A 1 342 ? 44.057 -9.173 -39.870 1.00 98.38 342 LEU A N 1
ATOM 2651 C CA . LEU A 1 342 ? 44.622 -7.916 -40.348 1.00 98.38 342 LEU A CA 1
ATOM 2652 C C . LEU A 1 342 ? 46.144 -7.902 -40.198 1.00 98.38 342 LEU A C 1
ATOM 2654 O O . LEU A 1 342 ? 46.849 -7.488 -41.118 1.00 98.38 342 LEU A O 1
ATOM 2658 N N . LEU A 1 343 ? 46.656 -8.404 -39.072 1.00 98.31 343 LEU A N 1
ATOM 2659 C CA . LEU A 1 343 ? 48.088 -8.555 -38.842 1.00 98.31 343 LEU A CA 1
ATOM 2660 C C . LEU A 1 343 ? 48.716 -9.516 -39.859 1.00 98.31 343 LEU A C 1
ATOM 2662 O O . LEU A 1 343 ? 49.751 -9.200 -40.441 1.00 98.31 343 LEU A O 1
ATOM 2666 N N . SER A 1 344 ? 48.061 -10.647 -40.129 1.00 98.31 344 SER A N 1
ATOM 2667 C CA . SER A 1 344 ? 48.513 -11.614 -41.138 1.00 98.31 344 SER A CA 1
ATOM 2668 C C . SER A 1 344 ? 48.574 -10.988 -42.539 1.00 98.31 344 SER A C 1
ATOM 2670 O O . SER A 1 344 ? 49.561 -11.147 -43.259 1.00 98.31 344 SER A O 1
ATOM 2672 N N . ASN A 1 345 ? 47.553 -10.210 -42.913 1.00 98.12 345 ASN A N 1
ATOM 2673 C CA . ASN A 1 345 ? 47.527 -9.470 -44.176 1.00 98.12 345 ASN A CA 1
ATOM 2674 C C . ASN A 1 345 ? 48.623 -8.400 -44.246 1.00 98.12 345 ASN A C 1
ATOM 2676 O O . ASN A 1 345 ? 49.289 -8.289 -45.274 1.00 98.12 345 ASN A O 1
ATOM 2680 N N . LYS A 1 346 ? 48.844 -7.648 -43.159 1.00 98.25 346 LYS A N 1
ATOM 2681 C CA . LYS A 1 346 ? 49.932 -6.668 -43.053 1.00 98.25 346 LYS A CA 1
ATOM 2682 C C . LYS A 1 346 ? 51.283 -7.331 -43.301 1.00 98.25 346 LYS A C 1
ATOM 2684 O O . LYS A 1 346 ? 52.027 -6.862 -44.152 1.00 98.25 346 LYS A O 1
ATOM 2689 N N . MET A 1 347 ? 51.568 -8.440 -42.617 1.00 98.12 347 MET A N 1
ATOM 2690 C CA . MET A 1 347 ? 52.828 -9.168 -42.787 1.00 98.12 347 MET A CA 1
ATOM 2691 C C . MET A 1 347 ? 53.030 -9.640 -44.233 1.00 98.12 347 MET A C 1
ATOM 2693 O O . MET A 1 347 ? 54.129 -9.519 -44.768 1.00 98.12 347 MET A O 1
ATOM 2697 N N . ARG A 1 348 ? 51.974 -10.131 -44.898 1.00 98.38 348 ARG A N 1
ATOM 2698 C CA . ARG A 1 348 ? 52.036 -10.517 -46.318 1.00 98.38 348 ARG A CA 1
ATOM 2699 C C . ARG A 1 348 ? 52.348 -9.328 -47.229 1.00 98.38 348 ARG A C 1
ATOM 2701 O O . ARG A 1 348 ? 53.207 -9.444 -48.097 1.00 98.38 348 ARG A O 1
ATOM 2708 N N . LEU A 1 349 ? 51.671 -8.198 -47.031 1.00 98.00 349 LEU A N 1
ATOM 2709 C CA . LEU A 1 349 ? 51.906 -6.989 -47.825 1.00 98.00 349 LEU A CA 1
ATOM 2710 C C . LEU A 1 349 ? 53.308 -6.416 -47.594 1.00 98.00 349 LEU A C 1
ATOM 2712 O O . LEU A 1 349 ? 53.941 -5.971 -48.541 1.00 98.00 349 LEU A O 1
ATOM 2716 N N . GLU A 1 350 ? 53.820 -6.460 -46.363 1.00 97.69 350 GLU A N 1
ATOM 2717 C CA . GLU A 1 350 ? 55.196 -6.048 -46.056 1.00 97.69 350 GLU A CA 1
ATOM 2718 C C . GLU A 1 350 ? 56.227 -6.914 -46.797 1.00 97.69 350 GLU A C 1
ATOM 2720 O O . GLU A 1 350 ? 57.205 -6.381 -47.322 1.00 97.69 350 GLU A O 1
ATOM 2725 N N . LEU A 1 351 ? 55.982 -8.226 -46.917 1.00 97.56 351 LEU A N 1
ATOM 2726 C CA . LEU A 1 351 ? 56.807 -9.114 -47.742 1.00 97.56 351 LEU A CA 1
ATOM 2727 C C . LEU A 1 351 ? 56.730 -8.753 -49.233 1.00 97.56 351 LEU A C 1
ATOM 2729 O O . LEU A 1 351 ? 57.771 -8.668 -49.877 1.00 97.56 351 LEU A O 1
ATOM 2733 N N . GLU A 1 352 ? 55.532 -8.512 -49.777 1.00 97.69 352 GLU A N 1
ATOM 2734 C CA . GLU A 1 352 ? 55.345 -8.099 -51.179 1.00 97.69 352 GLU A CA 1
ATOM 2735 C C . GLU A 1 352 ? 56.022 -6.753 -51.479 1.00 97.69 352 GLU A C 1
ATOM 2737 O O . GLU A 1 352 ? 56.700 -6.611 -52.489 1.00 97.69 352 GLU A O 1
ATOM 2742 N N . ILE A 1 353 ? 55.916 -5.764 -50.589 1.00 96.12 353 ILE A N 1
ATOM 2743 C CA . ILE A 1 353 ? 56.633 -4.487 -50.739 1.00 96.12 353 ILE A CA 1
ATOM 2744 C C . ILE A 1 353 ? 58.147 -4.722 -50.749 1.00 96.12 353 ILE A C 1
ATOM 2746 O O . ILE A 1 353 ? 58.850 -4.147 -51.579 1.00 96.12 353 ILE A O 1
ATOM 2750 N N . GLY A 1 354 ? 58.652 -5.593 -49.872 1.00 96.50 354 GLY A N 1
ATOM 2751 C CA . GLY A 1 354 ? 60.065 -5.966 -49.852 1.00 96.50 354 GLY A CA 1
ATOM 2752 C C . GLY A 1 354 ? 60.534 -6.608 -51.161 1.00 96.50 354 GLY A C 1
ATOM 2753 O O . GLY A 1 354 ? 61.613 -6.276 -51.653 1.00 96.50 354 GLY A O 1
ATOM 2754 N N . THR A 1 355 ? 59.723 -7.483 -51.765 1.00 95.19 355 THR A N 1
ATOM 2755 C CA . THR A 1 355 ? 60.054 -8.069 -53.072 1.00 95.19 355 THR A CA 1
ATOM 2756 C C . THR A 1 355 ? 59.995 -7.032 -54.190 1.00 95.19 355 THR A C 1
ATOM 2758 O O . THR A 1 355 ? 60.893 -7.016 -55.032 1.00 95.19 355 THR A O 1
ATOM 2761 N N . TYR A 1 356 ? 59.002 -6.135 -54.184 1.00 96.25 356 TYR A N 1
ATOM 2762 C CA . TYR A 1 356 ? 58.914 -5.045 -55.159 1.00 96.25 356 TYR A CA 1
ATOM 2763 C C . TYR A 1 356 ? 60.114 -4.091 -55.073 1.00 96.25 356 TYR A C 1
ATOM 2765 O O . TYR A 1 356 ? 60.687 -3.774 -56.114 1.00 96.25 356 TYR A O 1
ATOM 2773 N N . HIS A 1 357 ? 60.551 -3.691 -53.871 1.00 94.94 357 HIS A N 1
ATOM 2774 C CA . HIS A 1 357 ? 61.770 -2.887 -53.699 1.00 94.94 357 HIS A CA 1
ATOM 2775 C C . HIS A 1 357 ? 63.008 -3.596 -54.265 1.00 94.94 357 HIS A C 1
ATOM 2777 O O . HIS A 1 357 ? 63.742 -2.997 -55.041 1.00 94.94 357 HIS A O 1
ATOM 2783 N N . GLY A 1 358 ? 63.199 -4.891 -53.985 1.00 93.12 358 GLY A N 1
ATOM 2784 C CA . GLY A 1 358 ? 64.351 -5.634 -54.513 1.00 93.12 358 GLY A CA 1
ATOM 2785 C C . GLY A 1 358 ? 64.391 -5.733 -56.046 1.00 93.12 358 GLY A C 1
ATOM 2786 O O . GLY A 1 358 ? 65.471 -5.717 -56.638 1.00 93.12 358 GLY A O 1
ATOM 2787 N N . ILE A 1 359 ? 63.230 -5.818 -56.709 1.00 92.75 359 ILE A N 1
ATOM 2788 C CA . ILE A 1 359 ? 63.148 -5.805 -58.181 1.00 92.75 359 ILE A CA 1
ATOM 2789 C C . ILE A 1 359 ? 63.483 -4.411 -58.727 1.00 92.75 359 ILE A C 1
ATOM 2791 O O . ILE A 1 359 ? 64.247 -4.311 -59.688 1.00 92.75 359 ILE A O 1
ATOM 2795 N N . LEU A 1 360 ? 62.937 -3.357 -58.112 1.00 89.12 360 LEU A N 1
ATOM 2796 C CA . LEU A 1 360 ? 63.178 -1.966 -58.506 1.00 89.12 360 LEU A CA 1
ATOM 2797 C C . LEU A 1 360 ? 64.653 -1.573 -58.341 1.00 89.12 360 LEU A C 1
ATOM 2799 O O . LEU A 1 360 ? 65.238 -1.056 -59.290 1.00 89.12 360 LEU A O 1
ATOM 2803 N N . ASP A 1 361 ? 65.285 -1.911 -57.214 1.00 86.81 361 ASP A N 1
ATOM 2804 C CA . ASP A 1 361 ? 66.716 -1.664 -56.968 1.00 86.81 361 ASP A CA 1
ATOM 2805 C C . ASP A 1 361 ? 67.604 -2.403 -57.993 1.00 86.81 361 ASP A C 1
ATOM 2807 O O . ASP A 1 361 ? 68.631 -1.898 -58.465 1.00 86.81 361 ASP A O 1
ATOM 2811 N N . GLY A 1 362 ? 67.192 -3.614 -58.387 1.00 80.44 362 GLY A N 1
ATOM 2812 C CA . GLY A 1 362 ? 67.841 -4.392 -59.441 1.00 80.44 362 GLY A CA 1
ATOM 2813 C C . GLY A 1 362 ? 67.681 -3.783 -60.840 1.00 80.44 362 GLY A C 1
ATOM 2814 O O . GLY A 1 362 ? 68.589 -3.906 -61.663 1.00 80.44 362 GLY A O 1
ATOM 2815 N N . GLU A 1 363 ? 66.563 -3.113 -61.127 1.00 76.38 363 GLU A N 1
ATOM 2816 C CA . GLU A 1 363 ? 66.355 -2.367 -62.374 1.00 76.38 363 GLU A CA 1
ATOM 2817 C C . GLU A 1 363 ? 67.097 -1.035 -62.406 1.00 76.38 363 GLU A C 1
ATOM 2819 O O . GLU A 1 363 ? 67.721 -0.727 -63.421 1.00 76.38 363 GLU A O 1
ATOM 2824 N N . GLU A 1 364 ? 67.120 -0.284 -61.308 1.00 66.62 364 GLU A N 1
ATOM 2825 C CA . GLU A 1 364 ? 67.898 0.953 -61.193 1.00 66.62 364 GLU A CA 1
ATOM 2826 C C . GLU A 1 364 ? 69.399 0.684 -61.402 1.00 66.62 364 GLU A C 1
ATOM 2828 O O . GLU A 1 364 ? 70.078 1.407 -62.134 1.00 66.62 364 GLU A O 1
ATOM 2833 N N . SER A 1 365 ? 69.886 -0.456 -60.901 1.00 65.12 365 SER A N 1
ATOM 2834 C CA . SER A 1 365 ? 71.245 -0.951 -61.157 1.00 65.12 365 SER A CA 1
ATOM 2835 C C . SER A 1 365 ? 71.508 -1.311 -62.631 1.00 65.12 365 SER A C 1
ATOM 2837 O O . SER A 1 365 ? 72.651 -1.255 -63.083 1.00 65.12 365 SER A O 1
ATOM 2839 N N . ARG A 1 366 ? 70.474 -1.671 -63.412 1.00 64.69 366 ARG A N 1
ATOM 2840 C CA . ARG A 1 366 ? 70.585 -1.938 -64.863 1.00 64.69 366 ARG A CA 1
ATOM 2841 C C . ARG A 1 366 ? 70.543 -0.665 -65.710 1.00 64.69 366 ARG A C 1
ATOM 2843 O O . ARG A 1 366 ? 71.102 -0.659 -66.806 1.00 64.69 366 ARG A O 1
ATOM 2850 N N . TYR A 1 367 ? 69.904 0.395 -65.217 1.00 54.81 367 TYR A N 1
ATOM 2851 C CA . TYR A 1 367 ? 69.783 1.690 -65.895 1.00 54.81 367 TYR A CA 1
ATOM 2852 C C . TYR A 1 367 ? 70.869 2.710 -65.510 1.00 54.81 367 TYR A C 1
ATOM 2854 O O . TYR A 1 367 ? 70.831 3.833 -66.009 1.00 54.81 367 TYR A O 1
ATOM 2862 N N . GLN A 1 368 ? 71.879 2.331 -64.716 1.00 48.00 368 GLN A N 1
ATOM 2863 C CA . GLN A 1 368 ? 73.110 3.114 -64.547 1.00 48.00 368 GLN A CA 1
ATOM 2864 C C . GLN A 1 368 ? 74.229 2.676 -65.521 1.00 48.00 368 GLN A C 1
ATOM 2866 O O . GLN A 1 368 ? 75.064 1.840 -65.169 1.00 48.00 368 GLN A O 1
ATOM 2871 N N . PRO A 1 369 ? 74.359 3.282 -66.719 1.00 46.62 369 PRO A N 1
ATOM 2872 C CA . PRO A 1 369 ? 75.628 3.342 -67.421 1.00 46.62 369 PRO A CA 1
ATOM 2873 C C . PRO A 1 369 ? 76.379 4.628 -67.041 1.00 46.62 369 PRO A C 1
ATOM 2875 O O . PRO A 1 369 ? 75.967 5.735 -67.365 1.00 46.62 369 PRO A O 1
ATOM 2878 N N . MET A 1 370 ? 77.526 4.447 -66.383 1.00 45.12 370 MET A N 1
ATOM 2879 C CA . MET A 1 370 ? 78.764 5.201 -66.618 1.00 45.12 370 MET A CA 1
ATOM 2880 C C . MET A 1 370 ? 78.630 6.725 -66.842 1.00 45.12 370 MET A C 1
ATOM 2882 O O . MET A 1 370 ? 78.898 7.212 -67.935 1.00 45.12 370 MET A O 1
ATOM 2886 N N . TRP A 1 371 ? 78.383 7.501 -65.784 1.00 39.53 371 TRP A N 1
ATOM 2887 C CA . TRP A 1 371 ? 79.027 8.814 -65.665 1.00 39.53 371 TRP A CA 1
ATOM 2888 C C . TRP A 1 371 ? 79.632 9.018 -64.276 1.00 39.53 371 TRP A C 1
ATOM 2890 O O . TRP A 1 371 ? 78.970 9.382 -63.313 1.00 39.53 371 TRP A O 1
ATOM 2900 N N . SER A 1 372 ? 80.948 8.796 -64.276 1.00 39.22 372 SER A N 1
ATOM 2901 C CA . SER A 1 372 ? 81.970 9.539 -63.539 1.00 39.22 372 SER A CA 1
ATOM 2902 C C . SER A 1 372 ? 82.095 9.293 -62.038 1.00 39.22 372 SER A C 1
ATOM 2904 O O . SER A 1 372 ? 81.410 9.882 -61.211 1.00 39.22 372 SER A O 1
ATOM 2906 N N . GLY A 1 373 ? 83.114 8.499 -61.699 1.00 38.78 373 GLY A N 1
ATOM 2907 C CA . GLY A 1 373 ? 83.800 8.618 -60.421 1.00 38.78 373 GLY A CA 1
ATOM 2908 C C . GLY A 1 373 ? 84.672 9.878 -60.339 1.00 38.78 373 GLY A C 1
ATOM 2909 O O . GLY A 1 373 ? 85.182 10.364 -61.348 1.00 38.78 373 GLY A O 1
ATOM 2910 N N . GLY A 1 374 ? 84.881 10.350 -59.108 1.00 33.44 374 GLY A N 1
ATOM 2911 C CA . GLY A 1 374 ? 85.955 11.271 -58.713 1.00 33.44 374 GLY A CA 1
ATOM 2912 C C . GLY A 1 374 ? 85.563 12.202 -57.550 1.00 33.44 374 GLY A C 1
ATOM 2913 O O . GLY A 1 374 ? 84.421 12.633 -57.533 1.00 33.44 374 GLY A O 1
ATOM 2914 N N . PRO A 1 375 ? 86.444 12.489 -56.565 1.00 56.69 375 PRO A N 1
ATOM 2915 C CA . PRO A 1 375 ? 86.085 12.500 -55.136 1.00 56.69 375 PRO A CA 1
ATOM 2916 C C . PRO A 1 375 ? 86.135 13.876 -54.424 1.00 56.69 375 PRO A C 1
ATOM 2918 O O . PRO A 1 375 ? 86.692 14.827 -54.960 1.00 56.69 375 PRO A O 1
ATOM 2921 N N . ALA A 1 376 ? 85.678 13.870 -53.154 1.00 39.09 376 ALA A N 1
ATOM 2922 C CA . ALA A 1 376 ? 85.808 14.884 -52.078 1.00 39.09 376 ALA A CA 1
ATOM 2923 C C . ALA A 1 376 ? 84.990 16.185 -52.277 1.00 39.09 376 ALA A C 1
ATOM 2925 O O . ALA A 1 376 ? 84.845 16.664 -53.387 1.00 39.09 376 ALA A O 1
ATOM 2926 N N . GLU A 1 377 ? 84.351 16.787 -51.268 1.00 32.19 377 GLU A N 1
ATOM 2927 C CA . GLU A 1 377 ? 84.895 17.180 -49.968 1.00 32.19 377 GLU A CA 1
ATOM 2928 C C . GLU A 1 377 ? 83.764 17.548 -48.976 1.00 32.19 377 GLU A C 1
ATOM 2930 O O . GLU A 1 377 ? 82.707 18.029 -49.370 1.00 32.19 377 GLU A O 1
ATOM 2935 N N . ALA A 1 378 ? 84.066 17.331 -47.693 1.00 41.44 378 ALA A N 1
ATOM 2936 C CA . ALA A 1 378 ? 83.725 18.129 -46.509 1.00 41.44 378 ALA A CA 1
ATOM 2937 C C . ALA A 1 378 ? 82.270 18.479 -46.101 1.00 41.44 378 ALA A C 1
ATOM 2939 O O . ALA A 1 378 ? 81.566 19.274 -46.708 1.00 41.44 378 ALA A O 1
ATOM 2940 N N . GLU A 1 379 ? 81.975 17.995 -44.888 1.00 44.03 379 GLU A N 1
ATOM 2941 C CA . GLU A 1 379 ? 81.377 18.709 -43.747 1.00 44.03 379 GLU A CA 1
ATOM 2942 C C . GLU A 1 379 ? 79.958 19.292 -43.835 1.00 44.03 379 GLU A C 1
ATOM 2944 O O . GLU A 1 379 ? 79.690 20.353 -44.386 1.00 44.03 379 GLU A O 1
ATOM 2949 N N . GLY A 1 380 ? 79.071 18.665 -43.059 1.00 37.41 380 GLY A N 1
ATOM 2950 C CA . GLY A 1 380 ? 77.829 19.263 -42.585 1.00 37.41 380 GLY A CA 1
ATOM 2951 C C . GLY A 1 380 ? 77.191 18.396 -41.505 1.00 37.41 380 GLY A C 1
ATOM 2952 O O . GLY A 1 380 ? 76.243 17.669 -41.779 1.00 37.41 380 GLY A O 1
ATOM 2953 N N . LYS A 1 381 ? 77.724 18.425 -40.275 1.00 50.12 381 LYS A N 1
ATOM 2954 C CA . LYS A 1 381 ? 77.034 17.856 -39.101 1.00 50.12 381 LYS A CA 1
ATOM 2955 C C . LYS A 1 381 ? 75.745 18.651 -38.845 1.00 50.12 381 LYS A C 1
ATOM 2957 O O . LYS A 1 381 ? 75.855 19.856 -38.615 1.00 50.12 381 LYS A O 1
ATOM 2962 N N . PRO A 1 382 ? 74.556 18.025 -38.781 1.00 43.56 382 PRO A N 1
ATOM 2963 C CA . PRO A 1 382 ? 73.378 18.693 -38.265 1.00 43.56 382 PRO A CA 1
ATOM 2964 C C . PRO A 1 382 ? 73.290 18.532 -36.741 1.00 43.56 382 PRO A C 1
ATOM 2966 O O . PRO A 1 382 ? 73.500 17.463 -36.169 1.00 43.56 382 PRO A O 1
ATOM 2969 N N . VAL A 1 383 ? 72.982 19.657 -36.108 1.00 52.97 383 VAL A N 1
ATOM 2970 C CA . VAL A 1 383 ? 72.527 19.828 -34.724 1.00 52.97 383 VAL A CA 1
ATOM 2971 C C . VAL A 1 383 ? 71.245 19.009 -34.484 1.00 52.97 383 VAL A C 1
ATOM 2973 O O . VAL A 1 383 ? 70.388 19.003 -35.367 1.00 52.97 383 VAL A O 1
ATOM 2976 N N . PRO A 1 384 ? 71.042 18.368 -33.315 1.00 55.59 384 PRO A N 1
ATOM 2977 C CA . PRO A 1 384 ? 69.759 17.752 -32.990 1.00 55.59 384 PRO A CA 1
ATOM 2978 C C . PRO A 1 384 ? 68.817 18.765 -32.315 1.00 55.59 384 PRO A C 1
ATOM 2980 O O . PRO A 1 384 ? 69.222 19.402 -31.338 1.00 55.59 384 PRO A O 1
ATOM 2983 N N . PRO A 1 385 ? 67.547 18.887 -32.740 1.00 50.56 385 PRO A N 1
ATOM 2984 C CA . PRO A 1 385 ? 66.508 19.436 -31.887 1.00 50.56 385 PRO A CA 1
ATOM 2985 C C . PRO A 1 385 ? 65.653 18.316 -31.279 1.00 50.56 385 PRO A C 1
ATOM 2987 O O . PRO A 1 385 ? 65.053 17.502 -31.974 1.00 50.56 385 PRO A O 1
ATOM 2990 N N . SER A 1 386 ? 65.651 18.314 -29.947 1.00 47.38 386 SER A N 1
ATOM 2991 C CA . SER A 1 386 ? 64.523 18.059 -29.043 1.00 47.38 386 SER A CA 1
ATOM 2992 C C . SER A 1 386 ? 63.252 17.407 -29.602 1.00 47.38 386 SER A C 1
ATOM 2994 O O . SER A 1 386 ? 62.522 18.02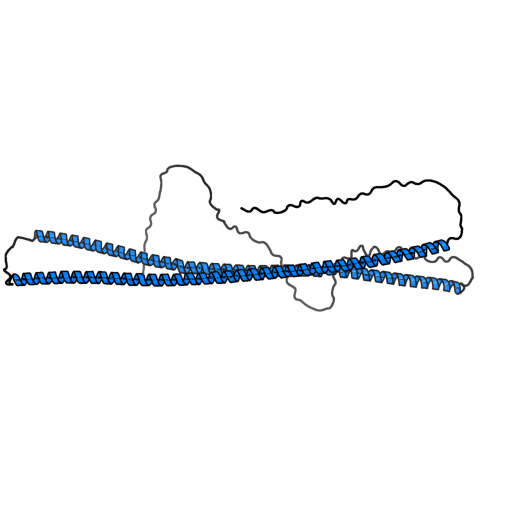6 -30.376 1.00 47.38 386 SER A O 1
ATOM 2996 N N . SER A 1 387 ? 62.871 16.285 -28.991 1.00 39.84 387 SER A N 1
ATOM 2997 C CA . SER A 1 387 ? 61.473 16.046 -28.614 1.00 39.84 387 SER A CA 1
ATOM 2998 C C . SER A 1 387 ? 61.383 14.944 -27.558 1.00 39.84 387 SER A C 1
ATOM 3000 O O . SER A 1 387 ? 61.550 13.768 -27.868 1.00 39.84 387 SER A O 1
ATOM 3002 N N . ASP A 1 388 ? 61.078 15.349 -26.324 1.00 44.72 388 ASP A N 1
ATOM 3003 C CA . ASP A 1 388 ? 60.170 14.584 -25.462 1.00 44.72 388 ASP A CA 1
ATOM 3004 C C . ASP A 1 388 ? 58.797 14.513 -26.165 1.00 44.72 388 ASP A C 1
ATOM 3006 O O . ASP A 1 388 ? 58.411 15.467 -26.853 1.00 44.72 388 ASP A O 1
ATOM 3010 N N . PRO A 1 389 ? 58.042 13.409 -26.022 1.00 47.62 389 PRO A N 1
ATOM 3011 C CA . PRO A 1 389 ? 57.092 13.377 -24.913 1.00 47.62 389 PRO A CA 1
ATOM 3012 C C . PRO A 1 389 ? 56.954 12.006 -24.230 1.00 47.62 389 PRO A C 1
ATOM 3014 O O . PRO A 1 389 ? 56.791 10.966 -24.861 1.00 47.62 389 PRO A O 1
ATOM 3017 N N . SER A 1 390 ? 56.916 12.063 -22.900 1.00 42.38 390 SER A N 1
ATOM 3018 C CA . SER A 1 390 ? 55.962 11.376 -22.024 1.00 42.38 390 SER A CA 1
ATOM 3019 C C . SER A 1 390 ? 55.456 9.984 -22.429 1.00 42.38 390 SER A C 1
ATOM 3021 O O . SER A 1 390 ? 54.493 9.847 -23.184 1.00 42.38 390 SER A O 1
ATOM 3023 N N . LYS A 1 391 ? 55.926 8.967 -21.701 1.00 37.78 391 LYS A N 1
ATOM 3024 C CA . LYS A 1 391 ? 55.028 7.956 -21.125 1.00 37.78 391 LYS A CA 1
ATOM 3025 C C . LYS A 1 391 ? 55.544 7.502 -19.763 1.00 37.78 391 LYS A C 1
ATOM 3027 O O . LYS A 1 391 ? 56.408 6.641 -19.644 1.00 37.78 391 LYS A O 1
ATOM 3032 N N . ALA A 1 392 ? 54.978 8.129 -18.737 1.00 40.91 392 ALA A N 1
ATOM 3033 C CA . ALA A 1 392 ? 54.914 7.584 -17.397 1.00 40.91 392 ALA A CA 1
ATOM 3034 C C . ALA A 1 392 ? 53.925 6.410 -17.404 1.00 40.91 392 ALA A C 1
ATOM 3036 O O . ALA A 1 392 ? 52.755 6.574 -17.745 1.00 40.91 392 ALA A O 1
ATOM 3037 N N . SER A 1 393 ? 54.399 5.232 -17.018 1.00 43.94 393 SER A N 1
ATOM 3038 C CA . SER A 1 393 ? 53.556 4.125 -16.576 1.00 43.94 393 SER A CA 1
ATOM 3039 C C . SER A 1 393 ? 54.331 3.328 -15.535 1.00 43.94 393 SER A C 1
ATOM 3041 O O . SER A 1 393 ? 54.948 2.319 -15.855 1.00 43.94 393 SER A O 1
ATOM 3043 N N . GLN A 1 394 ? 54.327 3.833 -14.304 1.00 39.53 394 GLN A N 1
ATOM 3044 C CA . GLN A 1 394 ? 54.527 3.067 -13.077 1.00 39.53 394 GLN A CA 1
ATOM 3045 C C . GLN A 1 394 ? 53.845 3.847 -11.948 1.00 39.53 394 GLN A C 1
ATOM 3047 O O . GLN A 1 394 ? 54.422 4.740 -11.336 1.00 39.53 394 GLN A O 1
ATOM 3052 N N . THR A 1 395 ? 52.575 3.535 -11.720 1.00 41.44 395 THR A N 1
ATOM 3053 C CA . THR A 1 395 ? 51.921 3.747 -10.432 1.00 41.44 395 THR A CA 1
ATOM 3054 C C . THR A 1 395 ? 51.604 2.369 -9.884 1.00 41.44 395 THR A C 1
ATOM 3056 O O . THR A 1 395 ? 50.712 1.674 -10.368 1.00 41.44 395 THR A O 1
ATOM 3059 N N . GLU A 1 396 ? 52.389 1.972 -8.885 1.00 44.66 396 GLU A N 1
ATOM 3060 C CA . GLU A 1 396 ? 51.970 1.016 -7.872 1.00 44.66 396 GLU A CA 1
ATOM 3061 C C . GLU A 1 396 ? 50.651 1.514 -7.263 1.00 44.66 396 GLU A C 1
ATOM 3063 O O . GLU A 1 396 ? 50.586 2.589 -6.669 1.00 44.66 396 GLU A O 1
ATOM 3068 N N . GLY A 1 397 ? 49.583 0.745 -7.456 1.00 37.94 397 GLY A N 1
ATOM 3069 C CA . GLY A 1 397 ? 48.311 0.893 -6.761 1.00 37.94 397 GLY A CA 1
ATOM 3070 C C . GLY A 1 397 ? 48.101 -0.352 -5.915 1.00 37.94 397 GLY A C 1
ATOM 3071 O O . GLY A 1 397 ? 48.046 -1.458 -6.448 1.00 37.94 397 GLY A O 1
ATOM 3072 N N . GLY A 1 398 ? 48.064 -0.161 -4.598 1.00 38.53 398 GLY A N 1
ATOM 3073 C CA . GLY A 1 398 ? 48.095 -1.213 -3.592 1.00 38.53 398 GLY A CA 1
ATOM 3074 C C . GLY A 1 398 ? 47.014 -2.280 -3.750 1.00 38.53 398 GLY A C 1
ATOM 3075 O O . GLY A 1 398 ? 45.820 -1.995 -3.830 1.00 38.53 398 GLY A O 1
ATOM 3076 N N . ALA A 1 399 ? 47.461 -3.530 -3.692 1.00 39.97 399 ALA A N 1
ATOM 3077 C CA . ALA A 1 399 ? 46.640 -4.641 -3.259 1.00 39.97 399 ALA A CA 1
ATOM 3078 C C . ALA A 1 399 ? 46.395 -4.497 -1.750 1.00 39.97 399 ALA A C 1
ATOM 3080 O O . ALA A 1 399 ? 47.330 -4.566 -0.956 1.00 39.97 399 ALA A O 1
ATOM 3081 N N . ASN A 1 400 ? 45.137 -4.313 -1.362 1.00 45.31 400 ASN A N 1
ATOM 3082 C CA . ASN A 1 400 ? 44.678 -4.532 0.004 1.00 45.31 400 ASN A CA 1
ATOM 3083 C C . ASN A 1 400 ? 43.781 -5.778 -0.024 1.00 45.31 400 ASN A C 1
AT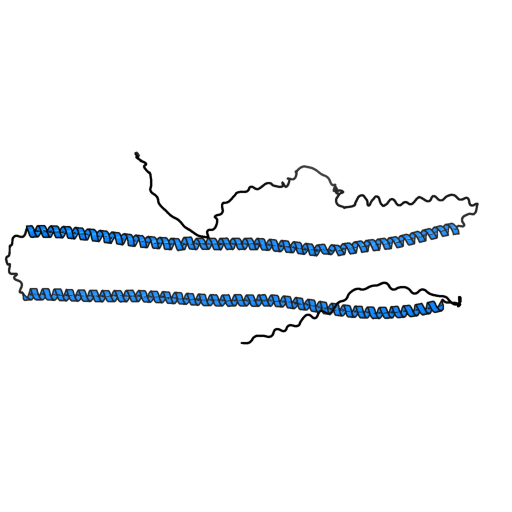OM 3085 O O . ASN A 1 400 ? 42.751 -5.748 -0.703 1.00 45.31 400 ASN A O 1
ATOM 3089 N N . PRO A 1 401 ? 44.136 -6.879 0.656 1.00 57.19 401 PRO A N 1
ATOM 3090 C CA . PRO A 1 401 ? 43.225 -7.991 0.841 1.00 57.19 401 PRO A CA 1
ATOM 3091 C C . PRO A 1 401 ? 42.322 -7.727 2.050 1.00 57.19 401 PRO A C 1
ATOM 3093 O O . PRO A 1 401 ? 42.779 -7.373 3.137 1.00 57.19 401 PRO A O 1
ATOM 3096 N N . LEU A 1 402 ? 41.027 -7.958 1.854 1.00 44.69 402 LEU A N 1
ATOM 3097 C CA . LEU A 1 402 ? 40.087 -8.241 2.930 1.00 44.69 402 LEU A CA 1
ATOM 3098 C C . LEU A 1 402 ? 40.590 -9.472 3.706 1.00 44.69 402 LEU A C 1
ATOM 3100 O O . LEU A 1 402 ? 40.711 -10.557 3.135 1.00 44.69 402 LEU A O 1
ATOM 3104 N N . SER A 1 403 ? 40.819 -9.328 5.008 1.00 52.19 403 SER A N 1
ATOM 3105 C CA . SER A 1 403 ? 40.784 -10.443 5.951 1.00 52.19 403 SER A CA 1
ATOM 3106 C C . SER A 1 403 ? 39.870 -10.091 7.129 1.00 52.19 403 SER A C 1
ATOM 3108 O O . SER A 1 403 ? 39.864 -8.982 7.657 1.00 52.19 403 SER A O 1
ATOM 3110 N N . HIS A 1 404 ? 39.009 -11.056 7.430 1.00 58.12 404 HIS A N 1
ATOM 3111 C CA . HIS A 1 404 ? 37.902 -11.066 8.384 1.00 58.12 404 HIS A CA 1
ATOM 3112 C C . HIS A 1 404 ? 38.257 -10.643 9.819 1.00 58.12 404 HIS A C 1
ATOM 3114 O O . HIS A 1 404 ? 39.392 -10.840 10.250 1.00 58.12 404 HIS A O 1
ATOM 3120 N N . PRO A 1 405 ? 37.234 -10.348 10.642 1.00 58.66 405 PRO A N 1
ATOM 3121 C CA . PRO A 1 405 ? 37.227 -10.793 12.026 1.00 58.66 405 PRO A CA 1
ATOM 3122 C C . PRO A 1 405 ? 36.199 -11.917 12.232 1.00 58.66 405 PRO A C 1
ATOM 3124 O O . PRO A 1 405 ? 35.004 -11.759 11.990 1.00 58.66 405 PRO A O 1
ATOM 3127 N N . LYS A 1 406 ? 36.693 -13.063 12.708 1.00 54.66 406 LYS A N 1
ATOM 3128 C CA . LYS A 1 406 ? 35.940 -13.994 13.555 1.00 54.66 406 LYS A CA 1
ATOM 3129 C C . LYS A 1 406 ? 36.313 -13.670 14.999 1.00 54.66 406 LYS A C 1
ATOM 3131 O O . LYS A 1 406 ? 37.473 -13.876 15.343 1.00 54.66 406 LYS A O 1
ATOM 3136 N N . THR A 1 407 ? 35.343 -13.196 15.775 1.00 60.44 407 THR A N 1
ATOM 3137 C CA . THR A 1 407 ? 34.900 -13.705 17.094 1.00 60.44 407 THR A CA 1
ATOM 3138 C C . THR A 1 407 ? 33.779 -12.822 17.592 1.00 60.44 407 THR A C 1
ATOM 3140 O O . THR A 1 407 ? 33.987 -11.588 17.573 1.00 60.44 407 THR A O 1
#